Protein AF-0000000072192331 (afdb_homodimer)

Secondary structure (DSSP, 8-state):
------S-EEEEEHHHHHHHHHHH--GGGB--B-HHHHHTT-HHHHHHHHHHTT--EEEESSHHHHHHHHHTT--SEEEETT---SHHHHHHHHHHT---EE-SHHHHHHHHHH--TTS-EEEEEEB-SSS-SSSB-GGGHHHHHHHHHT-TTEEEEEEE---SSTT-GGGHHHHHHHHHHHHHHHHHHHHH-TT-EEE---HHHHHH-GGG-SS-B---GGGGT--TTTTSTTGGGGTTPPP-EEEEEEEEEEEEE-TT-EESGGG-EE-SSSEEEEEES--GGGT--GGGTTS-EEEETTEEEEEES---SS-EEEE-TTS---TTPEEEEEB----TT--PBPHHHHHHHTT--HHHHHHHHHHHS-EEEE-/------S-EEEEEHHHHHHHHHHH--GGGB--B-HHHHHTT-HHHHHHHHHHTT--EEEESSHHHHHHHHHTT--SEEEETT---SHHHHHHHHHTT---EE-SHHHHHHHHHH--TTS-EEEEEEB-SSS-SSSB-GGGHHHHHHHHHT-TTEEEEEEE---SSTT-GGGHHHHHHHHHHHHHHHHHHHHH-TT-EEE---HHHHHH-GGG-SS-B---GGGGT--TTTTSTTGGGGTTPPP-EEEEEEEEEEEEE-TT-EESGGG-EE-SSSEEEEEES--GGGT--GGGTTS-EEEETTEEEEEES---SS-EEEE-TTS---TTPEEEEEB----TT--PBPHHHHHHHHT--HHHHHHHHHHHS-EEEE-

Organism: NCBI:txid901

Radius of gyration: 27.4 Å; Cα contacts (8 Å, |Δi|>4): 1903; chains: 2; bounding box: 63×85×68 Å

Sequence (750 aa):
MSCTFTPSRCHIRLGALVRNFSRMGRPGSLMPVIKSDAYGHGMTEVAHALDAAGARHFAVGTVAEGACLRQDGLAQLILPLLGCLDDEDWQQASACGLTPLVTGFEALEKAAALGNPADPWGVAIKLDTGMSRLGFGAEDIPALLERLRACPGLKPILAVSHFPCADMPEKEDFTRRQLEKFTAMTDSLRAAYPELRRSLANSAGTMGWPGSRFELCRPGFSLYGGNPFRGTAWEGRGAGLEPVMEVSAPLLQVRHLKPGEGISYGQTFIAPREMRVAVVGAGYAVGYPRGASGRIHVLVNGRRAPQVGRICMGMFMVDVTGLPARAGDTAWLLGGPAAPGETPVGIDELAGACGGFAYELLCLLGQGSPRVYHKMSCTFTPSRCHIRLGALVRNFSRMGRPGSLMPVIKSDAYGHGMTEVAHALDAAGARHFAVGTVAEGACLRQDGLAQLILPLLGCLDDEDWQQASACGLTPLVTGFEALEKAAALGNPADPWGVAIKLDTGMSRLGFGAEDIPALLERLRACPGLKPILAVSHFPCADMPEKEDFTRRQLEKFTAMTDSLRAAYPELRRSLANSAGTMGWPGSRFELCRPGFSLYGGNPFRGTAWEGRGAGLEPVMEVSAPLLQVRHLKPGEGISYGQTFIAPREMRVAVVGAGYAVGYPRGASGRIHVLVNGRRAPQVGRICMGMFMVDVTGLPARAGDTAWLLGGPAAPGETPVGIDELAGACGGFAYELLCLLGQGSPRVYHK

InterPro domains:
  IPR000821 Alanine racemase [MF_01201] (7-374)
  IPR000821 Alanine racemase [PR00992] (27-43)
  IPR000821 Alanine racemase [PR00992] (63-81)
  IPR000821 Alanine racemase [PR00992] (124-136)
  IPR000821 Alanine racemase [PR00992] (158-169)
  IPR000821 Alanine racemase [PR00992] (201-228)
  IPR000821 Alanine racemase [PR00992] (260-275)
  IPR000821 Alanine racemase [PR00992] (277-292)
  IPR000821 Alanine racemase [PR00992] (298-315)
  IPR000821 Alanine racemase [PTHR30511] (9-374)
  IPR000821 Alanine racemase [TIGR00492] (11-373)
  IPR001608 Alanine racemase, N-terminal [PF01168] (13-228)
  IPR009006 Alanine racemase/group IV decarboxylase, C-terminal [G3DSA:2.40.37.10] (232-375)
  IPR009006 Alanine racemase/group IV decarboxylase, C-terminal [SSF50621] (239-374)
  IPR011079 Alanine racemase, C-terminal [PF00842] (244-373)
  IPR011079 Alanine racemase, C-terminal [SM01005] (244-374)
  IPR020622 Alanine racemase, pyridoxal-phosphate attachment site [PS00395] (33-42)
  IPR029066 PLP-binding barrel [G3DSA:3.20.20.10] (15-230)
  IPR029066 PLP-binding barrel [SSF51419] (12-245)

Foldseek 3Di:
DDDFPFQKAKEFELVLLLVLVVVLDDQQLEAEECELCLLLRGSQVNVVSSVVSPHQHYEYAALVSLLVNLVVVRDHAYEHPPFQDDLVSLVSCVVSLHAGEQFDDVSVVSNLVVFDLVAAREHEAEEELDPPPTGDYLVCLVVVLVVVVVRSRHAHAEYEYEDPDLLPPVCVVSVVSSLVRQVVSVVSVCVVVVNHWYEYAEQSCSQPPVSRSTRYYYYRQLSQQDQSNPPHPCSVSSPPRDHGIWMKWWFAFKDWDAAQDFDDPPSPDGHNHIFIKTKTFAFPQQLQDQLLAQPAWKAWPQATWTWHDTGDHGIGMTTQGPHDDGGGTMIIPAADHHDVPDGGDHLVSSQVSRVHDSSSSSSRNSVRHHYDYDD/DDDFPFQKAKEFELVLLLVLVVVLDDQQLEAEECELCLLLRGSQVNVVSSVVSPHQHYEYAALVSVLVNLVVVRDHAYEHPPFQDDLVSLVSCVVSLHAGEQFDDVSVVSNLVVFDLVAAREHEAEEELDPPPTGDYLVCLVVVLVVVVVRSRHAHAEYEYEDPDLLPPVCVVSVVSSLVRQVVSVVSVCVVVVNYWYEYAEQSCSQPPVSRSTRYYYYRQLSQQDQSNPPHPCSVSSPPRDHGIWMKWWFAFKDWDAAQDFDDPPSPDGHNHIFIKTKTFAFPQQLQDQLLAQPAWKDWPQATWTWHDTGDHGIGMTTQGPHDDGGGTMIIPAADHHDVPDGGHHLVSSQVSRVHDSSSSSSRNSVRHHYDYDD

pLDDT: mean 96.75, std 3.79, range [45.06, 98.88]

Solvent-accessible surface area (backbone atoms only — not comparable to full-atom values): 36473 Å² total; per-residue (Å²): 130,91,58,57,48,61,73,27,36,21,37,32,32,51,50,34,30,50,54,25,45,55,72,73,46,59,39,82,38,33,24,46,42,40,29,52,42,30,46,22,66,38,34,69,65,50,48,51,53,39,42,75,69,47,42,45,31,34,28,27,31,22,45,51,38,46,43,46,43,41,74,70,70,52,80,48,55,32,32,22,71,72,24,62,83,46,70,65,35,48,52,48,30,61,76,59,64,40,30,49,36,30,42,44,71,69,47,45,51,58,50,44,73,70,32,35,64,92,60,44,43,51,29,26,40,32,36,34,59,53,28,68,64,60,31,37,44,78,85,42,48,68,61,48,53,54,52,51,70,73,28,61,12,44,36,70,45,32,39,34,44,56,70,38,36,54,51,34,78,93,38,46,68,58,42,52,50,30,53,49,51,46,50,55,52,47,52,60,50,30,74,80,34,74,78,43,36,39,30,39,9,33,35,31,21,53,61,70,30,74,88,40,28,73,55,26,20,36,36,35,57,33,33,49,22,42,43,65,22,63,94,48,98,53,30,73,65,38,59,86,46,35,67,18,66,27,30,36,23,35,24,68,33,63,42,79,40,52,59,68,43,37,24,29,56,66,40,75,28,58,34,86,40,78,38,32,36,32,23,34,32,41,17,24,57,29,39,45,61,44,61,23,44,59,57,42,56,29,26,44,78,23,35,76,25,46,34,43,22,40,44,36,57,60,31,28,37,27,47,39,61,96,48,85,77,51,57,66,38,56,32,17,65,26,28,60,76,47,36,93,94,44,75,50,38,46,59,61,59,54,17,60,40,46,66,53,46,48,67,44,44,40,17,34,34,31,69,40,26,60,75,44,83,40,116,129,89,58,57,48,59,72,27,36,21,38,32,34,50,50,33,29,48,53,26,47,56,71,73,47,60,40,82,38,33,24,44,42,38,30,51,42,30,45,21,66,40,33,67,66,49,49,52,54,38,41,76,69,47,42,45,32,35,27,26,31,24,46,50,38,45,43,47,42,41,75,69,68,53,80,48,56,32,32,23,71,72,26,61,84,48,70,67,35,46,51,48,29,60,75,59,64,41,30,50,36,30,42,43,69,67,45,44,52,57,51,42,72,73,32,33,64,91,60,44,43,51,28,28,39,31,37,33,58,53,27,69,63,62,30,38,43,76,84,43,46,67,61,48,53,53,52,49,68,73,29,61,11,44,34,71,44,33,38,35,44,56,68,37,34,54,51,33,77,93,37,46,67,58,42,51,50,30,52,51,50,46,50,56,52,48,52,59,51,30,74,80,34,74,79,43,35,38,29,40,10,32,36,31,20,52,60,71,31,76,89,39,26,74,56,27,20,36,37,35,57,34,33,49,23,44,43,66,21,64,94,47,98,53,30,74,63,37,61,88,47,35,67,19,67,27,29,37,24,34,25,69,33,62,43,80,40,52,59,69,43,37,24,28,54,66,41,76,28,59,34,87,42,77,39,32,35,33,24,33,30,41,18,24,58,28,40,45,62,44,61,24,44,61,59,44,55,30,26,44,80,22,35,78,25,45,34,44,22,40,44,36,57,57,30,28,36,26,46,39,61,97,47,84,78,48,58,66,37,57,32,18,65,25,29,59,74,48,35,92,93,44,72,52,37,46,59,60,58,56,17,61,39,44,65,54,47,48,67,44,44,42,16,34,35,31,68,40,25,60,76,44,81,39,119

Structure (mmCIF, N/CA/C/O backbone):
data_AF-0000000072192331-model_v1
#
loop_
_entity.id
_entity.type
_entity.pdbx_description
1 polymer 'Alanine racemase'
#
loop_
_atom_site.group_PDB
_atom_site.id
_atom_site.type_symbol
_atom_site.label_atom_id
_atom_site.label_alt_id
_atom_site.label_comp_id
_atom_site.label_asym_id
_atom_site.label_entity_id
_atom_site.label_seq_id
_atom_site.pdbx_PDB_ins_code
_atom_site.Cartn_x
_atom_site.Cartn_y
_atom_site.Cartn_z
_atom_site.occupancy
_atom_site.B_iso_or_equiv
_atom_site.auth_seq_id
_atom_site.auth_comp_id
_atom_site.auth_asym_id
_atom_site.auth_atom_id
_atom_site.pdbx_PDB_model_num
ATOM 1 N N . MET A 1 1 ? 1.166 3.082 -19.766 1 45.59 1 MET A N 1
ATOM 2 C CA . MET A 1 1 ? -0.204 2.842 -19.328 1 45.59 1 MET A CA 1
ATOM 3 C C . MET A 1 1 ? -0.229 1.901 -18.125 1 45.59 1 MET A C 1
ATOM 5 O O . MET A 1 1 ? 0.534 0.935 -18.078 1 45.59 1 MET A O 1
ATOM 9 N N . SER A 1 2 ? -0.76 2.299 -17.047 1 62.84 2 SER A N 1
ATOM 10 C CA . SER A 1 2 ? -0.757 1.458 -15.852 1 62.84 2 SER A CA 1
ATOM 11 C C . SER A 1 2 ? -1.566 0.184 -16.078 1 62.84 2 SER A C 1
ATOM 13 O O . SER A 1 2 ? -2.682 0.234 -16.594 1 62.84 2 SER A O 1
ATOM 15 N N . CYS A 1 3 ? -0.969 -0.962 -16.062 1 84.44 3 CYS A N 1
ATOM 16 C CA . CYS A 1 3 ? -1.59 -2.273 -16.188 1 84.44 3 CYS A CA 1
ATOM 17 C C . CYS A 1 3 ? -2.293 -2.684 -14.906 1 84.44 3 CYS A C 1
ATOM 19 O O . CYS A 1 3 ? -1.732 -2.541 -13.82 1 84.44 3 CYS A O 1
ATOM 21 N N . THR A 1 4 ? -3.555 -3.016 -15.102 1 89.94 4 THR A N 1
ATOM 22 C CA . THR A 1 4 ? -4.273 -3.479 -13.914 1 89.94 4 THR A CA 1
ATOM 23 C C . THR A 1 4 ? -3.766 -4.848 -13.477 1 89.94 4 THR A C 1
ATOM 25 O O . THR A 1 4 ? -3.811 -5.809 -14.242 1 89.94 4 THR A O 1
ATOM 28 N N . PHE A 1 5 ? -3.322 -4.945 -12.297 1 94.88 5 PHE A N 1
ATOM 29 C CA . PHE A 1 5 ? -2.695 -6.184 -11.852 1 94.88 5 PHE A CA 1
ATOM 30 C C . PHE A 1 5 ? -3.582 -6.91 -10.844 1 94.88 5 PHE A C 1
ATOM 32 O O . PHE A 1 5 ? -3.137 -7.844 -10.172 1 94.88 5 PHE A O 1
ATOM 39 N N . THR A 1 6 ? -4.852 -6.5 -10.742 1 96.88 6 THR A N 1
ATOM 40 C CA . THR A 1 6 ? -5.777 -7.09 -9.781 1 96.88 6 THR A CA 1
ATOM 41 C C . THR A 1 6 ? -7.207 -7.047 -10.312 1 96.88 6 THR A C 1
ATOM 43 O O . THR A 1 6 ? -7.574 -6.133 -11.047 1 96.88 6 THR A O 1
ATOM 46 N N . PRO A 1 7 ? -7.953 -8.031 -9.953 1 97.12 7 PRO A N 1
ATOM 47 C CA . PRO A 1 7 ? -9.367 -7.953 -10.32 1 97.12 7 PRO A CA 1
ATOM 48 C C . PRO A 1 7 ? -10.211 -7.238 -9.266 1 97.12 7 PRO A C 1
ATOM 50 O O . PRO A 1 7 ? -11.406 -7.016 -9.477 1 97.12 7 PRO A O 1
ATOM 53 N N . SER A 1 8 ? -9.648 -6.848 -8.141 1 98 8 SER A N 1
ATOM 54 C CA . SER A 1 8 ? -10.383 -6.152 -7.094 1 98 8 SER A CA 1
ATOM 55 C C . SER A 1 8 ? -10.773 -4.742 -7.527 1 98 8 SER A C 1
ATOM 57 O O . SER A 1 8 ? -10.203 -4.203 -8.477 1 98 8 SER A O 1
ATOM 59 N N . ARG A 1 9 ? -11.773 -4.238 -6.867 1 98.12 9 ARG A N 1
ATOM 60 C CA . ARG A 1 9 ? -12.25 -2.883 -7.117 1 98.12 9 ARG A CA 1
ATOM 61 C C . ARG A 1 9 ? -12.445 -2.123 -5.809 1 98.12 9 ARG A C 1
ATOM 63 O O . ARG A 1 9 ? -12.898 -2.693 -4.812 1 98.12 9 ARG A O 1
ATOM 70 N N . CYS A 1 10 ? -12.102 -0.891 -5.895 1 98.25 10 CYS A N 1
ATOM 71 C CA . CYS A 1 10 ? -12.359 0.03 -4.793 1 98.25 10 CYS A CA 1
ATOM 72 C C . CYS A 1 10 ? -13.539 0.943 -5.109 1 98.25 10 CYS A C 1
ATOM 74 O O . CYS A 1 10 ? -13.484 1.727 -6.059 1 98.25 10 CYS A O 1
ATOM 76 N N . HIS A 1 11 ? -14.609 0.808 -4.316 1 98.75 11 HIS A N 1
ATOM 77 C CA . HIS A 1 11 ? -15.812 1.601 -4.523 1 98.75 11 HIS A CA 1
ATOM 78 C C . HIS A 1 11 ? -15.836 2.818 -3.607 1 98.75 11 HIS A C 1
ATOM 80 O O . HIS A 1 11 ? -15.789 2.68 -2.383 1 98.75 11 HIS A O 1
ATOM 86 N N . ILE A 1 12 ? -15.922 4 -4.234 1 98.81 12 ILE A N 1
ATOM 87 C CA . ILE A 1 12 ? -15.914 5.246 -3.475 1 98.81 12 ILE A CA 1
ATOM 88 C C . ILE A 1 12 ? -17.297 5.879 -3.502 1 98.81 12 ILE A C 1
ATOM 90 O O . ILE A 1 12 ? -17.828 6.207 -4.57 1 98.81 12 ILE A O 1
ATOM 94 N N . ARG A 1 13 ? -17.891 6.027 -2.318 1 98.69 13 ARG A N 1
ATOM 95 C CA . ARG A 1 13 ? -19.219 6.613 -2.16 1 98.69 13 ARG A CA 1
ATOM 96 C C . ARG A 1 13 ? -19.125 8.117 -1.906 1 98.69 13 ARG A C 1
ATOM 98 O O . ARG A 1 13 ? -19.141 8.555 -0.755 1 98.69 13 ARG A O 1
ATOM 105 N N . LEU A 1 14 ? -19.219 8.875 -2.945 1 98.81 14 LEU A N 1
ATOM 106 C CA . LEU A 1 14 ? -19.047 10.32 -2.848 1 98.81 14 LEU A CA 1
ATOM 107 C C . LEU A 1 14 ? -20.188 10.961 -2.064 1 98.81 14 LEU A C 1
ATOM 109 O O . LEU A 1 14 ? -20 11.961 -1.377 1 98.81 14 LEU A O 1
ATOM 113 N N . GLY A 1 15 ? -21.391 10.383 -2.164 1 98.69 15 GLY A N 1
ATOM 114 C CA . GLY A 1 15 ? -22.484 10.875 -1.359 1 98.69 15 GLY A CA 1
ATOM 115 C C . GLY A 1 15 ? -22.219 10.82 0.131 1 98.69 15 GLY A C 1
ATOM 116 O O . GLY A 1 15 ? -22.547 11.758 0.864 1 98.69 15 GLY A O 1
ATOM 117 N N . ALA A 1 16 ? -21.641 9.711 0.568 1 98.75 16 ALA A N 1
ATOM 118 C CA . ALA A 1 16 ? -21.266 9.57 1.974 1 98.75 16 ALA A CA 1
ATOM 119 C C . ALA A 1 16 ? -20.234 10.617 2.379 1 98.75 16 ALA A C 1
ATOM 121 O O . ALA A 1 16 ? -20.328 11.195 3.465 1 98.75 16 ALA A O 1
ATOM 122 N N . LEU A 1 17 ? -19.312 10.891 1.512 1 98.81 17 LEU A N 1
ATOM 123 C CA . LEU A 1 17 ? -18.297 11.914 1.748 1 98.81 17 LEU A CA 1
ATOM 124 C C . LEU A 1 17 ? -18.938 13.273 1.993 1 98.81 17 LEU A C 1
ATOM 126 O O . LEU A 1 17 ? -18.594 13.961 2.953 1 98.81 17 LEU A O 1
ATOM 130 N N . VAL A 1 18 ? -19.891 13.625 1.156 1 98.75 18 VAL A N 1
ATOM 131 C CA . VAL A 1 18 ? -20.547 14.93 1.228 1 98.75 18 VAL A CA 1
ATOM 132 C C . VAL A 1 18 ? -21.391 15.008 2.502 1 98.75 18 VAL A C 1
ATOM 134 O O . VAL A 1 18 ? -21.422 16.047 3.164 1 98.75 18 VAL A O 1
ATOM 137 N N . ARG A 1 19 ? -22.047 13.883 2.875 1 98.62 19 ARG A N 1
ATOM 138 C CA . ARG A 1 19 ? -22.828 13.875 4.105 1 98.62 19 ARG A CA 1
ATOM 139 C C . ARG A 1 19 ? -21.938 14 5.332 1 98.62 19 ARG A C 1
ATOM 141 O O . ARG A 1 19 ? -22.266 14.727 6.273 1 98.62 19 ARG A O 1
ATOM 148 N N . ASN A 1 20 ? -20.812 13.297 5.324 1 98.75 20 ASN A N 1
ATOM 149 C CA . ASN A 1 20 ? -19.844 13.469 6.406 1 98.75 20 ASN A CA 1
ATOM 150 C C . ASN A 1 20 ? -19.344 14.914 6.492 1 98.75 20 ASN A C 1
ATOM 152 O O . ASN A 1 20 ? -19.234 15.469 7.586 1 98.75 20 ASN A O 1
ATOM 156 N N . PHE A 1 21 ? -19.094 15.555 5.309 1 98.75 21 PHE A N 1
ATOM 157 C CA . PHE A 1 21 ? -18.641 16.938 5.215 1 98.75 21 PHE A CA 1
ATOM 158 C C . PHE A 1 21 ? -19.656 17.875 5.848 1 98.75 21 PHE A C 1
ATOM 160 O O . PHE A 1 21 ? -19.297 18.75 6.641 1 98.75 21 PHE A O 1
ATOM 167 N N . SER A 1 22 ? -20.828 17.625 5.594 1 98.25 22 SER A N 1
ATOM 168 C CA . SER A 1 22 ? -21.906 18.453 6.117 1 98.25 22 SER A CA 1
ATOM 169 C C . SER A 1 22 ? -22.016 18.328 7.633 1 98.25 22 SER A C 1
ATOM 171 O O . SER A 1 22 ? -22.359 19.281 8.32 1 98.25 22 SER A O 1
ATOM 173 N N . ARG A 1 23 ? -21.656 17.203 8.141 1 97.19 23 ARG A N 1
ATOM 174 C CA . ARG A 1 23 ? -21.75 16.938 9.578 1 97.19 23 ARG A CA 1
ATOM 175 C C . ARG A 1 23 ? -20.656 17.688 10.336 1 97.19 23 ARG A C 1
ATOM 177 O O . ARG A 1 23 ? -20.75 17.859 11.555 1 97.19 23 ARG A O 1
ATOM 184 N N . MET A 1 24 ? -19.594 18.109 9.648 1 97.38 24 MET A N 1
ATOM 185 C CA . MET A 1 24 ? -18.438 18.703 10.312 1 97.38 24 MET A CA 1
ATOM 186 C C . MET A 1 24 ? -18.656 20.188 10.57 1 97.38 24 MET A C 1
ATOM 188 O O . MET A 1 24 ? -17.938 20.797 11.367 1 97.38 24 MET A O 1
ATOM 192 N N . GLY A 1 25 ? -19.578 20.859 9.891 1 96.56 25 GLY A N 1
ATOM 193 C CA . GLY A 1 25 ? -19.859 22.266 10.062 1 96.56 25 GLY A CA 1
ATOM 194 C C . GLY A 1 25 ? -20.188 22.984 8.758 1 96.56 25 GLY A C 1
ATOM 195 O O . GLY A 1 25 ? -20.469 22.328 7.746 1 96.56 25 GLY A O 1
ATOM 196 N N . ARG A 1 26 ? -20.188 24.297 8.812 1 97.56 26 ARG A N 1
ATOM 197 C CA . ARG A 1 26 ? -20.422 25.094 7.613 1 97.56 26 ARG A CA 1
ATOM 198 C C . ARG A 1 26 ? -19.234 25.016 6.664 1 97.56 26 ARG A C 1
ATOM 200 O O . ARG A 1 26 ? -18.078 25.031 7.098 1 97.56 26 ARG A O 1
ATOM 207 N N . PRO A 1 27 ? -19.516 24.891 5.371 1 97.31 27 PRO A N 1
ATOM 208 C CA . PRO A 1 27 ? -18.438 24.703 4.391 1 97.31 27 PRO A CA 1
ATOM 209 C C . PRO A 1 27 ? -17.359 25.781 4.504 1 97.31 27 PRO A C 1
ATOM 211 O O . PRO A 1 27 ? -16.172 25.469 4.387 1 97.31 27 PRO A O 1
ATOM 214 N N . GLY A 1 28 ? -17.75 26.984 4.809 1 96.5 28 GLY A N 1
ATOM 215 C CA . GLY A 1 28 ? -16.797 28.078 4.867 1 96.5 28 GLY A CA 1
ATOM 216 C C . GLY A 1 28 ? -15.844 27.984 6.047 1 96.5 28 GLY A C 1
ATOM 217 O O . GLY A 1 28 ? -14.797 28.641 6.055 1 96.5 28 GLY A O 1
ATOM 218 N N . SER A 1 29 ? -16.172 27.172 7.031 1 98 29 SER A N 1
ATOM 219 C CA . SER A 1 29 ? -15.367 27.031 8.242 1 98 29 SER A CA 1
ATOM 220 C C . SER A 1 29 ? -14.562 25.734 8.219 1 98 29 SER A C 1
ATOM 222 O O . SER A 1 29 ? -14.023 25.328 9.25 1 98 29 SER A O 1
ATOM 224 N N . LEU A 1 30 ? -14.586 25.141 7.043 1 98.69 30 LEU A N 1
ATOM 225 C CA . LEU A 1 30 ? -13.898 23.859 6.922 1 98.69 30 LEU A CA 1
ATOM 226 C C . LEU A 1 30 ? -12.828 23.922 5.844 1 98.69 30 LEU A C 1
ATOM 228 O O . LEU A 1 30 ? -13 24.594 4.824 1 98.69 30 LEU A O 1
ATOM 232 N N . MET A 1 31 ? -11.742 23.297 6.121 1 98.88 31 MET A N 1
ATOM 233 C CA . MET A 1 31 ? -10.688 23 5.156 1 98.88 31 MET A CA 1
ATOM 234 C C . MET A 1 31 ? -10.453 21.5 5.062 1 98.88 31 MET A C 1
ATOM 236 O O . MET A 1 31 ? -9.555 20.969 5.715 1 98.88 31 MET A O 1
ATOM 240 N N . PRO A 1 32 ? -11.266 20.828 4.227 1 98.88 32 PRO A N 1
ATOM 241 C CA . PRO A 1 32 ? -11.117 19.391 4.102 1 98.88 32 PRO A CA 1
ATOM 242 C C . PRO A 1 32 ? -9.695 18.969 3.744 1 98.88 32 PRO A C 1
ATOM 244 O O . PRO A 1 32 ? -9.062 19.578 2.879 1 98.88 32 PRO A O 1
ATOM 247 N N . VAL A 1 33 ? -9.234 17.953 4.438 1 98.88 33 VAL A N 1
ATOM 248 C CA . VAL A 1 33 ? -7.926 17.391 4.129 1 98.88 33 VAL A CA 1
ATOM 249 C C . VAL A 1 33 ? -8.07 16.281 3.098 1 98.88 33 VAL A C 1
ATOM 251 O O . VAL A 1 33 ? -8.766 15.281 3.338 1 98.88 33 VAL A O 1
ATOM 254 N N . ILE A 1 34 ? -7.387 16.438 1.956 1 98.5 34 ILE A N 1
ATOM 255 C CA . ILE A 1 34 ? -7.496 15.469 0.869 1 98.5 34 ILE A CA 1
ATOM 256 C C . ILE A 1 34 ? -6.102 15.078 0.39 1 98.5 34 ILE A C 1
ATOM 258 O O . ILE A 1 34 ? -5.875 14.906 -0.81 1 98.5 34 ILE A O 1
ATOM 262 N N . LYS A 1 35 ? -5.148 14.992 1.332 1 97.81 35 LYS A N 1
ATOM 263 C CA . LYS A 1 35 ? -3.764 14.648 1.012 1 97.81 35 LYS A CA 1
ATOM 264 C C . LYS A 1 35 ? -3.619 13.156 0.709 1 97.81 35 LYS A C 1
ATOM 266 O O . LYS A 1 35 ? -4.527 12.375 0.991 1 97.81 35 LYS A O 1
ATOM 271 N N . SER A 1 36 ? -2.422 12.742 0.089 1 96.75 36 SER A N 1
ATOM 272 C CA . SER A 1 36 ? -2.115 11.359 -0.255 1 96.75 36 SER A CA 1
ATOM 273 C C . SER A 1 36 ? -3.201 10.758 -1.14 1 96.75 36 SER A C 1
ATOM 275 O O . SER A 1 36 ? -3.707 9.664 -0.856 1 96.75 36 SER A O 1
ATOM 277 N N . ASP A 1 37 ? -3.58 11.531 -2.158 1 96.31 37 ASP A N 1
ATOM 278 C CA . ASP A 1 37 ? -4.633 11.125 -3.082 1 96.31 37 ASP A CA 1
ATOM 279 C C . ASP A 1 37 ? -5.953 10.898 -2.346 1 96.31 37 ASP A C 1
ATOM 281 O O . ASP A 1 37 ? -6.617 9.883 -2.555 1 96.31 37 ASP A O 1
ATOM 285 N N . ALA A 1 38 ? -6.27 11.82 -1.428 1 97.56 38 ALA A N 1
ATOM 286 C CA . ALA A 1 38 ? -7.453 11.75 -0.577 1 97.56 38 ALA A CA 1
ATOM 287 C C . ALA A 1 38 ? -7.508 10.43 0.183 1 97.56 38 ALA A C 1
ATOM 289 O O . ALA A 1 38 ? -8.531 9.734 0.164 1 97.56 38 ALA A O 1
ATOM 290 N N . TYR A 1 39 ? -6.41 10.102 0.796 1 96.69 39 TYR A N 1
ATOM 291 C CA . TYR A 1 39 ? -6.281 8.891 1.603 1 96.69 39 TYR A CA 1
ATOM 292 C C . TYR A 1 39 ? -6.652 7.656 0.794 1 96.69 39 TYR A C 1
ATOM 294 O O . TYR A 1 39 ? -7.27 6.723 1.319 1 96.69 39 TYR A O 1
ATOM 302 N N . GLY A 1 40 ? -6.371 7.688 -0.482 1 96.31 40 GLY A N 1
ATOM 303 C CA . GLY A 1 40 ? -6.645 6.547 -1.341 1 96.31 40 GLY A CA 1
ATOM 304 C C . GLY A 1 40 ? -7.992 6.625 -2.029 1 96.31 40 GLY A C 1
ATOM 305 O O . GLY A 1 40 ? -8.328 5.77 -2.85 1 96.31 40 GLY A O 1
ATOM 306 N N . HIS A 1 41 ? -8.773 7.703 -1.827 1 98.25 41 HIS A N 1
ATOM 307 C CA . HIS A 1 41 ? -10.125 7.797 -2.355 1 98.25 41 HIS A CA 1
ATOM 308 C C . HIS A 1 41 ? -10.148 8.516 -3.701 1 98.25 41 HIS A C 1
ATOM 310 O O . HIS A 1 41 ? -11.195 8.625 -4.336 1 98.25 41 HIS A O 1
ATOM 316 N N . GLY A 1 42 ? -8.984 8.977 -4.195 1 97.25 42 GLY A N 1
ATOM 317 C CA . GLY A 1 42 ? -8.945 9.742 -5.434 1 97.25 42 GLY A CA 1
ATOM 318 C C . GLY A 1 42 ? -9.164 11.227 -5.227 1 97.25 42 GLY A C 1
ATOM 319 O O . GLY A 1 42 ? -10.312 11.68 -5.133 1 97.25 42 GLY A O 1
ATOM 320 N N . MET A 1 43 ? -8.109 11.977 -5.25 1 97.69 43 MET A N 1
ATOM 321 C CA . MET A 1 43 ? -8.117 13.383 -4.84 1 97.69 43 MET A CA 1
ATOM 322 C C . MET A 1 43 ? -8.984 14.211 -5.77 1 97.69 43 MET A C 1
ATOM 324 O O . MET A 1 43 ? -9.781 15.039 -5.312 1 97.69 43 MET A O 1
ATOM 328 N N . THR A 1 44 ? -8.891 13.977 -7.043 1 96.94 44 THR A N 1
ATOM 329 C CA . THR A 1 44 ? -9.594 14.797 -8.023 1 96.94 44 THR A CA 1
ATOM 330 C C . THR A 1 44 ? -11.109 14.672 -7.84 1 96.94 44 THR A C 1
ATOM 332 O O . THR A 1 44 ? -11.805 15.68 -7.691 1 96.94 44 THR A O 1
ATOM 335 N N . GLU A 1 45 ? -11.617 13.414 -7.812 1 97.94 45 GLU A N 1
ATOM 336 C CA . GLU A 1 45 ? -13.055 13.188 -7.672 1 97.94 45 GLU A CA 1
ATOM 337 C C . GLU A 1 45 ? -13.555 13.664 -6.312 1 97.94 45 GLU A C 1
ATOM 339 O O . GLU A 1 45 ? -14.641 14.25 -6.215 1 97.94 45 GLU A O 1
ATOM 344 N N . VAL A 1 46 ? -12.766 13.445 -5.312 1 98.5 46 VAL A N 1
ATOM 345 C CA . VAL A 1 46 ? -13.109 13.883 -3.963 1 98.5 46 VAL A CA 1
ATOM 346 C C . VAL A 1 46 ? -13.188 15.406 -3.912 1 98.5 46 VAL A C 1
ATOM 348 O O . VAL A 1 46 ? -14.148 15.969 -3.377 1 98.5 46 VAL A O 1
ATOM 351 N N . ALA A 1 47 ? -12.211 16.062 -4.488 1 98.56 47 ALA A N 1
ATOM 352 C CA . ALA A 1 47 ? -12.148 17.516 -4.484 1 98.56 47 ALA A CA 1
ATOM 353 C C . ALA A 1 47 ? -13.352 18.125 -5.199 1 98.56 47 ALA A C 1
ATOM 355 O O . ALA A 1 47 ? -13.961 19.078 -4.707 1 98.56 47 ALA A O 1
ATOM 356 N N . HIS A 1 48 ? -13.688 17.578 -6.281 1 98.62 48 HIS A N 1
ATOM 357 C CA . HIS A 1 48 ? -14.812 18.094 -7.043 1 98.62 48 HIS A CA 1
ATOM 358 C C . HIS A 1 48 ? -16.125 17.891 -6.289 1 98.62 48 HIS A C 1
ATOM 360 O O . HIS A 1 48 ? -17 18.766 -6.312 1 98.62 48 HIS A O 1
ATOM 366 N N . ALA A 1 49 ? -16.266 16.734 -5.68 1 98.75 49 ALA A N 1
ATOM 367 C CA . ALA A 1 49 ? -17.469 16.484 -4.891 1 98.75 49 ALA A CA 1
ATOM 368 C C . ALA A 1 49 ? -17.609 17.484 -3.752 1 98.75 49 ALA A C 1
ATOM 370 O O . ALA A 1 49 ? -18.688 18.016 -3.506 1 98.75 49 ALA A O 1
ATOM 371 N N . LEU A 1 50 ? -16.531 17.766 -3.115 1 98.81 50 LEU A N 1
ATOM 372 C CA . LEU A 1 50 ? -16.547 18.703 -1.99 1 98.81 50 LEU A CA 1
ATOM 373 C C . LEU A 1 50 ? -16.734 20.125 -2.475 1 98.81 50 LEU A C 1
ATOM 375 O O . LEU A 1 50 ? -17.391 20.938 -1.81 1 98.81 50 LEU A O 1
ATOM 379 N N . ASP A 1 51 ? -16.094 20.438 -3.574 1 98.75 51 ASP A N 1
ATOM 380 C CA . ASP A 1 51 ? -16.297 21.75 -4.184 1 98.75 51 ASP A CA 1
ATOM 381 C C . ASP A 1 51 ? -17.781 22 -4.465 1 98.75 51 ASP A C 1
ATOM 383 O O . ASP A 1 51 ? -18.312 23.047 -4.105 1 98.75 51 ASP A O 1
ATOM 387 N N . ALA A 1 52 ? -18.406 21.031 -5.059 1 98.44 52 ALA A N 1
ATOM 388 C CA . ALA A 1 52 ? -19.828 21.125 -5.367 1 98.44 52 ALA A CA 1
ATOM 389 C C . ALA A 1 52 ? -20.656 21.266 -4.098 1 98.44 52 ALA A C 1
ATOM 391 O O . ALA A 1 52 ? -21.719 21.891 -4.109 1 98.44 52 ALA A O 1
ATOM 392 N N . ALA A 1 53 ? -20.125 20.781 -3.023 1 98.56 53 ALA A N 1
ATOM 393 C CA . ALA A 1 53 ? -20.812 20.844 -1.743 1 98.56 53 ALA A CA 1
ATOM 394 C C . ALA A 1 53 ? -20.516 22.156 -1.016 1 98.56 53 ALA A C 1
ATOM 396 O O . ALA A 1 53 ? -21.031 22.406 0.07 1 98.56 53 ALA A O 1
ATOM 397 N N . GLY A 1 54 ? -19.594 22.969 -1.542 1 98.62 54 GLY A N 1
ATOM 398 C CA . GLY A 1 54 ? -19.406 24.312 -1.013 1 98.62 54 GLY A CA 1
ATOM 399 C C . GLY A 1 54 ? -18.047 24.516 -0.361 1 98.62 54 GLY A C 1
ATOM 400 O O . GLY A 1 54 ? -17.781 25.562 0.226 1 98.62 54 GLY A O 1
ATOM 401 N N . ALA A 1 55 ? -17.172 23.562 -0.468 1 98.69 55 ALA A N 1
ATOM 402 C CA . ALA A 1 55 ? -15.844 23.719 0.118 1 98.69 55 ALA A CA 1
ATOM 403 C C . ALA A 1 55 ? -15.086 24.859 -0.532 1 98.69 55 ALA A C 1
ATOM 405 O O . ALA A 1 55 ? -15.07 24.984 -1.759 1 98.69 55 ALA A O 1
ATOM 406 N N . ARG A 1 56 ? -14.445 25.609 0.317 1 98.56 56 ARG A N 1
ATOM 407 C CA . ARG A 1 56 ? -13.719 26.766 -0.194 1 98.56 56 ARG A CA 1
ATOM 408 C C . ARG A 1 56 ? -12.227 26.672 0.125 1 98.56 56 ARG A C 1
ATOM 410 O O . ARG A 1 56 ? -11.438 27.5 -0.32 1 98.56 56 ARG A O 1
ATOM 417 N N . HIS A 1 57 ? -11.859 25.719 0.817 1 98.81 57 HIS A N 1
ATOM 418 C CA . HIS A 1 57 ? -10.484 25.453 1.229 1 98.81 57 HIS A CA 1
ATOM 419 C C . HIS A 1 57 ? -10.148 23.969 1.073 1 98.81 57 HIS A C 1
ATOM 421 O O . HIS A 1 57 ? -11.023 23.109 1.205 1 98.81 57 HIS A O 1
ATOM 427 N N . PHE A 1 58 ? -8.93 23.672 0.724 1 98.88 58 PHE A N 1
ATOM 428 C CA . PHE A 1 58 ? -8.414 22.297 0.749 1 98.88 58 PHE A CA 1
ATOM 429 C C . PHE A 1 58 ? -7.035 22.25 1.401 1 98.88 58 PHE A C 1
ATOM 431 O O . PHE A 1 58 ? -6.219 23.156 1.208 1 98.88 58 PHE A O 1
ATOM 438 N N . ALA A 1 59 ? -6.82 21.297 2.191 1 98.88 59 ALA A N 1
ATOM 439 C CA . ALA A 1 59 ? -5.473 20.938 2.619 1 98.88 59 ALA A CA 1
ATOM 440 C C . ALA A 1 59 ? -4.98 19.688 1.895 1 98.88 59 ALA A C 1
ATOM 442 O O . ALA A 1 59 ? -5.652 18.656 1.902 1 98.88 59 ALA A O 1
ATOM 443 N N . VAL A 1 60 ? -3.828 19.781 1.255 1 98.5 60 VAL A N 1
ATOM 444 C CA . VAL A 1 60 ? -3.193 18.672 0.557 1 98.5 60 VAL A CA 1
ATOM 445 C C . VAL A 1 60 ? -1.847 18.359 1.203 1 98.5 60 VAL A C 1
ATOM 447 O O . VAL A 1 60 ? -1.502 18.922 2.242 1 98.5 60 VAL A O 1
ATOM 450 N N . GLY A 1 61 ? -1.233 17.344 0.695 1 97.75 61 GLY A N 1
ATOM 451 C CA . GLY A 1 61 ? 0.054 16.969 1.259 1 97.75 61 GLY A CA 1
ATOM 452 C C . GLY A 1 61 ? 1.218 17.719 0.631 1 97.75 61 GLY A C 1
ATOM 453 O O . GLY A 1 61 ? 1.969 18.406 1.326 1 97.75 61 GLY A O 1
ATOM 454 N N . THR A 1 62 ? 1.312 17.656 -0.68 1 97.56 62 THR A N 1
ATOM 455 C CA . THR A 1 62 ? 2.449 18.203 -1.407 1 97.56 62 THR A CA 1
ATOM 456 C C . THR A 1 62 ? 2.014 19.375 -2.285 1 97.56 62 THR A C 1
ATOM 458 O O . THR A 1 62 ? 0.826 19.531 -2.576 1 97.56 62 THR A O 1
ATOM 461 N N . VAL A 1 63 ? 3.02 20.156 -2.672 1 97.81 63 VAL A N 1
ATOM 462 C CA . VAL A 1 63 ? 2.787 21.219 -3.639 1 97.81 63 VAL A CA 1
ATOM 463 C C . VAL A 1 63 ? 2.293 20.625 -4.957 1 97.81 63 VAL A C 1
ATOM 465 O O . VAL A 1 63 ? 1.406 21.188 -5.602 1 97.81 63 VAL A O 1
ATOM 468 N N . ALA A 1 64 ? 2.801 19.469 -5.285 1 97.31 64 ALA A N 1
ATOM 469 C CA . ALA A 1 64 ? 2.391 18.781 -6.516 1 97.31 64 ALA A CA 1
ATOM 470 C C . ALA A 1 64 ? 0.902 18.453 -6.484 1 97.31 64 ALA A C 1
ATOM 472 O O . ALA A 1 64 ? 0.206 18.609 -7.492 1 97.31 64 ALA A O 1
ATOM 473 N N . GLU A 1 65 ? 0.407 17.984 -5.398 1 97.94 65 GLU A N 1
ATOM 474 C CA . GLU A 1 65 ? -1.022 17.719 -5.258 1 97.94 65 GLU A CA 1
ATOM 475 C C . GLU A 1 65 ? -1.838 19 -5.457 1 97.94 65 GLU A C 1
ATOM 477 O O . GLU A 1 65 ? -2.875 18.984 -6.121 1 97.94 65 GLU A O 1
ATOM 482 N N . GLY A 1 66 ? -1.362 20.078 -4.84 1 98.38 66 GLY A N 1
ATOM 483 C CA . GLY A 1 66 ? -2.041 21.359 -5.012 1 98.38 66 GLY A CA 1
ATOM 484 C C . GLY A 1 66 ? -2.061 21.828 -6.453 1 98.38 66 GLY A C 1
ATOM 485 O O . GLY A 1 66 ? -3.086 22.312 -6.941 1 98.38 66 GLY A O 1
ATOM 486 N N . ALA A 1 67 ? -0.925 21.688 -7.086 1 97.62 67 ALA A N 1
ATOM 487 C CA . ALA A 1 67 ? -0.811 22.094 -8.484 1 97.62 67 ALA A CA 1
ATOM 488 C C . ALA A 1 67 ? -1.766 21.281 -9.359 1 97.62 67 ALA A C 1
ATOM 490 O O . ALA A 1 67 ? -2.367 21.812 -10.297 1 97.62 67 ALA A O 1
ATOM 491 N N . CYS A 1 68 ? -1.899 20.062 -9.031 1 97.69 68 CYS A N 1
ATOM 492 C CA . CYS A 1 68 ? -2.814 19.203 -9.773 1 97.69 68 CYS A CA 1
ATOM 493 C C . CYS A 1 68 ? -4.25 19.703 -9.641 1 97.69 68 CYS A C 1
ATOM 495 O O . CYS A 1 68 ? -4.996 19.719 -10.625 1 97.69 68 CYS A O 1
ATOM 497 N N . LEU A 1 69 ? -4.645 20.047 -8.445 1 98.06 69 LEU A N 1
ATOM 498 C CA . LEU A 1 69 ? -5.988 20.578 -8.234 1 98.06 69 LEU A CA 1
ATOM 499 C C . LEU A 1 69 ? -6.199 21.859 -9.023 1 98.06 69 LEU A C 1
ATOM 501 O O . LEU A 1 69 ? -7.277 22.078 -9.586 1 98.06 69 LEU A O 1
ATOM 505 N N . ARG A 1 70 ? -5.16 22.734 -9.109 1 98 70 ARG A N 1
ATOM 506 C CA . ARG A 1 70 ? -5.242 23.953 -9.898 1 98 70 ARG A CA 1
ATOM 507 C C . ARG A 1 70 ? -5.438 23.625 -11.383 1 98 70 ARG A C 1
ATOM 509 O O . ARG A 1 70 ? -6.258 24.266 -12.055 1 98 70 ARG A O 1
ATOM 516 N N . GLN A 1 71 ? -4.691 22.688 -11.812 1 96.69 71 GLN A N 1
ATOM 517 C CA . GLN A 1 71 ? -4.809 22.25 -13.203 1 96.69 71 GLN A CA 1
ATOM 518 C C . GLN A 1 71 ? -6.207 21.719 -13.492 1 96.69 71 GLN A C 1
ATOM 520 O O . GLN A 1 71 ? -6.688 21.812 -14.625 1 96.69 71 GLN A O 1
ATOM 525 N N . ASP A 1 72 ? -6.82 21.25 -12.461 1 96.25 72 ASP A N 1
ATOM 526 C CA . ASP A 1 72 ? -8.156 20.703 -12.602 1 96.25 72 ASP A CA 1
ATOM 527 C C . ASP A 1 72 ? -9.227 21.781 -12.477 1 96.25 72 ASP A C 1
ATOM 529 O O . ASP A 1 72 ? -10.422 21.5 -12.469 1 96.25 72 ASP A O 1
ATOM 533 N N . GLY A 1 73 ? -8.867 23 -12.266 1 97.19 73 GLY A N 1
ATOM 534 C CA . GLY A 1 73 ? -9.781 24.141 -12.32 1 97.19 73 GLY A CA 1
ATOM 535 C C . GLY A 1 73 ? -10.312 24.531 -10.953 1 97.19 73 GLY A C 1
ATOM 536 O O . GLY A 1 73 ? -11.273 25.297 -1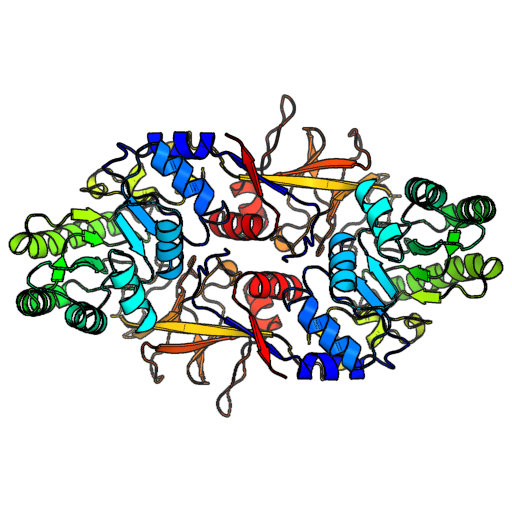0.859 1 97.19 73 GLY A O 1
ATOM 537 N N . LEU A 1 74 ? -9.758 24 -9.914 1 97.94 74 LEU A N 1
ATOM 538 C CA . LEU A 1 74 ? -10.234 24.312 -8.57 1 97.94 74 LEU A CA 1
ATOM 539 C C . LEU A 1 74 ? -9.602 25.594 -8.055 1 97.94 74 LEU A C 1
ATOM 541 O O . LEU A 1 74 ? -8.391 25.781 -8.18 1 97.94 74 LEU A O 1
ATOM 545 N N . ALA A 1 75 ? -10.383 26.438 -7.434 1 97.5 75 ALA A N 1
ATOM 546 C CA . ALA A 1 75 ? -9.938 27.781 -7.09 1 97.5 75 ALA A CA 1
ATOM 547 C C . ALA A 1 75 ? -9.852 27.969 -5.578 1 97.5 75 ALA A C 1
ATOM 549 O O . ALA A 1 75 ? -9.641 29.078 -5.09 1 97.5 75 ALA A O 1
ATOM 550 N N . GLN A 1 76 ? -10.055 26.938 -4.824 1 98.25 76 GLN A N 1
ATOM 551 C CA . GLN A 1 76 ? -10.039 26.984 -3.367 1 98.25 76 GLN A CA 1
ATOM 552 C C . GLN A 1 76 ? -8.711 27.531 -2.852 1 98.25 76 GLN A C 1
ATOM 554 O O . GLN A 1 76 ? -7.727 27.578 -3.59 1 98.25 76 GLN A O 1
ATOM 559 N N . LEU A 1 77 ? -8.734 28.141 -1.616 1 98.69 77 LEU A N 1
ATOM 560 C CA . LEU A 1 77 ? -7.477 28.234 -0.889 1 98.69 77 LEU A CA 1
ATOM 561 C C . LEU A 1 77 ? -6.887 26.844 -0.64 1 98.69 77 LEU A C 1
ATOM 563 O O . LEU A 1 77 ? -7.543 25.984 -0.061 1 98.69 77 LEU A O 1
ATOM 567 N N . ILE A 1 78 ? -5.699 26.562 -1.18 1 98.81 78 ILE A N 1
ATOM 568 C CA . ILE A 1 78 ? -5.098 25.234 -1.08 1 98.81 78 ILE A CA 1
ATOM 569 C C . ILE A 1 78 ? -3.816 25.312 -0.253 1 98.81 78 ILE A C 1
ATOM 571 O O . ILE A 1 78 ? -2.92 26.109 -0.557 1 98.81 78 ILE A O 1
ATOM 575 N N . LEU A 1 79 ? -3.742 24.5 0.768 1 98.81 79 LEU A N 1
ATOM 576 C CA . LEU A 1 79 ? -2.645 24.469 1.729 1 98.81 79 LEU A CA 1
ATOM 577 C C . LEU A 1 79 ? -1.881 23.156 1.657 1 98.81 79 LEU A C 1
ATOM 579 O O . LEU A 1 79 ? -2.371 22.125 2.119 1 98.81 79 LEU A O 1
ATOM 583 N N . PRO A 1 80 ? -0.671 23.141 1.081 1 98.31 80 PRO A N 1
ATOM 584 C CA . PRO A 1 80 ? 0.177 21.938 1.174 1 98.31 80 PRO A CA 1
ATOM 585 C C . PRO A 1 80 ? 0.796 21.766 2.559 1 98.31 80 PRO A C 1
ATOM 587 O O . PRO A 1 80 ? 1.687 22.531 2.941 1 98.31 80 PRO A O 1
ATOM 590 N N . LEU A 1 81 ? 0.45 20.703 3.172 1 98 81 LEU A N 1
ATOM 591 C CA . LEU A 1 81 ? 0.733 20.531 4.594 1 98 81 LEU A CA 1
ATOM 592 C C . LEU A 1 81 ? 2.182 20.094 4.809 1 98 81 LEU A C 1
ATOM 594 O O . LEU A 1 81 ? 2.707 20.219 5.918 1 98 81 LEU A O 1
ATOM 598 N N . LEU A 1 82 ? 2.852 19.578 3.842 1 96.44 82 LEU A N 1
ATOM 599 C CA . LEU A 1 82 ? 4.254 19.203 3.988 1 96.44 82 LEU A CA 1
ATOM 600 C C . LEU A 1 82 ? 5.164 20.422 3.836 1 96.44 82 LEU A C 1
ATOM 602 O O . LEU A 1 82 ? 6.355 20.344 4.152 1 96.44 82 LEU A O 1
ATOM 606 N N . GLY A 1 83 ? 4.617 21.547 3.35 1 96.38 83 GLY A N 1
ATOM 607 C CA . GLY A 1 83 ? 5.434 22.688 2.99 1 96.38 83 GLY A CA 1
ATOM 608 C C . GLY A 1 83 ? 6.137 22.531 1.655 1 96.38 83 GLY A C 1
ATOM 609 O O . GLY A 1 83 ? 5.887 21.562 0.93 1 96.38 83 GLY A O 1
ATOM 610 N N . CYS A 1 84 ? 6.883 23.578 1.311 1 96.75 84 CYS A N 1
ATOM 611 C CA . CYS A 1 84 ? 7.723 23.531 0.118 1 96.75 84 CYS A CA 1
ATOM 612 C C . CYS A 1 84 ? 9.07 22.891 0.429 1 96.75 84 CYS A C 1
ATOM 614 O O . CYS A 1 84 ? 9.766 23.328 1.356 1 96.75 84 CYS A O 1
ATOM 616 N N . LEU A 1 85 ? 9.43 21.922 -0.325 1 93.94 85 LEU A N 1
ATOM 617 C CA . LEU A 1 85 ? 10.57 21.094 0.029 1 93.94 85 LEU A CA 1
ATOM 618 C C . LEU A 1 85 ? 11.836 21.594 -0.656 1 93.94 85 LEU A C 1
ATOM 620 O O . LEU A 1 85 ? 12.953 21.328 -0.19 1 93.94 85 LEU A O 1
ATOM 624 N N . ASP A 1 86 ? 11.711 22.203 -1.809 1 94.19 86 ASP A N 1
ATOM 625 C CA . ASP A 1 86 ? 12.836 22.734 -2.57 1 94.19 86 ASP A CA 1
ATOM 626 C C . ASP A 1 86 ? 12.43 23.969 -3.377 1 94.19 86 ASP A C 1
ATOM 628 O O . ASP A 1 86 ? 11.305 24.453 -3.244 1 94.19 86 ASP A O 1
ATOM 632 N N . ASP A 1 87 ? 13.367 24.438 -4.133 1 96.12 87 ASP A N 1
ATOM 633 C CA . ASP A 1 87 ? 13.125 25.656 -4.891 1 96.12 87 ASP A CA 1
ATOM 634 C C . ASP A 1 87 ? 12.023 25.453 -5.93 1 96.12 87 ASP A C 1
ATOM 636 O O . ASP A 1 87 ? 11.234 26.359 -6.191 1 96.12 87 ASP A O 1
ATOM 640 N N . GLU A 1 88 ? 12.016 24.297 -6.449 1 95.94 88 GLU A N 1
ATOM 641 C CA . GLU A 1 88 ? 10.977 23.984 -7.426 1 95.94 88 GLU A CA 1
ATOM 642 C C . GLU A 1 88 ? 9.586 24.062 -6.793 1 95.94 88 GLU A C 1
ATOM 644 O O . GLU A 1 88 ? 8.641 24.562 -7.406 1 95.94 88 GLU A O 1
ATOM 649 N N . ASP A 1 89 ? 9.461 23.562 -5.66 1 97.06 89 ASP A N 1
ATOM 650 C CA . ASP A 1 89 ? 8.203 23.641 -4.93 1 97.06 89 ASP A CA 1
ATOM 651 C C . ASP A 1 89 ? 7.777 25.078 -4.707 1 97.06 89 ASP A C 1
ATOM 653 O O . ASP A 1 89 ? 6.613 25.438 -4.91 1 97.06 89 ASP A O 1
ATOM 657 N N . TRP A 1 90 ? 8.75 25.891 -4.25 1 98 90 TRP A N 1
ATOM 658 C CA . TRP A 1 90 ? 8.43 27.281 -3.98 1 98 90 TRP A CA 1
ATOM 659 C C . TRP A 1 90 ? 7.953 27.984 -5.25 1 98 90 TRP A C 1
ATOM 661 O O . TRP A 1 90 ? 6.945 28.703 -5.234 1 98 90 TRP A O 1
ATOM 671 N N . GLN A 1 91 ? 8.625 27.75 -6.312 1 98.12 91 GLN A N 1
ATOM 672 C CA . GLN A 1 91 ? 8.25 28.359 -7.586 1 98.12 91 GLN A CA 1
ATOM 673 C C . GLN A 1 91 ? 6.879 27.875 -8.039 1 98.12 91 GLN A C 1
ATOM 675 O O . GLN A 1 91 ? 6.051 28.656 -8.492 1 98.12 91 GLN A O 1
ATOM 680 N N . GLN A 1 92 ? 6.691 26.578 -7.867 1 97.81 92 GLN A N 1
ATOM 681 C CA . GLN A 1 92 ? 5.422 26 -8.289 1 97.81 92 GLN A CA 1
ATOM 682 C C . GLN A 1 92 ? 4.27 26.5 -7.426 1 97.81 92 GLN A C 1
ATOM 684 O O . GLN A 1 92 ? 3.182 26.781 -7.93 1 97.81 92 GLN A O 1
ATOM 689 N N . ALA A 1 93 ? 4.488 26.562 -6.148 1 98.38 93 ALA A N 1
ATOM 690 C CA . ALA A 1 93 ? 3.459 27.078 -5.25 1 98.38 93 ALA A CA 1
ATOM 691 C C . ALA A 1 93 ? 3.064 28.5 -5.629 1 98.38 93 ALA A C 1
ATOM 693 O O . ALA A 1 93 ? 1.88 28.844 -5.645 1 98.38 93 ALA A O 1
ATOM 694 N N . SER A 1 94 ? 4.039 29.312 -5.91 1 97.88 94 SER A N 1
ATOM 695 C CA . SER A 1 94 ? 3.793 30.703 -6.316 1 97.88 94 SER A CA 1
ATOM 696 C C . SER A 1 94 ? 3.051 30.75 -7.648 1 97.88 94 SER A C 1
ATOM 698 O O . SER A 1 94 ? 2.037 31.453 -7.77 1 97.88 94 SER A O 1
ATOM 700 N N . ALA A 1 95 ? 3.521 29.969 -8.578 1 97.38 95 ALA A N 1
ATOM 701 C CA . ALA A 1 95 ? 2.961 29.969 -9.93 1 97.38 95 ALA A CA 1
ATOM 702 C C . ALA A 1 95 ? 1.512 29.484 -9.922 1 97.38 95 ALA A C 1
ATOM 704 O O . ALA A 1 95 ? 0.689 29.969 -10.711 1 97.38 95 ALA A O 1
ATOM 705 N N . CYS A 1 96 ? 1.174 28.594 -9.031 1 97.62 96 CYS A N 1
ATOM 706 C CA . CYS A 1 96 ? -0.153 27.984 -9 1 97.62 96 CYS A CA 1
ATOM 707 C C . CYS A 1 96 ? -1.059 28.703 -8.008 1 97.62 96 CYS A C 1
ATOM 709 O O . CYS A 1 96 ? -2.227 28.344 -7.852 1 97.62 96 CYS A O 1
ATOM 711 N N . GLY A 1 97 ? -0.548 29.703 -7.316 1 97.75 97 GLY A N 1
ATOM 712 C CA . GLY A 1 97 ? -1.345 30.438 -6.355 1 97.75 97 GLY A CA 1
ATOM 713 C C . GLY A 1 97 ? -1.728 29.625 -5.137 1 97.75 97 GLY A C 1
ATOM 714 O O . GLY A 1 97 ? -2.861 29.703 -4.66 1 97.75 97 GLY A O 1
ATOM 715 N N . LEU A 1 98 ? -0.886 28.75 -4.723 1 98.62 98 LEU A N 1
ATOM 716 C CA . LEU A 1 98 ? -1.104 28 -3.488 1 98.62 98 LEU A CA 1
ATOM 717 C C . LEU A 1 98 ? -0.726 28.844 -2.273 1 98.62 98 LEU A C 1
ATOM 719 O O . LEU A 1 98 ? -0.13 29.906 -2.414 1 98.62 98 LEU A O 1
ATOM 723 N N . THR A 1 99 ? -1.195 28.484 -1.103 1 98.75 99 THR A N 1
ATOM 724 C CA . THR A 1 99 ? -0.793 29.078 0.165 1 98.75 99 THR A CA 1
ATOM 725 C C . THR A 1 99 ? 0.312 28.266 0.825 1 98.75 99 THR A C 1
ATOM 727 O O . THR A 1 99 ? 0.039 27.25 1.473 1 98.75 99 THR A O 1
ATOM 730 N N . PRO A 1 100 ? 1.543 28.688 0.642 1 98.44 100 PRO A N 1
ATOM 731 C CA . PRO A 1 100 ? 2.623 27.859 1.186 1 98.44 100 PRO A CA 1
ATOM 732 C C . PRO A 1 100 ? 2.641 27.844 2.713 1 98.44 100 PRO A C 1
ATOM 734 O O . PRO A 1 100 ? 2.299 28.828 3.35 1 98.44 100 PRO A O 1
ATOM 737 N N . LEU A 1 101 ? 2.99 26.734 3.244 1 98.44 101 LEU A N 1
ATOM 738 C CA . LEU A 1 101 ? 3.164 26.578 4.684 1 98.44 101 LEU A CA 1
ATOM 739 C C . LEU A 1 101 ? 4.586 26.938 5.102 1 98.44 101 LEU A C 1
ATOM 741 O O . LEU A 1 101 ? 5.543 26.266 4.707 1 98.44 101 LEU A O 1
ATOM 745 N N . VAL A 1 102 ? 4.723 27.953 5.855 1 98 102 VAL A N 1
ATOM 746 C CA . VAL A 1 102 ? 6.02 28.391 6.359 1 98 102 VAL A CA 1
ATOM 747 C C . VAL A 1 102 ? 6.309 27.703 7.695 1 98 102 VAL A C 1
ATOM 749 O O . VAL A 1 102 ? 5.656 28 8.703 1 98 102 VAL A O 1
ATOM 752 N N . THR A 1 103 ? 7.332 26.875 7.695 1 96.75 103 THR A N 1
ATOM 753 C CA . THR A 1 103 ? 7.551 25.984 8.836 1 96.75 103 THR A CA 1
ATOM 754 C C . THR A 1 103 ? 8.781 26.406 9.625 1 96.75 103 THR A C 1
ATOM 756 O O . THR A 1 103 ? 9.109 25.812 10.648 1 96.75 103 THR A O 1
ATOM 759 N N . GLY A 1 104 ? 9.508 27.406 9.164 1 95.75 104 GLY A N 1
ATOM 760 C CA . GLY A 1 104 ? 10.703 27.922 9.797 1 95.75 104 GLY A CA 1
ATOM 761 C C . GLY A 1 104 ? 11.266 29.156 9.102 1 95.75 104 GLY A C 1
ATOM 762 O O . GLY A 1 104 ? 10.719 29.609 8.102 1 95.75 104 GLY A O 1
ATOM 763 N N . PHE A 1 105 ? 12.359 29.656 9.664 1 95.88 105 PHE A N 1
ATOM 764 C CA . PHE A 1 105 ? 12.914 30.906 9.172 1 95.88 105 PHE A CA 1
ATOM 765 C C . PHE A 1 105 ? 13.492 30.734 7.773 1 95.88 105 PHE A C 1
ATOM 767 O O . PHE A 1 105 ? 13.414 31.641 6.945 1 95.88 105 PHE A O 1
ATOM 774 N N . GLU A 1 106 ? 14.07 29.578 7.5 1 94.25 106 GLU A N 1
ATOM 775 C CA . GLU A 1 106 ? 14.555 29.328 6.148 1 94.25 106 GLU A CA 1
ATOM 776 C C . GLU A 1 106 ? 13.422 29.359 5.133 1 94.25 106 GLU A C 1
ATOM 778 O O . GLU A 1 106 ? 13.547 29.953 4.062 1 94.25 106 GLU A O 1
ATOM 783 N N . ALA A 1 107 ? 12.367 28.734 5.461 1 95.88 107 ALA A N 1
ATOM 784 C CA . ALA A 1 107 ? 11.18 28.75 4.605 1 95.88 107 ALA A CA 1
ATOM 785 C C . ALA A 1 107 ? 10.656 30.172 4.422 1 95.88 107 ALA A C 1
ATOM 787 O O . ALA A 1 107 ? 10.242 30.547 3.326 1 95.88 107 ALA A O 1
ATOM 788 N N . LEU A 1 108 ? 10.672 30.922 5.5 1 97.38 108 LEU A N 1
ATOM 789 C CA . LEU A 1 108 ? 10.227 32.312 5.449 1 97.38 108 LEU A CA 1
ATOM 790 C C . LEU A 1 108 ? 11.055 33.094 4.441 1 97.38 108 LEU A C 1
ATOM 792 O O . LEU A 1 108 ? 10.508 33.875 3.66 1 97.38 108 LEU A O 1
ATOM 796 N N . GLU A 1 109 ? 12.328 32.875 4.492 1 96.5 109 GLU A N 1
ATOM 797 C CA . GLU A 1 109 ? 13.227 33.562 3.58 1 96.5 109 GLU A CA 1
ATOM 798 C C . GLU A 1 109 ? 12.953 33.188 2.131 1 96.5 109 GLU A C 1
ATOM 800 O O . GLU A 1 109 ? 12.961 34.031 1.239 1 96.5 109 GLU A O 1
ATOM 805 N N . LYS A 1 110 ? 12.734 31.938 1.897 1 96.88 110 LYS A N 1
ATOM 806 C CA . LYS A 1 110 ? 12.43 31.453 0.554 1 96.88 110 LYS A CA 1
ATOM 807 C C . LYS A 1 110 ? 11.125 32.062 0.04 1 96.88 110 LYS A C 1
ATOM 809 O O . LYS A 1 110 ? 11.039 32.438 -1.124 1 96.88 110 LYS A O 1
ATOM 814 N N . ALA A 1 111 ? 10.133 32.094 0.884 1 97.88 111 ALA A N 1
ATOM 815 C CA . ALA A 1 111 ? 8.867 32.719 0.521 1 97.88 111 ALA A CA 1
ATOM 816 C C . ALA A 1 111 ? 9.047 34.219 0.213 1 97.88 111 ALA A C 1
ATOM 818 O O . ALA A 1 111 ? 8.508 34.719 -0.776 1 97.88 111 ALA A O 1
ATOM 819 N N . ALA A 1 112 ? 9.789 34.875 1.058 1 97.38 112 ALA A N 1
ATOM 820 C CA . ALA A 1 112 ? 10.008 36.312 0.931 1 97.38 11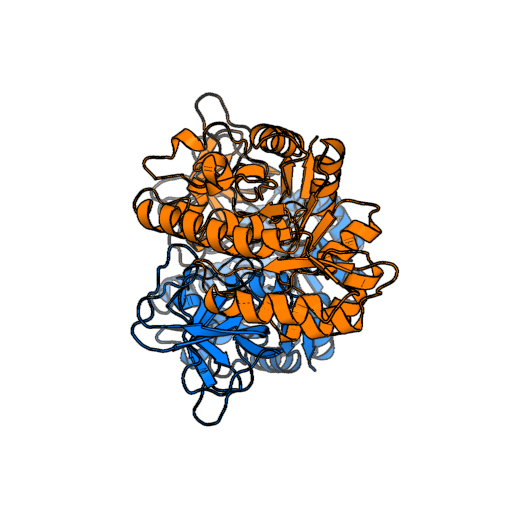2 ALA A CA 1
ATOM 821 C C . ALA A 1 112 ? 10.664 36.656 -0.402 1 97.38 112 ALA A C 1
ATOM 823 O O . ALA A 1 112 ? 10.375 37.688 -0.998 1 97.38 112 ALA A O 1
ATOM 824 N N . ALA A 1 113 ? 11.523 35.75 -0.812 1 96.88 113 ALA A N 1
ATOM 825 C CA . ALA A 1 113 ? 12.25 35.969 -2.061 1 96.88 113 ALA A CA 1
ATOM 826 C C . ALA A 1 113 ? 11.297 36 -3.254 1 96.88 113 ALA A C 1
ATOM 828 O O . ALA A 1 113 ? 11.602 36.594 -4.289 1 96.88 113 ALA A O 1
ATOM 829 N N . LEU A 1 114 ? 10.18 35.375 -3.125 1 97.19 114 LEU A N 1
ATOM 830 C CA . LEU A 1 114 ? 9.227 35.281 -4.223 1 97.19 114 LEU A CA 1
ATOM 831 C C . LEU A 1 114 ? 8.062 36.25 -4.023 1 97.19 114 LEU A C 1
ATOM 833 O O . LEU A 1 114 ? 7.215 36.406 -4.906 1 97.19 114 LEU A O 1
ATOM 837 N N . GLY A 1 115 ? 8.031 36.906 -2.877 1 95.81 115 GLY A N 1
ATOM 838 C CA . GLY A 1 115 ? 6.957 37.812 -2.539 1 95.81 115 GLY A CA 1
ATOM 839 C C . GLY A 1 115 ? 6.992 39.094 -3.34 1 95.81 115 GLY A C 1
ATOM 840 O O . GLY A 1 115 ? 8.047 39.5 -3.854 1 95.81 115 GLY A O 1
ATOM 841 N N . ASN A 1 116 ? 5.781 39.719 -3.453 1 96 116 ASN A N 1
ATOM 842 C CA . ASN A 1 116 ? 5.598 41 -4.117 1 96 116 ASN A CA 1
ATOM 843 C C . ASN A 1 116 ? 4.867 42 -3.221 1 96 116 ASN A C 1
ATOM 845 O O . ASN A 1 116 ? 3.678 41.812 -2.939 1 96 116 ASN A O 1
ATOM 849 N N . PRO A 1 117 ? 5.504 43.094 -2.91 1 95.38 117 PRO A N 1
ATOM 850 C CA . PRO A 1 117 ? 4.879 44.062 -2.008 1 95.38 117 PRO A CA 1
ATOM 851 C C . PRO A 1 117 ? 3.6 44.656 -2.58 1 95.38 117 PRO A C 1
ATOM 853 O O . PRO A 1 117 ? 2.705 45.062 -1.825 1 95.38 117 PRO A O 1
ATOM 856 N N . ALA A 1 118 ? 3.537 44.75 -3.854 1 96.81 118 ALA A N 1
ATOM 857 C CA . ALA A 1 118 ? 2.355 45.312 -4.484 1 96.81 118 ALA A CA 1
ATOM 858 C C . ALA A 1 118 ? 1.174 44.344 -4.434 1 96.81 118 ALA A C 1
ATOM 860 O O . ALA A 1 118 ? 0.017 44.781 -4.512 1 96.81 118 ALA A O 1
ATOM 861 N N . ASP A 1 119 ? 1.434 43.125 -4.312 1 96.44 119 ASP A N 1
ATOM 862 C CA . ASP A 1 119 ? 0.451 42.062 -4.18 1 96.44 119 ASP A CA 1
ATOM 863 C C . ASP A 1 119 ? 0.971 40.938 -3.275 1 96.44 119 ASP A C 1
ATOM 865 O O . ASP A 1 119 ? 1.386 39.875 -3.758 1 96.44 119 ASP A O 1
ATOM 869 N N . PRO A 1 120 ? 0.946 41.188 -2.07 1 97.56 120 PRO A N 1
ATOM 870 C CA . PRO A 1 120 ? 1.605 40.281 -1.122 1 97.56 120 PRO A CA 1
ATOM 871 C C . PRO A 1 120 ? 1.098 38.844 -1.223 1 97.56 120 PRO A C 1
ATOM 873 O O . PRO A 1 120 ? -0.105 38.625 -1.39 1 97.56 120 PRO A O 1
ATOM 876 N N . TRP A 1 121 ? 2.021 37.875 -1.184 1 98.12 121 TRP A N 1
ATOM 877 C CA . TRP A 1 121 ? 1.722 36.438 -1.22 1 98.12 121 TRP A CA 1
ATOM 878 C C . TRP A 1 121 ? 1.185 35.969 0.126 1 98.12 121 TRP A C 1
ATOM 880 O O . TRP A 1 121 ? 1.848 36.125 1.154 1 98.12 121 TRP A O 1
ATOM 890 N N . GLY A 1 122 ? -0.111 35.562 0.161 1 98.31 122 GLY A N 1
ATOM 891 C CA . GLY A 1 122 ? -0.662 34.969 1.371 1 98.31 122 GLY A CA 1
ATOM 892 C C . GLY A 1 122 ? 0.047 33.688 1.792 1 98.31 122 GLY A C 1
ATOM 893 O O . GLY A 1 122 ? 0.183 32.75 0.997 1 98.31 122 GLY A O 1
ATOM 894 N N . VAL A 1 123 ? 0.546 33.625 3.041 1 98.62 123 VAL A N 1
ATOM 895 C CA . VAL A 1 123 ? 1.269 32.469 3.525 1 98.62 123 VAL A CA 1
ATOM 896 C C . VAL A 1 123 ? 0.613 31.938 4.805 1 98.62 123 VAL A C 1
ATOM 898 O O . VAL A 1 123 ? -0.093 32.688 5.492 1 98.62 123 VAL A O 1
ATOM 901 N N . ALA A 1 124 ? 0.731 30.656 5.035 1 98.88 124 ALA A N 1
ATOM 902 C CA . ALA A 1 124 ? 0.323 30.047 6.297 1 98.88 124 ALA A CA 1
ATOM 903 C C . ALA A 1 124 ? 1.521 29.828 7.215 1 98.88 124 ALA A C 1
ATOM 905 O O . ALA A 1 124 ? 2.6 29.438 6.758 1 98.88 124 ALA A O 1
ATOM 906 N N . ILE A 1 125 ? 1.355 30.094 8.477 1 98.75 125 ILE A N 1
ATOM 907 C CA . ILE A 1 125 ? 2.41 29.922 9.477 1 98.75 125 ILE A CA 1
ATOM 908 C C . ILE A 1 125 ? 2.156 28.656 10.297 1 98.75 125 ILE A C 1
ATOM 910 O O . ILE A 1 125 ? 1.122 28.547 10.953 1 98.75 125 ILE A O 1
ATOM 914 N N . LYS A 1 126 ? 3.076 27.75 10.227 1 98.69 126 LYS A N 1
ATOM 915 C CA . LYS A 1 126 ? 2.961 26.531 11.023 1 98.69 126 LYS A CA 1
ATOM 916 C C . LYS A 1 126 ? 3.508 26.75 12.43 1 98.69 126 LYS A C 1
ATOM 918 O O . LYS A 1 126 ? 4.652 27.172 12.602 1 98.69 126 LYS A O 1
ATOM 923 N N . LEU A 1 127 ? 2.715 26.5 13.422 1 98.31 127 LEU A N 1
ATOM 924 C CA . LEU A 1 127 ? 3.1 26.625 14.828 1 98.31 127 LEU A CA 1
ATOM 925 C C . LEU A 1 127 ? 3.189 25.25 15.492 1 98.31 127 LEU A C 1
ATOM 927 O O . LEU A 1 127 ? 2.275 24.438 15.359 1 98.31 127 LEU A O 1
ATOM 931 N N . ASP A 1 128 ? 4.277 24.953 16.094 1 96.94 128 ASP A N 1
ATOM 932 C CA . ASP A 1 128 ? 4.406 23.719 16.844 1 96.94 128 ASP A CA 1
ATOM 933 C C . ASP A 1 128 ? 3.926 23.891 18.281 1 96.94 128 ASP A C 1
ATOM 935 O O . ASP A 1 128 ? 4.602 24.531 19.094 1 96.94 128 ASP A O 1
ATOM 939 N N . THR A 1 129 ? 2.871 23.203 18.547 1 96.81 129 THR A N 1
ATOM 940 C CA . THR A 1 129 ? 2.285 23.375 19.875 1 96.81 129 THR A CA 1
ATOM 941 C C . THR A 1 129 ? 2.236 22.031 20.609 1 96.81 129 THR A C 1
ATOM 943 O O . THR A 1 129 ? 1.692 21.938 21.703 1 96.81 129 THR A O 1
ATOM 946 N N . GLY A 1 130 ? 2.814 21 19.922 1 93.31 130 GLY A N 1
ATOM 947 C CA . GLY A 1 130 ? 2.762 19.75 20.656 1 93.31 130 GLY A CA 1
ATOM 948 C C . GLY A 1 130 ? 3.188 18.547 19.828 1 93.31 130 GLY A C 1
ATOM 949 O O . GLY A 1 130 ? 3.57 17.516 20.391 1 93.31 130 GLY A O 1
ATOM 950 N N . MET A 1 131 ? 3.152 18.594 18.5 1 93.06 131 MET A N 1
ATOM 951 C CA . MET A 1 131 ? 3.508 17.469 17.625 1 93.06 131 MET A CA 1
ATOM 952 C C . MET A 1 131 ? 5.016 17.266 17.594 1 93.06 131 MET A C 1
ATOM 954 O O . MET A 1 131 ? 5.484 16.141 17.344 1 93.06 131 MET A O 1
ATOM 958 N N . SER A 1 132 ? 5.777 18.328 17.781 1 92.19 132 SER A N 1
ATOM 959 C CA . SER A 1 132 ? 7.234 18.312 17.672 1 92.19 132 SER A CA 1
ATOM 960 C C . SER A 1 132 ? 7.684 17.797 16.312 1 92.19 132 SER A C 1
ATOM 962 O O . SER A 1 132 ? 8.555 16.922 16.234 1 92.19 132 SER A O 1
ATOM 964 N N . ARG A 1 133 ? 7.148 18.266 15.234 1 90.81 133 ARG A N 1
ATOM 965 C CA . ARG A 1 133 ? 7.477 17.812 13.883 1 90.81 133 ARG A CA 1
ATOM 966 C C . ARG A 1 133 ? 7.828 19 12.984 1 90.81 133 ARG A C 1
ATOM 968 O O . ARG A 1 133 ? 8.922 19.047 12.414 1 90.81 133 ARG A O 1
ATOM 975 N N . LEU A 1 134 ? 6.895 19.938 12.836 1 92.94 134 LEU A N 1
ATOM 976 C CA . LEU A 1 134 ? 7.133 21.109 12.016 1 92.94 134 LEU A CA 1
ATOM 977 C C . LEU A 1 134 ? 6.648 22.375 12.719 1 92.94 134 LEU A C 1
ATOM 979 O O . LEU A 1 134 ? 5.758 22.312 13.57 1 92.94 134 LEU A O 1
ATOM 983 N N . GLY A 1 135 ? 7.344 23.531 12.359 1 95.75 135 GLY A N 1
ATOM 984 C CA . GLY A 1 135 ? 6.734 24.797 12.711 1 95.75 135 GLY A CA 1
ATOM 985 C C . GLY A 1 135 ? 7.527 25.578 13.75 1 95.75 135 GLY A C 1
ATOM 986 O O . GLY A 1 135 ? 8.523 25.078 14.273 1 95.75 135 GLY A O 1
ATOM 987 N N . PHE A 1 136 ? 7.082 26.797 14.062 1 97 136 PHE A N 1
ATOM 988 C CA . PHE A 1 136 ? 7.676 27.703 15.031 1 97 136 PHE A CA 1
ATOM 989 C C . PHE A 1 136 ? 7.191 27.391 16.438 1 97 136 PHE A C 1
ATOM 991 O O . PHE A 1 136 ? 6.016 27.094 16.641 1 97 136 PHE A O 1
ATOM 998 N N . GLY A 1 137 ? 8.094 27.438 17.375 1 95.81 137 GLY A N 1
ATOM 999 C CA . GLY A 1 137 ? 7.711 27.391 18.781 1 95.81 137 GLY A CA 1
ATOM 1000 C C . GLY A 1 137 ? 7.324 28.75 19.344 1 95.81 137 GLY A C 1
ATOM 1001 O O . GLY A 1 137 ? 7.48 29.766 18.672 1 95.81 137 GLY A O 1
ATOM 1002 N N . ALA A 1 138 ? 6.805 28.688 20.578 1 95.94 138 ALA A N 1
ATOM 1003 C CA . ALA A 1 138 ? 6.398 29.938 21.234 1 95.94 138 ALA A CA 1
ATOM 1004 C C . ALA A 1 138 ? 7.566 30.906 21.344 1 95.94 138 ALA A C 1
ATOM 1006 O O . ALA A 1 138 ? 7.383 32.125 21.203 1 95.94 138 ALA A O 1
ATOM 1007 N N . GLU A 1 139 ? 8.727 30.375 21.516 1 95.38 139 GLU A N 1
ATOM 1008 C CA . GLU A 1 139 ? 9.922 31.188 21.719 1 95.38 139 GLU A CA 1
ATOM 1009 C C . GLU A 1 139 ? 10.344 31.875 20.422 1 95.38 139 GLU A C 1
ATOM 1011 O O . GLU A 1 139 ? 11.133 32.812 20.438 1 95.38 139 GLU A O 1
ATOM 1016 N N . ASP A 1 140 ? 9.852 31.406 19.297 1 96.69 140 ASP A N 1
ATOM 1017 C CA . ASP A 1 140 ? 10.242 31.922 18 1 96.69 140 ASP A CA 1
ATOM 1018 C C . ASP A 1 140 ? 9.383 33.125 17.609 1 96.69 140 ASP A C 1
ATOM 1020 O O . ASP A 1 140 ? 9.719 33.844 16.672 1 96.69 140 ASP A O 1
ATOM 1024 N N . ILE A 1 141 ? 8.258 33.406 18.297 1 97.81 141 ILE A N 1
ATOM 1025 C CA . ILE A 1 141 ? 7.203 34.312 17.844 1 97.81 141 ILE A CA 1
ATOM 1026 C C . ILE A 1 141 ? 7.746 35.75 17.719 1 97.81 141 ILE A C 1
ATOM 1028 O O . ILE A 1 141 ? 7.535 36.406 16.703 1 97.81 141 ILE A O 1
ATOM 1032 N N . PRO A 1 142 ? 8.531 36.25 18.703 1 97.69 142 PRO A N 1
ATOM 1033 C CA . PRO A 1 142 ? 9.039 37.625 18.547 1 97.69 142 PRO A CA 1
ATOM 1034 C C . PRO A 1 142 ? 9.93 37.781 17.312 1 97.69 142 PRO A C 1
ATOM 1036 O O . PRO A 1 142 ? 9.742 38.719 16.547 1 97.69 142 PRO A O 1
ATOM 1039 N N . ALA A 1 143 ? 10.82 36.844 17.141 1 98.06 143 ALA A N 1
ATOM 1040 C CA . ALA A 1 143 ? 11.703 36.906 15.969 1 98.06 143 ALA A CA 1
ATOM 1041 C C . ALA A 1 143 ? 10.906 36.75 14.68 1 98.06 143 ALA A C 1
ATOM 1043 O O . ALA A 1 143 ? 11.227 37.375 13.664 1 98.06 143 ALA A O 1
ATOM 1044 N N . LEU A 1 144 ? 9.922 35.906 14.695 1 98.12 144 LEU A N 1
ATOM 1045 C CA . LEU A 1 144 ? 9.062 35.688 13.539 1 98.12 144 LEU A CA 1
ATOM 1046 C C . LEU A 1 144 ? 8.352 36.969 13.148 1 98.12 144 LEU A C 1
ATOM 1048 O O . LEU A 1 144 ? 8.336 37.344 11.969 1 98.12 144 LEU A O 1
ATOM 1052 N N . LEU A 1 145 ? 7.809 37.656 14.109 1 97.94 145 LEU A N 1
ATOM 1053 C CA . LEU A 1 145 ? 7.098 38.906 13.867 1 97.94 145 LEU A CA 1
ATOM 1054 C C . LEU A 1 145 ? 8.031 39.969 13.281 1 97.94 145 LEU A C 1
ATOM 1056 O O . LEU A 1 145 ? 7.66 40.688 12.344 1 97.94 145 LEU A O 1
ATOM 1060 N N . GLU A 1 146 ? 9.219 40 13.828 1 97.81 146 GLU A N 1
ATOM 1061 C CA . GLU A 1 146 ? 10.211 40.938 13.32 1 97.81 146 GLU A CA 1
ATOM 1062 C C . GLU A 1 146 ? 10.539 40.656 11.859 1 97.81 146 GLU A C 1
ATOM 1064 O O . GLU A 1 146 ? 10.57 41.562 11.039 1 97.81 146 GLU A O 1
ATOM 1069 N N . ARG A 1 147 ? 10.75 39.406 11.562 1 97.38 147 ARG A N 1
ATOM 1070 C CA . ARG A 1 147 ? 11.102 39.031 10.195 1 97.38 147 ARG A CA 1
ATOM 1071 C C . ARG A 1 147 ? 9.945 39.25 9.242 1 97.38 147 ARG A C 1
ATOM 1073 O O . ARG A 1 147 ? 10.148 39.625 8.078 1 97.38 147 ARG A O 1
ATOM 1080 N N . LEU A 1 148 ? 8.766 38.969 9.641 1 97.06 148 LEU A N 1
ATOM 1081 C CA . LEU A 1 148 ? 7.586 39.156 8.812 1 97.06 148 LEU A CA 1
ATOM 1082 C C . LEU A 1 148 ? 7.406 40.625 8.477 1 97.06 148 LEU A C 1
ATOM 1084 O O . LEU A 1 148 ? 7.059 40.969 7.348 1 97.06 148 LEU A O 1
ATOM 1088 N N . ARG A 1 149 ? 7.637 41.5 9.438 1 95.06 149 ARG A N 1
ATOM 1089 C CA . ARG A 1 149 ? 7.516 42.938 9.227 1 95.06 149 ARG A CA 1
ATOM 1090 C C . ARG A 1 149 ? 8.516 43.406 8.18 1 95.06 149 ARG A C 1
ATOM 1092 O O . ARG A 1 149 ? 8.227 44.375 7.441 1 95.06 149 ARG A O 1
ATOM 1099 N N . ALA A 1 150 ? 9.578 42.719 8.133 1 95.56 150 ALA A N 1
ATOM 1100 C CA . ALA A 1 150 ? 10.641 43.094 7.195 1 95.56 150 ALA A CA 1
ATOM 1101 C C . ALA A 1 150 ? 10.375 42.5 5.812 1 95.56 150 ALA A C 1
ATOM 1103 O O . ALA A 1 150 ? 11.133 42.75 4.871 1 95.56 150 ALA A O 1
ATOM 1104 N N . CYS A 1 151 ? 9.336 41.75 5.594 1 95.81 151 CYS A N 1
ATOM 1105 C CA . CYS A 1 151 ? 8.992 41.125 4.328 1 95.81 151 CYS A CA 1
ATOM 1106 C C . CYS A 1 151 ? 7.609 41.562 3.859 1 95.81 151 CYS A C 1
ATOM 1108 O O . CYS A 1 151 ? 6.684 40.75 3.805 1 95.81 151 CYS A O 1
ATOM 1110 N N . PRO A 1 152 ? 7.496 42.75 3.328 1 94.69 152 PRO A N 1
ATOM 1111 C CA . PRO A 1 152 ? 6.18 43.281 2.959 1 94.69 152 PRO A CA 1
ATOM 1112 C C . PRO A 1 152 ? 5.551 42.531 1.79 1 94.69 152 PRO A C 1
ATOM 1114 O O . PRO A 1 152 ? 4.363 42.719 1.501 1 94.69 152 PRO A O 1
ATOM 1117 N N . GLY A 1 153 ? 6.328 41.719 1.13 1 97.38 153 GLY A N 1
ATOM 1118 C CA . GLY A 1 153 ? 5.805 40.906 0.034 1 97.38 153 GLY A CA 1
ATOM 1119 C C . GLY A 1 153 ? 5.012 39.688 0.501 1 97.38 153 GLY A C 1
ATOM 1120 O O . GLY A 1 153 ? 4.422 39 -0.313 1 97.38 153 GLY A O 1
ATOM 1121 N N . LEU A 1 154 ? 4.996 39.469 1.761 1 97.88 154 LEU A N 1
ATOM 1122 C CA . LEU A 1 154 ? 4.262 38.344 2.34 1 97.88 154 LEU A CA 1
ATOM 1123 C C . LEU A 1 154 ? 3.131 38.844 3.234 1 97.88 154 LEU A C 1
ATOM 1125 O O . LEU A 1 154 ? 3.236 39.906 3.844 1 97.88 154 LEU A O 1
ATOM 1129 N N . LYS A 1 155 ? 2.109 38.125 3.297 1 97.5 155 LYS A N 1
ATOM 1130 C CA . LYS A 1 155 ? 0.985 38.375 4.195 1 97.5 155 LYS A CA 1
ATOM 1131 C C . LYS A 1 155 ? 0.548 37.094 4.898 1 97.5 155 LYS A C 1
ATOM 1133 O O . LYS A 1 155 ? -0.044 36.219 4.277 1 97.5 155 LYS A O 1
ATOM 1138 N N . PRO A 1 156 ? 0.822 37.031 6.188 1 98.25 156 PRO A N 1
ATOM 1139 C CA . PRO A 1 156 ? 0.268 35.875 6.91 1 98.25 156 PRO A CA 1
ATOM 1140 C C . PRO A 1 156 ? -1.259 35.875 6.922 1 98.25 156 PRO A C 1
ATOM 1142 O O . PRO A 1 156 ? -1.882 36.844 7.34 1 98.25 156 PRO A O 1
ATOM 1145 N N . ILE A 1 157 ? -1.865 34.781 6.418 1 98.56 157 ILE A N 1
ATOM 1146 C CA . ILE A 1 157 ? -3.322 34.75 6.336 1 98.56 157 ILE A CA 1
ATOM 1147 C C . ILE A 1 157 ? -3.875 33.625 7.18 1 98.56 157 ILE A C 1
ATOM 1149 O O . ILE A 1 157 ? -5.074 33.562 7.457 1 98.56 157 ILE A O 1
ATOM 1153 N N . LEU A 1 158 ? -3.051 32.656 7.574 1 98.81 158 LEU A N 1
ATOM 1154 C CA . LEU A 1 158 ? -3.453 31.469 8.328 1 98.81 158 LEU A CA 1
ATOM 1155 C C . LEU A 1 158 ? -2.367 31.062 9.312 1 98.81 158 LEU A C 1
ATOM 1157 O O . LEU A 1 158 ? -1.179 31.094 8.984 1 98.81 158 LEU A O 1
ATOM 1161 N N . ALA A 1 159 ? -2.701 30.797 10.539 1 98.81 159 ALA A N 1
ATOM 1162 C CA . ALA A 1 159 ? -1.857 30.109 11.5 1 98.81 159 ALA A CA 1
ATOM 1163 C C . ALA A 1 159 ? -2.369 28.688 11.766 1 98.81 159 ALA A C 1
ATOM 1165 O O . ALA A 1 159 ? -3.555 28.5 12.039 1 98.81 159 ALA A O 1
ATOM 1166 N N . VAL A 1 160 ? -1.467 27.75 11.633 1 98.69 160 VAL A N 1
ATOM 1167 C CA . VAL A 1 160 ? -1.895 26.359 11.648 1 98.69 160 VAL A CA 1
ATOM 1168 C C . VAL A 1 160 ? -1.088 25.578 12.688 1 98.69 160 VAL A C 1
ATOM 1170 O O . VAL A 1 160 ? 0.116 25.812 12.836 1 98.69 160 VAL A O 1
ATOM 1173 N N . SER A 1 161 ? -1.723 24.781 13.422 1 98.5 161 SER A N 1
ATOM 1174 C CA . SER A 1 161 ? -1.115 23.75 14.266 1 98.5 161 SER A CA 1
ATOM 1175 C C . SER A 1 161 ? -1.882 22.438 14.172 1 98.5 161 SER A C 1
ATOM 1177 O O . SER A 1 161 ? -2.66 22.234 13.242 1 98.5 161 SER A O 1
ATOM 1179 N N . HIS A 1 162 ? -1.505 21.422 14.953 1 97.75 162 HIS A N 1
ATOM 1180 C CA . HIS A 1 162 ? -2.137 20.109 14.852 1 97.75 162 HIS A CA 1
ATOM 1181 C C . HIS A 1 162 ? -2.164 19.406 16.203 1 97.75 162 HIS A C 1
ATOM 1183 O O . HIS A 1 162 ? -1.182 19.438 16.938 1 97.75 162 HIS A O 1
ATOM 1189 N N . PHE A 1 163 ? -3.271 18.75 16.5 1 97.81 163 PHE A N 1
ATOM 1190 C CA . PHE A 1 163 ? -3.418 18.031 17.75 1 97.81 163 PHE A CA 1
ATOM 1191 C C . PHE A 1 163 ? -2.795 16.641 17.656 1 97.81 163 PHE A C 1
ATOM 1193 O O . PHE A 1 163 ? -3.166 15.852 16.781 1 97.81 163 PHE A O 1
ATOM 1200 N N . PRO A 1 164 ? -1.921 16.312 18.578 1 97.44 164 PRO A N 1
ATOM 1201 C CA . PRO A 1 164 ? -1.445 14.93 18.641 1 97.44 164 PRO A CA 1
ATOM 1202 C C . PRO A 1 164 ? -2.35 14.039 19.484 1 97.44 164 PRO A C 1
ATOM 1204 O O . PRO A 1 164 ? -2.291 12.812 19.375 1 97.44 164 PRO A O 1
ATOM 1207 N N . CYS A 1 165 ? -3.268 14.633 20.375 1 97.81 165 CYS A N 1
ATOM 1208 C CA . CYS A 1 165 ? -3.908 13.805 21.375 1 97.81 165 CYS A CA 1
ATOM 1209 C C . CYS A 1 165 ? -5.383 14.164 21.531 1 97.81 165 CYS A C 1
ATOM 1211 O O . CYS A 1 165 ? -6.016 13.797 22.516 1 97.81 165 CYS A O 1
ATOM 1213 N N . ALA A 1 166 ? -5.91 14.852 20.609 1 98.12 166 ALA A N 1
ATOM 1214 C CA . ALA A 1 166 ? -7.293 15.305 20.734 1 98.12 166 ALA A CA 1
ATOM 1215 C C . ALA A 1 166 ? -8.258 14.125 20.766 1 98.12 166 ALA A C 1
ATOM 1217 O O . ALA A 1 166 ? -9.406 14.258 21.188 1 98.12 166 ALA A O 1
ATOM 1218 N N . ASP A 1 167 ? -7.824 12.961 20.25 1 97.62 167 ASP A N 1
ATOM 1219 C CA . ASP A 1 167 ? -8.664 11.773 20.188 1 97.62 167 ASP A CA 1
ATOM 1220 C C . ASP A 1 167 ? -8.492 10.914 21.438 1 97.62 167 ASP A C 1
ATOM 1222 O O . ASP A 1 167 ? -9.031 9.805 21.516 1 97.62 167 ASP A O 1
ATOM 1226 N N . MET A 1 168 ? -7.719 11.406 22.375 1 97.81 168 MET A N 1
ATOM 1227 C CA . MET A 1 168 ? -7.387 10.633 23.562 1 97.81 168 MET A CA 1
ATOM 1228 C C . MET A 1 168 ? -7.988 11.273 24.812 1 97.81 168 MET A C 1
ATOM 1230 O O . MET A 1 168 ? -7.375 12.156 25.422 1 97.81 168 MET A O 1
ATOM 1234 N N . PRO A 1 169 ? -9.078 10.695 25.266 1 96.81 169 PRO A N 1
ATOM 1235 C CA . PRO A 1 169 ? -9.703 11.258 26.469 1 96.81 169 PRO A CA 1
ATOM 1236 C C . PRO A 1 169 ? -8.766 11.266 27.672 1 96.81 169 PRO A C 1
ATOM 1238 O O . PRO A 1 169 ? -8.859 12.156 28.516 1 96.81 169 PRO A O 1
ATOM 1241 N N . GLU A 1 170 ? -7.871 10.336 27.75 1 96.69 170 GLU A N 1
ATOM 1242 C CA . GLU A 1 170 ? -6.969 10.219 28.891 1 96.69 170 GLU A CA 1
ATOM 1243 C C . GLU A 1 170 ? -5.898 11.305 28.859 1 96.69 170 GLU A C 1
ATOM 1245 O O . GLU A 1 170 ? -5.203 11.523 29.859 1 96.69 170 GLU A O 1
ATOM 1250 N N . LYS A 1 171 ? -5.82 12.094 27.812 1 97.38 171 LYS A N 1
ATOM 1251 C CA . LYS A 1 171 ? -4.836 13.164 27.688 1 97.38 171 LYS A CA 1
ATOM 1252 C C . LYS A 1 171 ? -5.516 14.516 27.484 1 97.38 171 LYS A C 1
ATOM 1254 O O . LYS A 1 171 ? -4.996 15.375 26.766 1 97.38 171 LYS A O 1
ATOM 1259 N N . GLU A 1 172 ? -6.641 14.602 28.047 1 97.19 172 GLU A N 1
ATOM 1260 C CA . GLU A 1 172 ? -7.426 15.828 27.906 1 97.19 172 GLU A CA 1
ATOM 1261 C C . GLU A 1 172 ? -6.641 17.047 28.391 1 97.19 172 GLU A C 1
ATOM 1263 O O . GLU A 1 172 ? -6.727 18.125 27.797 1 97.19 172 GLU A O 1
ATOM 1268 N N . ASP A 1 173 ? -5.914 16.859 29.484 1 97.5 173 ASP A N 1
ATOM 1269 C CA . ASP A 1 173 ? -5.145 17.969 30.047 1 97.5 173 ASP A CA 1
ATOM 1270 C C . ASP A 1 173 ? -4.102 18.469 29.047 1 97.5 173 ASP A C 1
ATOM 1272 O O . ASP A 1 173 ? -3.9 19.672 28.906 1 97.5 173 ASP A O 1
ATOM 1276 N N . PHE A 1 174 ? -3.467 17.578 28.438 1 97.31 174 PHE A N 1
ATOM 1277 C CA . PHE A 1 174 ? -2.49 17.938 27.422 1 97.31 174 PHE A CA 1
ATOM 1278 C C . PHE A 1 174 ? -3.148 18.75 26.297 1 97.31 174 PHE A C 1
ATOM 1280 O O . PHE A 1 174 ? -2.627 19.781 25.891 1 97.31 174 PHE A O 1
ATOM 1287 N N . THR A 1 175 ? -4.25 18.312 25.812 1 98.12 175 THR A N 1
ATOM 1288 C CA . THR A 1 175 ? -4.965 18.953 24.719 1 98.12 175 THR A CA 1
ATOM 1289 C C . THR A 1 175 ? -5.406 20.359 25.125 1 98.12 175 THR A C 1
ATOM 1291 O O . THR A 1 175 ? -5.297 21.297 24.328 1 98.12 175 THR A O 1
ATOM 1294 N N . ARG A 1 176 ? -5.844 20.531 26.328 1 98.12 176 ARG A N 1
ATOM 1295 C CA . ARG A 1 176 ? -6.246 21.844 26.828 1 98.12 176 ARG A CA 1
ATOM 1296 C C . ARG A 1 176 ? -5.059 22.797 26.875 1 98.12 176 ARG A C 1
ATOM 1298 O O . ARG A 1 176 ? -5.176 23.953 26.469 1 98.12 176 ARG A O 1
ATOM 1305 N N . ARG A 1 177 ? -3.975 22.25 27.344 1 97.56 177 ARG A N 1
ATOM 1306 C CA . ARG A 1 177 ? -2.773 23.078 27.406 1 97.56 177 ARG A CA 1
ATOM 1307 C C . ARG A 1 177 ? -2.32 23.484 26 1 97.56 177 ARG A C 1
ATOM 1309 O O . ARG A 1 177 ? -1.863 24.609 25.797 1 97.56 177 ARG A O 1
ATOM 1316 N N . GLN A 1 178 ? -2.43 22.594 25.094 1 97.62 178 GLN A N 1
ATOM 1317 C CA . GLN A 1 178 ? -2.082 22.891 23.719 1 97.62 178 GLN A CA 1
ATOM 1318 C C . GLN A 1 178 ? -2.979 24 23.141 1 97.62 178 GLN A C 1
ATOM 1320 O O . GLN A 1 178 ? -2.502 24.891 22.453 1 97.62 178 GLN A O 1
ATOM 1325 N N . LEU A 1 179 ? -4.27 23.828 23.406 1 98.19 179 LEU A N 1
ATOM 1326 C CA . LEU A 1 179 ? -5.234 24.828 22.953 1 98.19 179 LEU A CA 1
ATOM 1327 C C . LEU A 1 179 ? -4.879 26.219 23.5 1 98.19 179 LEU A C 1
ATOM 1329 O O . LEU A 1 179 ? -4.906 27.203 22.75 1 98.19 179 LEU A O 1
ATOM 1333 N N . GLU A 1 180 ? -4.488 26.266 24.75 1 98.25 180 GLU A N 1
ATOM 1334 C CA . GLU A 1 180 ? -4.09 27.531 25.375 1 98.25 180 GLU A CA 1
ATOM 1335 C C . GLU A 1 180 ? -2.82 28.078 24.719 1 98.25 180 GLU A C 1
ATOM 1337 O O . GLU A 1 180 ? -2.732 29.281 24.453 1 98.25 180 GLU A O 1
ATOM 1342 N N . LYS A 1 181 ? -1.911 27.203 24.531 1 98.19 181 LYS A N 1
ATOM 1343 C CA . LYS A 1 181 ? -0.643 27.594 23.922 1 98.19 181 LYS A CA 1
ATOM 1344 C C . LYS A 1 181 ? -0.859 28.156 22.516 1 98.19 181 LYS A C 1
ATOM 1346 O O . LYS A 1 181 ? -0.322 29.203 22.172 1 98.19 181 LYS A O 1
ATOM 1351 N N . PHE A 1 182 ? -1.655 27.469 21.734 1 98.69 182 PHE A N 1
ATOM 1352 C CA . PHE A 1 182 ? -1.961 27.906 20.375 1 98.69 182 PHE A CA 1
ATOM 1353 C C . PHE A 1 182 ? -2.646 29.266 20.391 1 98.69 182 PHE A C 1
ATOM 1355 O O . PHE A 1 182 ? -2.311 30.141 19.594 1 98.69 182 PHE A O 1
ATOM 1362 N N . THR A 1 183 ? -3.594 29.391 21.266 1 98.62 183 THR A N 1
ATOM 1363 C CA . THR A 1 183 ? -4.336 30.641 21.391 1 98.62 183 THR A CA 1
ATOM 1364 C C . THR A 1 183 ? -3.4 31.797 21.734 1 98.62 183 THR A C 1
ATOM 1366 O O . THR A 1 183 ? -3.451 32.844 21.094 1 98.62 183 THR A O 1
ATOM 1369 N N . ALA A 1 184 ? -2.516 31.578 22.656 1 98.44 184 ALA A N 1
ATOM 1370 C CA . ALA A 1 184 ? -1.579 32.625 23.062 1 98.44 184 ALA A CA 1
ATOM 1371 C C . ALA A 1 184 ? -0.661 33 21.906 1 98.44 184 ALA A C 1
ATOM 1373 O O . ALA A 1 184 ? -0.439 34.188 21.656 1 98.44 184 ALA A O 1
ATOM 1374 N N . MET A 1 185 ? -0.124 32.031 21.203 1 98.56 185 MET A N 1
ATOM 1375 C CA . MET A 1 185 ? 0.763 32.281 20.062 1 98.56 185 MET A CA 1
ATOM 1376 C C . MET A 1 185 ? 0.042 33.031 18.969 1 98.56 185 MET A C 1
ATOM 1378 O O . MET A 1 185 ? 0.587 34 18.422 1 98.56 185 MET A O 1
ATOM 1382 N N . THR A 1 186 ? -1.193 32.625 18.688 1 98.62 186 THR A N 1
ATOM 1383 C CA . THR A 1 186 ? -1.921 33.25 17.594 1 98.62 186 THR A CA 1
ATOM 1384 C C . THR A 1 186 ? -2.408 34.656 17.984 1 98.62 186 THR A C 1
ATOM 1386 O O . THR A 1 186 ? -2.504 35.531 17.141 1 98.62 186 THR A O 1
ATOM 1389 N N . ASP A 1 187 ? -2.748 34.844 19.266 1 98.38 187 ASP A N 1
ATOM 1390 C CA . ASP A 1 187 ? -3.088 36.188 19.734 1 98.38 187 ASP A CA 1
ATOM 1391 C C . ASP A 1 187 ? -1.939 37.156 19.484 1 98.38 187 ASP A C 1
ATOM 1393 O O . ASP A 1 187 ? -2.164 38.312 19.047 1 98.38 187 ASP A O 1
ATOM 1397 N N . SER A 1 188 ? -0.754 36.719 19.734 1 98 188 SER A N 1
ATOM 1398 C CA . SER A 1 188 ? 0.422 37.531 19.484 1 98 188 SER A CA 1
ATOM 1399 C C . SER A 1 188 ? 0.551 37.875 18 1 98 188 SER A C 1
ATOM 1401 O O . SER A 1 188 ? 0.84 39 17.641 1 98 188 SER A O 1
ATOM 1403 N N . LEU A 1 189 ? 0.364 36.938 17.156 1 98.25 189 LEU A N 1
ATOM 1404 C CA . LEU A 1 189 ? 0.442 37.156 15.711 1 98.25 189 LEU A CA 1
ATOM 1405 C C . LEU A 1 189 ? -0.667 38.062 15.234 1 98.25 189 LEU A C 1
ATOM 1407 O O . LEU A 1 189 ? -0.436 38.938 14.391 1 98.25 189 LEU A O 1
ATOM 1411 N N . ARG A 1 190 ? -1.867 37.906 15.789 1 98.06 190 ARG A N 1
ATOM 1412 C CA . ARG A 1 190 ? -3.039 38.656 15.367 1 98.06 190 ARG A CA 1
ATOM 1413 C C . ARG A 1 190 ? -2.92 40.125 15.797 1 98.06 190 ARG A C 1
ATOM 1415 O O . ARG A 1 190 ? -3.586 41 15.234 1 98.06 190 ARG A O 1
ATOM 1422 N N . ALA A 1 191 ? -2.172 40.406 16.812 1 97.31 191 ALA A N 1
ATOM 1423 C CA . ALA A 1 191 ? -1.906 41.781 17.172 1 97.31 191 ALA A CA 1
ATOM 1424 C C . ALA A 1 191 ? -1.281 42.562 16 1 97.31 191 ALA A C 1
ATOM 1426 O O . ALA A 1 191 ? -1.554 43.75 15.812 1 97.31 191 ALA A O 1
ATOM 1427 N N . ALA A 1 192 ? -0.468 41.938 15.242 1 96.25 192 ALA A N 1
ATOM 1428 C CA . ALA A 1 192 ? 0.182 42.531 14.07 1 96.25 192 ALA A CA 1
ATOM 1429 C C . ALA A 1 192 ? -0.621 42.25 12.805 1 96.25 192 ALA A C 1
ATOM 1431 O O . ALA A 1 192 ? -0.618 43.062 11.875 1 96.25 192 ALA A O 1
ATOM 1432 N N . TYR A 1 193 ? -1.269 41.156 12.727 1 97.5 193 TYR A N 1
ATOM 1433 C CA . TYR A 1 193 ? -2.057 40.719 11.578 1 97.5 193 TYR A CA 1
ATOM 1434 C C . TYR A 1 193 ? -3.482 40.375 11.992 1 97.5 193 TYR A C 1
ATOM 1436 O O . TYR A 1 193 ? -3.836 39.219 12.094 1 97.5 193 TYR A O 1
ATOM 1444 N N . PRO A 1 194 ? -4.387 41.281 12.109 1 97.56 194 PRO A N 1
ATOM 1445 C CA . PRO A 1 194 ? -5.711 41.062 12.703 1 97.56 194 PRO A CA 1
ATOM 1446 C C . PRO A 1 194 ? -6.59 40.125 11.883 1 97.56 194 PRO A C 1
ATOM 1448 O O . PRO A 1 194 ? -7.523 39.531 12.414 1 97.56 194 PRO A O 1
ATOM 1451 N N . GLU A 1 195 ? -6.336 39.969 10.648 1 97.19 195 GLU A N 1
ATOM 1452 C CA . GLU A 1 195 ? -7.18 39.156 9.789 1 97.19 195 GLU A CA 1
ATOM 1453 C C . GLU A 1 195 ? -6.68 37.719 9.734 1 97.19 195 GLU A C 1
ATOM 1455 O O . GLU A 1 195 ? -7.25 36.875 9.023 1 97.19 195 GLU A O 1
ATOM 1460 N N . LEU A 1 196 ? -5.629 37.438 10.461 1 98.5 196 LEU A N 1
ATOM 1461 C CA . LEU A 1 196 ? -5.059 36.094 10.469 1 98.5 196 LEU A CA 1
ATOM 1462 C C . LEU A 1 196 ? -6.074 35.094 10.977 1 98.5 196 LEU A C 1
ATOM 1464 O O . LEU A 1 196 ? -6.625 35.25 12.07 1 98.5 196 LEU A O 1
ATOM 1468 N N . ARG A 1 197 ? -6.387 34.094 10.164 1 98.81 197 ARG A N 1
ATOM 1469 C CA . ARG A 1 197 ? -7.27 33 10.578 1 98.81 197 ARG A CA 1
ATOM 1470 C C . ARG A 1 197 ? -6.488 31.891 11.281 1 98.81 197 ARG A C 1
ATOM 1472 O O . ARG A 1 197 ? -5.27 31.781 11.109 1 98.81 197 ARG A O 1
ATOM 1479 N N . ARG A 1 198 ? -7.25 31.172 12.094 1 98.69 198 ARG A N 1
ATOM 1480 C CA . ARG A 1 198 ? -6.645 30.125 12.914 1 98.69 198 ARG A CA 1
ATOM 1481 C C . ARG A 1 198 ? -7.211 28.766 12.562 1 98.69 198 ARG A C 1
ATOM 1483 O O . ARG A 1 198 ? -8.414 28.625 12.32 1 98.69 198 ARG A O 1
ATOM 1490 N N . SER A 1 199 ? -6.305 27.781 12.445 1 98.81 199 SER A N 1
ATOM 1491 C CA . SER A 1 199 ? -6.699 26.406 12.195 1 98.81 199 SER A CA 1
ATOM 1492 C C . SER A 1 199 ? -5.93 25.438 13.086 1 98.81 199 SER A C 1
ATOM 1494 O O . SER A 1 199 ? -4.727 25.234 12.898 1 98.81 199 SER A O 1
ATOM 1496 N N . LEU A 1 200 ? -6.609 24.797 13.984 1 98.62 200 LEU A N 1
ATOM 1497 C CA . LEU A 1 200 ? -5.988 23.859 14.914 1 98.62 200 LEU A CA 1
ATOM 1498 C C . LEU A 1 200 ? -6.668 22.5 14.844 1 98.62 200 LEU A C 1
ATOM 1500 O O . LEU A 1 200 ? -5.996 21.469 14.828 1 98.62 200 LEU A O 1
ATOM 1504 N N . ALA A 1 201 ? -7.988 22.469 14.688 1 98.25 201 ALA A N 1
ATOM 1505 C CA . ALA A 1 201 ? -8.812 21.281 14.867 1 98.25 201 ALA A CA 1
ATOM 1506 C C . ALA A 1 201 ? -8.672 20.328 13.688 1 98.25 201 ALA A C 1
ATOM 1508 O O . ALA A 1 201 ? -8.953 20.703 12.547 1 98.25 201 ALA A O 1
ATOM 1509 N N . ASN A 1 202 ? -8.141 19.172 14 1 98.06 202 ASN A N 1
ATOM 1510 C CA . ASN A 1 202 ? -8.305 18.031 13.094 1 98.06 202 ASN A CA 1
ATOM 1511 C C . ASN A 1 202 ? -9.664 17.375 13.273 1 98.06 202 ASN A C 1
ATOM 1513 O O . ASN A 1 202 ? -10.578 17.953 13.859 1 98.06 202 ASN A O 1
ATOM 1517 N N . SER A 1 203 ? -9.844 16.156 12.766 1 98.19 203 SER A N 1
ATOM 1518 C CA . SER A 1 203 ? -11.141 15.5 12.906 1 98.19 203 SER A CA 1
ATOM 1519 C C . SER A 1 203 ? -11.547 15.398 14.375 1 98.19 203 SER A C 1
ATOM 1521 O O . SER A 1 203 ? -12.664 15.781 14.734 1 98.19 203 SER A O 1
ATOM 1523 N N . ALA A 1 204 ? -10.641 14.914 15.195 1 98.06 204 ALA A N 1
ATOM 1524 C CA . ALA A 1 204 ? -10.945 14.758 16.609 1 98.06 204 ALA A CA 1
ATOM 1525 C C . ALA A 1 204 ? -11.227 16.109 17.266 1 98.06 204 ALA A C 1
ATOM 1527 O O . ALA A 1 204 ? -12.156 16.234 18.062 1 98.06 204 ALA A O 1
ATOM 1528 N N . GLY A 1 205 ? -10.414 17.125 16.922 1 98.12 205 GLY A N 1
ATOM 1529 C CA . GLY A 1 205 ? -10.656 18.469 17.438 1 98.12 205 GLY A CA 1
ATOM 1530 C C . GLY A 1 205 ? -12 19.031 17.016 1 98.12 205 GLY A C 1
ATOM 1531 O O . GLY A 1 205 ? -12.727 19.594 17.844 1 98.12 205 GLY A O 1
ATOM 1532 N N . THR A 1 206 ? -12.344 18.812 15.789 1 97.88 206 THR A N 1
ATOM 1533 C CA . THR A 1 206 ? -13.594 19.328 15.234 1 97.88 206 THR A CA 1
ATOM 1534 C C . THR A 1 206 ? -14.797 18.703 15.945 1 97.88 206 THR A C 1
ATOM 1536 O O . THR A 1 206 ? -15.773 19.391 16.25 1 97.88 206 THR A O 1
ATOM 1539 N N . MET A 1 207 ? -14.656 17.469 16.312 1 97.19 207 MET A N 1
ATOM 1540 C CA . MET A 1 207 ? -15.805 16.719 16.828 1 97.19 207 MET A CA 1
ATOM 1541 C C . MET A 1 207 ? -15.828 16.734 18.344 1 97.19 207 MET A C 1
ATOM 1543 O O . MET A 1 207 ? -16.906 16.703 18.953 1 97.19 207 MET A O 1
ATOM 1547 N N . GLY A 1 208 ? -14.672 16.859 18.938 1 96.38 208 GLY A N 1
ATOM 1548 C CA . GLY A 1 208 ? -14.617 16.609 20.375 1 96.38 208 GLY A CA 1
ATOM 1549 C C . GLY A 1 208 ? -14.188 17.844 21.156 1 96.38 208 GLY A C 1
ATOM 1550 O O . GLY A 1 208 ? -14.266 17.844 22.391 1 96.38 208 GLY A O 1
ATOM 1551 N N . TRP A 1 209 ? -13.727 18.875 20.5 1 97.25 209 TRP A N 1
ATOM 1552 C CA . TRP A 1 209 ? -13.195 20.047 21.172 1 97.25 209 TRP A CA 1
ATOM 1553 C C . TRP A 1 209 ? -13.75 21.328 20.547 1 97.25 209 TRP A C 1
ATOM 1555 O O . TRP A 1 209 ? -13.039 22.031 19.828 1 97.25 209 TRP A O 1
ATOM 1565 N N . PRO A 1 210 ? -14.93 21.672 20.906 1 95.12 210 PRO A N 1
ATOM 1566 C CA . PRO A 1 210 ? -15.578 22.828 20.281 1 95.12 210 PRO A CA 1
ATOM 1567 C C . PRO A 1 210 ? -14.734 24.109 20.391 1 95.12 210 PRO A C 1
ATOM 1569 O O . PRO A 1 210 ? -14.75 24.938 19.469 1 95.12 210 PRO A O 1
ATOM 1572 N N . GLY A 1 211 ? -14.023 24.266 21.453 1 96 211 GLY A N 1
ATOM 1573 C CA . GLY A 1 211 ? -13.195 25.438 21.656 1 96 211 GLY A CA 1
ATOM 1574 C C . GLY A 1 211 ? -12.023 25.531 20.688 1 96 211 GLY A C 1
ATOM 1575 O O . GLY A 1 211 ? -11.391 26.578 20.562 1 96 211 GLY A O 1
ATOM 1576 N N . SER A 1 212 ? -11.758 24.438 19.938 1 97.62 212 SER A N 1
ATOM 1577 C CA . SER A 1 212 ? -10.594 24.391 19.062 1 97.62 212 SER A CA 1
ATOM 1578 C C . SER A 1 212 ? -10.977 24.688 17.609 1 97.62 212 SER A C 1
ATOM 1580 O O . SER A 1 212 ? -10.125 24.703 16.719 1 97.62 212 SER A O 1
ATOM 1582 N N . ARG A 1 213 ? -12.203 24.953 17.25 1 97.75 213 ARG A N 1
ATOM 1583 C CA . ARG A 1 213 ? -12.68 25.078 15.867 1 97.75 213 ARG A CA 1
ATOM 1584 C C . ARG A 1 213 ? -12.125 26.328 15.203 1 97.75 213 ARG A C 1
ATOM 1586 O O . ARG A 1 213 ? -11.867 26.344 14 1 97.75 213 ARG A O 1
ATOM 1593 N N . PHE A 1 214 ? -12.016 27.5 16.031 1 98.06 214 PHE A N 1
ATOM 1594 C CA . PHE A 1 214 ? -11.523 28.766 15.523 1 98.06 214 PHE A CA 1
ATOM 1595 C C . PHE A 1 214 ? -12.172 29.109 14.188 1 98.06 214 PHE A C 1
ATOM 1597 O O . PHE A 1 214 ? -13.398 29.031 14.047 1 98.06 214 PHE A O 1
ATOM 1604 N N . GLU A 1 215 ? -11.375 29.656 13.211 1 98.44 215 GLU A N 1
ATOM 1605 C CA . GLU A 1 215 ? -11.969 30.109 11.961 1 98.44 215 GLU A CA 1
ATOM 1606 C C . GLU A 1 215 ? -12.031 28.969 10.938 1 98.44 215 GLU A C 1
ATOM 1608 O O . GLU A 1 215 ? -12.938 28.922 10.102 1 98.44 215 GLU A O 1
ATOM 1613 N N . LEU A 1 216 ? -11.086 28.016 10.992 1 98.62 216 LEU A N 1
ATOM 1614 C CA . LEU A 1 216 ? -11.047 26.922 10.023 1 98.62 216 LEU A CA 1
ATOM 1615 C C . LEU A 1 216 ? -10.719 25.594 10.711 1 98.62 216 LEU A C 1
ATOM 1617 O O . LEU A 1 216 ? -9.719 25.484 11.422 1 98.62 216 LEU A O 1
ATOM 1621 N N . CYS A 1 217 ? -11.555 24.609 10.508 1 98.62 217 CYS A N 1
ATOM 1622 C CA . CYS A 1 217 ? -11.297 23.234 10.93 1 98.62 217 CYS A CA 1
ATOM 1623 C C . CYS A 1 217 ? -10.766 22.406 9.773 1 98.62 217 CYS A C 1
ATOM 1625 O O . CYS A 1 217 ? -11.117 22.641 8.617 1 98.62 217 CYS A O 1
ATOM 1627 N N . ARG A 1 218 ? -9.945 21.438 10.102 1 98.75 218 ARG A N 1
ATOM 1628 C CA . ARG A 1 218 ? -9.352 20.594 9.07 1 98.75 218 ARG A CA 1
ATOM 1629 C C . ARG A 1 218 ? -9.734 19.125 9.266 1 98.75 218 ARG A C 1
ATOM 1631 O O . ARG A 1 218 ? -8.883 18.281 9.562 1 98.75 218 ARG A O 1
ATOM 1638 N N . PRO A 1 219 ? -10.977 18.797 9.016 1 98.5 219 PRO A N 1
ATOM 1639 C CA . PRO A 1 219 ? -11.336 17.375 9.086 1 98.5 219 PRO A CA 1
ATOM 1640 C C . PRO A 1 219 ? -10.703 16.547 7.969 1 98.5 219 PRO A C 1
ATOM 1642 O O . PRO A 1 219 ? -10.68 16.984 6.812 1 98.5 219 PRO A O 1
ATOM 1645 N N . GLY A 1 220 ? -10.117 15.422 8.305 1 98.25 220 GLY A N 1
ATOM 1646 C CA . GLY A 1 220 ? -9.57 14.445 7.383 1 98.25 220 GLY A CA 1
ATOM 1647 C C . GLY A 1 220 ? -10.188 13.07 7.531 1 98.25 220 GLY A C 1
ATOM 1648 O O . GLY A 1 220 ? -11.117 12.719 6.793 1 98.25 220 GLY A O 1
ATOM 1649 N N . PHE A 1 221 ? -9.938 12.406 8.625 1 97 221 PHE A N 1
ATOM 1650 C CA . PHE A 1 221 ? -10.367 11.039 8.898 1 97 221 PHE A CA 1
ATOM 1651 C C . PHE A 1 221 ? -11.891 10.953 8.922 1 97 221 PHE A C 1
ATOM 1653 O O . PHE A 1 221 ? -12.469 10.031 8.336 1 97 221 PHE A O 1
ATOM 1660 N N . SER A 1 222 ? -12.531 11.891 9.539 1 98.12 222 SER A N 1
ATOM 1661 C CA . SER A 1 222 ? -13.984 11.898 9.711 1 98.12 222 SER A CA 1
ATOM 1662 C C . SER A 1 222 ? -14.695 12.062 8.375 1 98.12 222 SER A C 1
ATOM 1664 O O . SER A 1 222 ? -15.789 11.531 8.18 1 98.12 222 SER A O 1
ATOM 1666 N N . LEU A 1 223 ? -14.094 12.758 7.441 1 98.56 223 LEU A N 1
ATOM 1667 C CA . LEU A 1 223 ? -14.703 12.953 6.129 1 98.56 223 LEU A CA 1
ATOM 1668 C C . LEU A 1 223 ? -14.914 11.617 5.426 1 98.56 223 LEU A C 1
ATOM 1670 O O . LEU A 1 223 ? -15.844 11.469 4.625 1 98.56 223 LEU A O 1
ATOM 1674 N N . TYR A 1 224 ? -14.078 10.68 5.793 1 98.56 224 TYR A N 1
ATOM 1675 C CA . TYR A 1 224 ? -14.078 9.414 5.07 1 98.56 224 TYR A CA 1
ATOM 1676 C C . TYR A 1 224 ? -14.719 8.312 5.898 1 98.56 224 TYR A C 1
ATOM 1678 O O . TYR A 1 224 ? -14.555 7.125 5.602 1 98.56 224 TYR A O 1
ATOM 1686 N N . GLY A 1 225 ? -15.375 8.711 6.957 1 97.62 225 GLY A N 1
ATOM 1687 C CA . GLY A 1 225 ? -16.188 7.789 7.734 1 97.62 225 GLY A CA 1
ATOM 1688 C C . GLY A 1 225 ? -15.477 7.258 8.969 1 97.62 225 GLY A C 1
ATOM 1689 O O . GLY A 1 225 ? -16.031 6.441 9.703 1 97.62 225 GLY A O 1
ATOM 1690 N N . GLY A 1 226 ? -14.258 7.707 9.195 1 96.56 226 GLY A N 1
ATOM 1691 C CA . GLY A 1 226 ? -13.508 7.242 10.352 1 96.56 226 GLY A CA 1
ATOM 1692 C C . GLY A 1 226 ? -13.883 7.965 11.633 1 96.56 226 GLY A C 1
ATOM 1693 O O . GLY A 1 226 ? -13.961 9.195 11.656 1 96.56 226 GLY A O 1
ATOM 1694 N N . ASN A 1 227 ? -14.148 7.219 12.68 1 96.38 227 ASN A N 1
ATOM 1695 C CA . ASN A 1 227 ? -14.359 7.77 14.016 1 96.38 227 ASN A CA 1
ATOM 1696 C C . ASN A 1 227 ? -13.055 7.895 14.789 1 96.38 227 ASN A C 1
ATOM 1698 O O . ASN A 1 227 ? -12.477 6.887 15.211 1 96.38 227 ASN A O 1
ATOM 1702 N N . PRO A 1 228 ? -12.562 9.094 14.992 1 96.44 228 PRO A N 1
ATOM 1703 C CA . PRO A 1 228 ? -11.266 9.234 15.656 1 96.44 228 PRO A CA 1
ATOM 1704 C C . PRO A 1 228 ? -11.289 8.758 17.109 1 96.44 228 PRO A C 1
ATOM 1706 O O . PRO A 1 228 ? -10.234 8.547 17.703 1 96.44 228 PRO A O 1
ATOM 1709 N N . PHE A 1 229 ? -12.492 8.539 17.656 1 96.81 229 PHE A N 1
ATOM 1710 C CA . PHE A 1 229 ? -12.609 8.203 19.062 1 96.81 229 PHE A CA 1
ATOM 1711 C C . PHE A 1 229 ? -12.93 6.723 19.25 1 96.81 229 PHE A C 1
ATOM 1713 O O . PHE A 1 229 ? -13.266 6.277 20.344 1 96.81 229 PHE A O 1
ATOM 1720 N N . ARG A 1 230 ? -12.875 5.992 18.203 1 94.31 230 ARG A N 1
ATOM 1721 C CA . ARG A 1 230 ? -13.211 4.574 18.266 1 94.31 230 ARG A CA 1
ATOM 1722 C C . ARG A 1 230 ? -12.438 3.877 19.375 1 94.31 230 ARG A C 1
ATOM 1724 O O . ARG A 1 230 ? -11.227 4.051 19.5 1 94.31 230 ARG A O 1
ATOM 1731 N N . GLY A 1 231 ? -13.117 3.102 20.156 1 92.56 231 GLY A N 1
ATOM 1732 C CA . GLY A 1 231 ? -12.492 2.318 21.203 1 92.56 231 GLY A CA 1
ATOM 1733 C C . GLY A 1 231 ? -12.266 3.107 22.484 1 92.56 231 GLY A C 1
ATOM 1734 O O . GLY A 1 231 ? -11.727 2.58 23.453 1 92.56 231 GLY A O 1
ATOM 1735 N N . THR A 1 232 ? -12.633 4.379 22.516 1 95.94 232 THR A N 1
ATOM 1736 C CA . THR A 1 232 ? -12.461 5.203 23.703 1 95.94 232 THR A CA 1
ATOM 1737 C C . THR A 1 232 ? -13.805 5.512 24.359 1 95.94 232 THR A C 1
ATOM 1739 O O . THR A 1 232 ? -14.852 5.125 23.828 1 95.94 232 THR A O 1
ATOM 1742 N N . ALA A 1 233 ? -13.766 6.234 25.5 1 96.44 233 ALA A N 1
ATOM 1743 C CA . ALA A 1 233 ? -14.977 6.652 26.203 1 96.44 233 ALA A CA 1
ATOM 1744 C C . ALA A 1 233 ? -15.742 7.703 25.391 1 96.44 233 ALA A C 1
ATOM 1746 O O . ALA A 1 233 ? -16.922 7.969 25.672 1 96.44 233 ALA A O 1
ATOM 1747 N N . TRP A 1 234 ? -15.094 8.273 24.344 1 97.19 234 TRP A N 1
ATOM 1748 C CA . TRP A 1 234 ? -15.719 9.336 23.547 1 97.19 234 TRP A CA 1
ATOM 1749 C C . TRP A 1 234 ? -16.219 8.789 22.219 1 97.19 234 TRP A C 1
ATOM 1751 O O . TRP A 1 234 ? -16.516 9.562 21.297 1 97.19 234 TRP A O 1
ATOM 1761 N N . GLU A 1 235 ? -16.281 7.523 22.062 1 96.19 235 GLU A N 1
ATOM 1762 C CA . GLU A 1 235 ? -16.641 6.898 20.797 1 96.19 235 GLU A CA 1
ATOM 1763 C C . GLU A 1 235 ? -17.969 7.453 20.266 1 96.19 235 GLU A C 1
ATOM 1765 O O . GLU A 1 235 ? -18.125 7.621 19.062 1 96.19 235 GLU A O 1
ATOM 1770 N N . GLY A 1 236 ? -18.906 7.773 21.109 1 96.19 236 GLY A N 1
ATOM 1771 C CA . GLY A 1 236 ? -20.203 8.289 20.719 1 96.19 236 GLY A CA 1
ATOM 1772 C C . GLY A 1 236 ? -20.125 9.625 20 1 96.19 236 GLY A C 1
ATOM 1773 O O . GLY A 1 236 ? -21.016 9.961 19.219 1 96.19 236 GLY A O 1
ATOM 1774 N N . ARG A 1 237 ? -19.062 10.414 20.203 1 93.75 237 ARG A N 1
ATOM 1775 C CA . ARG A 1 237 ? -18.891 11.734 19.594 1 93.75 237 ARG A CA 1
ATOM 1776 C C . ARG A 1 237 ? -18.656 11.609 18.078 1 93.75 237 ARG A C 1
ATOM 1778 O O . ARG A 1 237 ? -18.844 12.578 17.344 1 93.75 237 ARG A O 1
ATOM 1785 N N . GLY A 1 238 ? -18.234 10.453 17.703 1 92.88 238 GLY A N 1
ATOM 1786 C CA . GLY A 1 238 ? -18 10.234 16.281 1 92.88 238 GLY A CA 1
ATOM 1787 C C . GLY A 1 238 ? -19.047 9.352 15.625 1 92.88 238 GLY A C 1
ATOM 1788 O O . GLY A 1 238 ? -18.828 8.812 14.539 1 92.88 238 GLY A O 1
ATOM 1789 N N . ALA A 1 239 ? -20.156 9.18 16.281 1 92 239 ALA A N 1
ATOM 1790 C CA . ALA A 1 239 ? -21.219 8.328 15.742 1 92 239 ALA A CA 1
ATOM 1791 C C . ALA A 1 239 ? -21.859 8.969 14.516 1 92 239 ALA A C 1
ATOM 1793 O O . ALA A 1 239 ? -21.891 10.188 14.375 1 92 239 ALA A O 1
ATOM 1794 N N . GLY A 1 240 ? -22.312 8.203 13.609 1 94.56 240 GLY A N 1
ATOM 1795 C CA . GLY A 1 240 ? -23.078 8.68 12.477 1 94.56 240 GLY A CA 1
ATOM 1796 C C . GLY A 1 240 ? -22.25 8.906 11.227 1 94.56 240 GLY A C 1
ATOM 1797 O O . GLY A 1 240 ? -22.781 9.188 10.156 1 94.56 240 GLY A O 1
ATOM 1798 N N . LEU A 1 241 ? -20.938 8.836 11.352 1 97.44 241 LEU A N 1
ATOM 1799 C CA . LEU A 1 241 ? -20.094 8.961 10.172 1 97.44 241 LEU A CA 1
ATOM 1800 C C . LEU A 1 241 ? -20.266 7.77 9.242 1 97.44 241 LEU A C 1
ATOM 1802 O O . LEU A 1 241 ? -20.391 6.629 9.695 1 97.44 241 LEU A O 1
ATOM 1806 N N . GLU A 1 242 ? -20.328 8.031 7.949 1 97.94 242 GLU A N 1
ATOM 1807 C CA . GLU A 1 242 ? -20.578 7 6.945 1 97.94 242 GLU A CA 1
ATOM 1808 C C . GLU A 1 242 ? -19.281 6.598 6.242 1 97.94 242 GLU A C 1
ATOM 1810 O O . GLU A 1 242 ? -18.531 7.453 5.777 1 97.94 242 GLU A O 1
ATOM 1815 N N . PRO A 1 243 ? -19.031 5.254 6.188 1 97.94 243 PRO A N 1
ATOM 1816 C CA . PRO A 1 243 ? -17.875 4.816 5.402 1 97.94 243 PRO A CA 1
ATOM 1817 C C . PRO A 1 243 ? -17.953 5.238 3.939 1 97.94 243 PRO A C 1
ATOM 1819 O O . PRO A 1 243 ? -19.031 5.152 3.328 1 97.94 243 PRO A O 1
ATOM 1822 N N . VAL A 1 244 ? -16.828 5.68 3.385 1 98.75 244 VAL A N 1
ATOM 1823 C CA . VAL A 1 244 ? -16.812 6.215 2.027 1 98.75 244 VAL A CA 1
ATOM 1824 C C . VAL A 1 244 ? -16.188 5.195 1.077 1 98.75 244 VAL A C 1
ATOM 1826 O O . VAL A 1 244 ? -16.406 5.254 -0.136 1 98.75 244 VAL A O 1
ATOM 1829 N N . MET A 1 245 ? -15.469 4.215 1.579 1 98.81 245 MET A N 1
ATOM 1830 C CA . MET A 1 245 ? -14.766 3.236 0.75 1 98.81 245 MET A CA 1
ATOM 1831 C C . MET A 1 245 ? -15.305 1.83 0.997 1 98.81 245 MET A C 1
ATOM 1833 O O . MET A 1 245 ? -15.516 1.436 2.145 1 98.81 245 MET A O 1
ATOM 1837 N N . GLU A 1 246 ? -15.547 1.134 -0 1 98.69 246 GLU A N 1
ATOM 1838 C CA . GLU A 1 246 ? -15.789 -0.306 -0.016 1 98.69 246 GLU A CA 1
ATOM 1839 C C . GLU A 1 246 ? -14.859 -1.011 -1 1 98.69 246 GLU A C 1
ATOM 1841 O O . GLU A 1 246 ? -14.391 -0.401 -1.962 1 98.69 246 GLU A O 1
ATOM 1846 N N . VAL A 1 247 ? -14.539 -2.254 -0.753 1 98.75 247 VAL A N 1
ATOM 1847 C CA . VAL A 1 247 ? -13.633 -2.986 -1.635 1 98.75 247 VAL A CA 1
ATOM 1848 C C . VAL A 1 247 ? -14.227 -4.359 -1.956 1 98.75 247 VAL A C 1
ATOM 1850 O O . VAL A 1 247 ? -14.664 -5.078 -1.056 1 98.75 247 VAL A O 1
ATOM 1853 N N . SER A 1 248 ? -14.266 -4.699 -3.219 1 98.75 248 SER A N 1
ATOM 1854 C CA . SER A 1 248 ? -14.789 -5.984 -3.666 1 98.75 248 SER A CA 1
ATOM 1855 C C . SER A 1 248 ? -13.781 -6.723 -4.539 1 98.75 248 SER A C 1
ATOM 1857 O O . SER A 1 248 ? -12.836 -6.117 -5.051 1 98.75 248 SER A O 1
ATOM 1859 N N . ALA A 1 249 ? -13.922 -7.988 -4.641 1 98.38 249 ALA A N 1
ATOM 1860 C CA . ALA A 1 249 ? -13.148 -8.867 -5.523 1 98.38 249 ALA A CA 1
ATOM 1861 C C . ALA A 1 249 ? -13.969 -10.078 -5.938 1 98.38 249 ALA A C 1
ATOM 1863 O O . ALA A 1 249 ? -14.914 -10.469 -5.25 1 98.38 249 ALA A O 1
ATOM 1864 N N . PRO A 1 250 ? -13.609 -10.711 -7.02 1 97.5 250 PRO A N 1
ATOM 1865 C CA . PRO A 1 250 ? -14.375 -11.883 -7.457 1 97.5 250 PRO A CA 1
ATOM 1866 C C . PRO A 1 250 ? -13.891 -13.172 -6.809 1 97.5 250 PRO A C 1
ATOM 1868 O O . PRO A 1 250 ? -12.719 -13.273 -6.426 1 97.5 250 PRO A O 1
ATOM 1871 N N . LEU A 1 251 ? -14.82 -14.109 -6.645 1 97 251 LEU A N 1
ATOM 1872 C CA . LEU A 1 251 ? -14.422 -15.492 -6.387 1 97 251 LEU A CA 1
ATOM 1873 C C . LEU A 1 251 ? -13.859 -16.141 -7.648 1 97 251 LEU A C 1
ATOM 1875 O O . LEU A 1 251 ? -14.508 -16.141 -8.695 1 97 251 LEU A O 1
ATOM 1879 N N . LEU A 1 252 ? -12.656 -16.641 -7.508 1 95.25 252 LEU A N 1
ATOM 1880 C CA . LEU A 1 252 ? -11.984 -17.234 -8.664 1 95.25 252 LEU A CA 1
ATOM 1881 C C . LEU A 1 252 ? -12.391 -18.688 -8.844 1 95.25 252 LEU A C 1
ATOM 1883 O O . LEU A 1 252 ? -12.547 -19.156 -9.977 1 95.25 252 LEU A O 1
ATOM 1887 N N . GLN A 1 253 ? -12.484 -19.391 -7.758 1 93.69 253 GLN A N 1
ATOM 1888 C CA . GLN A 1 253 ? -12.828 -20.812 -7.73 1 93.69 253 GLN A CA 1
ATOM 1889 C C . GLN A 1 253 ? -13.43 -21.203 -6.383 1 93.69 253 GLN A C 1
ATOM 1891 O O . GLN A 1 253 ? -13.188 -20.547 -5.375 1 93.69 253 GLN A O 1
ATOM 1896 N N . VAL A 1 254 ? -14.312 -22.156 -6.418 1 94.94 254 VAL A N 1
ATOM 1897 C CA . VAL A 1 254 ? -14.789 -22.812 -5.203 1 94.94 254 VAL A CA 1
ATOM 1898 C C . VAL A 1 254 ? -14.367 -24.281 -5.207 1 94.94 254 VAL A C 1
ATOM 1900 O O . VAL A 1 254 ? -14.562 -24.984 -6.199 1 94.94 254 VAL A O 1
ATOM 1903 N N . ARG A 1 255 ? -13.781 -24.672 -4.047 1 93.31 255 ARG A N 1
ATOM 1904 C CA . ARG A 1 255 ? -13.227 -26.016 -3.996 1 93.31 255 ARG A CA 1
ATOM 1905 C C . ARG A 1 255 ? -13.727 -26.766 -2.766 1 93.31 255 ARG A C 1
ATOM 1907 O O . ARG A 1 255 ? -14.109 -26.156 -1.769 1 93.31 255 ARG A O 1
ATOM 1914 N N . HIS A 1 256 ? -13.703 -28.094 -2.971 1 94.31 256 HIS A N 1
ATOM 1915 C CA . HIS A 1 256 ? -13.992 -28.969 -1.847 1 94.31 256 HIS A CA 1
ATOM 1916 C C . HIS A 1 256 ? -12.703 -29.469 -1.201 1 94.31 256 HIS A C 1
ATOM 1918 O O . HIS A 1 256 ? -11.75 -29.828 -1.899 1 94.31 256 HIS A O 1
ATOM 1924 N N . LEU A 1 257 ? -12.695 -29.422 0.092 1 95.56 257 LEU A N 1
ATOM 1925 C CA . LEU A 1 257 ? -11.547 -29.906 0.847 1 95.56 257 LEU A CA 1
ATOM 1926 C C . LEU A 1 257 ? -11.938 -31.078 1.731 1 95.56 257 LEU A C 1
ATOM 1928 O O . LEU A 1 257 ? -12.992 -31.062 2.365 1 95.56 257 LEU A O 1
ATOM 1932 N N . LYS A 1 258 ? -11.148 -32.094 1.68 1 95.31 258 LYS A N 1
ATOM 1933 C CA . LYS A 1 258 ? -11.305 -33.25 2.586 1 95.31 258 LYS A CA 1
ATOM 1934 C C . LYS A 1 258 ? -10.641 -32.969 3.934 1 95.31 258 LYS A C 1
ATOM 1936 O O . LYS A 1 258 ? -9.734 -32.125 4.027 1 95.31 258 LYS A O 1
ATOM 1941 N N . PRO A 1 259 ? -11.18 -33.656 4.934 1 96.81 259 PRO A N 1
ATOM 1942 C CA . PRO A 1 259 ? -10.492 -33.531 6.223 1 96.81 259 PRO A CA 1
ATOM 1943 C C . PRO A 1 259 ? -9.008 -33.844 6.137 1 96.81 259 PRO A C 1
ATOM 1945 O O . PRO A 1 259 ? -8.617 -34.812 5.461 1 96.81 259 PRO A O 1
ATOM 1948 N N . GLY A 1 260 ? -8.219 -32.906 6.738 1 96.38 260 GLY A N 1
ATOM 1949 C CA . GLY A 1 260 ? -6.785 -33.156 6.77 1 96.38 260 GLY A CA 1
ATOM 1950 C C . GLY A 1 260 ? -6.023 -32.406 5.695 1 96.38 260 GLY A C 1
ATOM 1951 O O . GLY A 1 260 ? -4.801 -32.281 5.77 1 96.38 260 GLY A O 1
ATOM 1952 N N . GLU A 1 261 ? -6.66 -31.875 4.715 1 95.44 261 GLU A N 1
ATOM 1953 C CA . GLU A 1 261 ? -5.996 -31.109 3.672 1 95.44 261 GLU A CA 1
ATOM 1954 C C . GLU A 1 261 ? -5.648 -29.703 4.164 1 95.44 261 GLU A C 1
ATOM 1956 O O . GLU A 1 261 ? -6.441 -29.062 4.859 1 95.44 261 GLU A O 1
ATOM 1961 N N . GLY A 1 262 ? -4.402 -29.266 3.828 1 96.5 262 GLY A N 1
ATOM 1962 C CA . GLY A 1 262 ? -3.955 -27.938 4.203 1 96.5 262 GLY A CA 1
ATOM 1963 C C . GLY A 1 262 ? -4.254 -26.875 3.148 1 96.5 262 GLY A C 1
ATOM 1964 O O . GLY A 1 262 ? -4.484 -27.219 1.984 1 96.5 262 GLY A O 1
ATOM 1965 N N . ILE A 1 263 ? -4.289 -25.641 3.631 1 96.31 263 ILE A N 1
ATOM 1966 C CA . ILE A 1 263 ? -4.637 -24.531 2.738 1 96.31 263 ILE A CA 1
ATOM 1967 C C . ILE A 1 263 ? -3.512 -23.5 2.727 1 96.31 263 ILE A C 1
ATOM 1969 O O . ILE A 1 263 ? -3.018 -23.109 3.785 1 96.31 263 ILE A O 1
ATOM 1973 N N . SER A 1 264 ? -3.072 -23.062 1.536 1 96.25 264 SER A N 1
ATOM 1974 C CA . SER A 1 264 ? -2.244 -21.875 1.323 1 96.25 264 SER A CA 1
ATOM 1975 C C . SER A 1 264 ? -0.838 -22.078 1.875 1 96.25 264 SER A C 1
ATOM 1977 O O . SER A 1 264 ? -0.439 -23.219 2.174 1 96.25 264 SER A O 1
ATOM 1979 N N . TYR A 1 265 ? -0.047 -21.06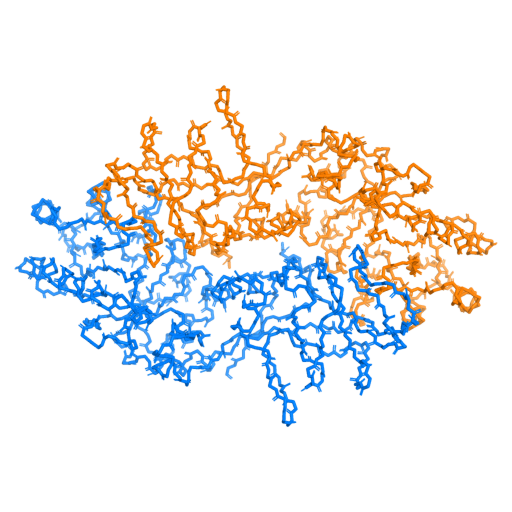2 1.882 1 96.62 265 TYR A N 1
ATOM 1980 C CA . TYR A 1 265 ? 1.355 -21.109 2.279 1 96.62 265 TYR A CA 1
ATOM 1981 C C . TYR A 1 265 ? 1.501 -21.594 3.719 1 96.62 265 TYR A C 1
ATOM 1983 O O . TYR A 1 265 ? 0.781 -21.125 4.609 1 96.62 265 TYR A O 1
ATOM 1991 N N . GLY A 1 266 ? 2.398 -22.531 3.885 1 96.06 266 GLY A N 1
ATOM 1992 C CA . GLY A 1 266 ? 2.721 -23.016 5.215 1 96.06 266 GLY A CA 1
ATOM 1993 C C . GLY A 1 266 ? 1.679 -23.969 5.77 1 96.06 266 GLY A C 1
ATOM 1994 O O . GLY A 1 266 ? 1.899 -24.609 6.801 1 96.06 266 GLY A O 1
ATOM 1995 N N . GLN A 1 267 ? 0.558 -24.078 5.062 1 96 267 GLN A N 1
ATOM 1996 C CA . GLN A 1 267 ? -0.538 -24.922 5.52 1 96 267 GLN A CA 1
ATOM 1997 C C . GLN A 1 267 ? -0.93 -24.594 6.953 1 96 267 GLN A C 1
ATOM 1999 O O . GLN A 1 267 ? -1.04 -25.484 7.797 1 96 267 GLN A O 1
ATOM 2004 N N . THR A 1 268 ? -1.112 -23.281 7.191 1 95.75 268 THR A N 1
ATOM 2005 C CA . THR A 1 268 ? -1.383 -22.828 8.547 1 95.75 268 THR A CA 1
ATOM 2006 C C . THR A 1 268 ? -2.805 -23.188 8.969 1 95.75 268 THR A C 1
ATOM 2008 O O . THR A 1 268 ? -3.166 -23.047 10.141 1 95.75 268 THR A O 1
ATOM 2011 N N . PHE A 1 269 ? -3.611 -23.641 8.008 1 97.75 269 PHE A N 1
ATOM 2012 C CA . PHE A 1 269 ? -4.965 -24.125 8.258 1 97.75 269 PHE A CA 1
ATOM 2013 C C . PHE A 1 269 ? -5.148 -25.516 7.68 1 97.75 269 PHE A C 1
ATOM 2015 O O . PHE A 1 269 ? -4.855 -25.75 6.508 1 97.75 269 PHE A O 1
ATOM 2022 N N . ILE A 1 270 ? -5.586 -26.406 8.484 1 97.75 270 ILE A N 1
ATOM 2023 C CA . ILE A 1 270 ? -5.91 -27.766 8.094 1 97.75 270 ILE A CA 1
ATOM 2024 C C . ILE A 1 270 ? -7.414 -28 8.227 1 97.75 270 ILE A C 1
ATOM 2026 O O . ILE A 1 270 ? -8 -27.75 9.281 1 97.75 270 ILE A O 1
ATOM 2030 N N . ALA A 1 271 ? -8.008 -28.484 7.168 1 97.75 271 ALA A N 1
ATOM 2031 C CA . ALA A 1 271 ? -9.453 -28.688 7.191 1 97.75 271 ALA A CA 1
ATOM 2032 C C . ALA A 1 271 ? -9.844 -29.719 8.25 1 97.75 271 ALA A C 1
ATOM 2034 O O . ALA A 1 271 ? -9.438 -30.875 8.18 1 97.75 271 ALA A O 1
ATOM 2035 N N . PRO A 1 272 ? -10.625 -29.281 9.188 1 97.5 272 PRO A N 1
ATOM 2036 C CA . PRO A 1 272 ? -11.016 -30.219 10.242 1 97.5 272 PRO A CA 1
ATOM 2037 C C . PRO A 1 272 ? -12.156 -31.141 9.812 1 97.5 272 PRO A C 1
ATOM 2039 O O . PRO A 1 272 ? -12.43 -32.156 10.484 1 97.5 272 PRO A O 1
ATOM 2042 N N . ARG A 1 273 ? -12.82 -30.859 8.836 1 97.44 273 ARG A N 1
ATOM 2043 C CA . ARG A 1 273 ? -13.953 -31.547 8.242 1 97.44 273 ARG A CA 1
ATOM 2044 C C . ARG A 1 273 ? -14.031 -31.281 6.742 1 97.44 273 ARG A C 1
ATOM 2046 O O . ARG A 1 273 ? -13.195 -30.562 6.188 1 97.44 273 ARG A O 1
ATOM 2053 N N . GLU A 1 274 ? -15.023 -31.969 6.227 1 97.31 274 GLU A N 1
ATOM 2054 C CA . GLU A 1 274 ? -15.297 -31.609 4.84 1 97.31 274 GLU A CA 1
ATOM 2055 C C . GLU A 1 274 ? -15.711 -30.141 4.715 1 97.31 274 GLU A C 1
ATOM 2057 O O . GLU A 1 274 ? -16.594 -29.688 5.434 1 97.31 274 GLU A O 1
ATOM 2062 N N . MET A 1 275 ? -14.984 -29.406 3.803 1 97.56 275 MET A N 1
ATOM 2063 C CA . MET A 1 275 ? -15.227 -27.984 3.676 1 97.56 275 MET A CA 1
ATOM 2064 C C . MET A 1 275 ? -15.375 -27.578 2.213 1 97.56 275 MET A C 1
ATOM 2066 O O . MET A 1 275 ? -14.914 -28.297 1.319 1 97.56 275 MET A O 1
ATOM 2070 N N . ARG A 1 276 ? -16.125 -26.516 2.043 1 97.56 276 ARG A N 1
ATOM 2071 C CA . ARG A 1 276 ? -16.078 -25.766 0.795 1 97.56 276 ARG A CA 1
ATOM 2072 C C . ARG A 1 276 ? -15.336 -24.438 0.974 1 97.56 276 ARG A C 1
ATOM 2074 O O . ARG A 1 276 ? -15.625 -23.672 1.896 1 97.56 276 ARG A O 1
ATOM 2081 N N . VAL A 1 277 ? -14.391 -24.219 0.093 1 97.62 277 VAL A N 1
ATOM 2082 C CA . VAL A 1 277 ? -13.555 -23.031 0.219 1 97.62 277 VAL A CA 1
ATOM 2083 C C . VAL A 1 277 ? -13.562 -22.25 -1.095 1 97.62 277 VAL A C 1
ATOM 2085 O O . VAL A 1 277 ? -13.492 -22.844 -2.176 1 97.62 277 VAL A O 1
ATOM 2088 N N . ALA A 1 278 ? -13.734 -20.953 -0.969 1 97.94 278 ALA A N 1
ATOM 2089 C CA . ALA A 1 278 ? -13.664 -20.078 -2.131 1 97.94 278 ALA A CA 1
ATOM 2090 C C . ALA A 1 278 ? -12.32 -19.344 -2.188 1 97.94 278 ALA A C 1
ATOM 2092 O O . ALA A 1 278 ? -11.797 -18.922 -1.155 1 97.94 278 ALA A O 1
ATOM 2093 N N . VAL A 1 279 ? -11.797 -19.234 -3.387 1 97.69 279 VAL A N 1
ATOM 2094 C CA . VAL A 1 279 ? -10.594 -18.438 -3.635 1 97.69 279 VAL A CA 1
ATOM 2095 C C . VAL A 1 279 ? -10.984 -17.031 -4.086 1 97.69 279 VAL A C 1
ATOM 2097 O O . VAL A 1 279 ? -11.68 -16.875 -5.094 1 97.69 279 VAL A O 1
ATOM 2100 N N . VAL A 1 280 ? -10.547 -16.047 -3.35 1 98.44 280 VAL A N 1
ATOM 2101 C CA . VAL A 1 280 ? -10.875 -14.656 -3.625 1 98.44 280 VAL A CA 1
ATOM 2102 C C . VAL A 1 280 ? -9.719 -13.992 -4.371 1 98.44 280 VAL A C 1
ATOM 2104 O O . VAL A 1 280 ? -8.555 -14.18 -4.012 1 98.44 280 VAL A O 1
ATOM 2107 N N . GLY A 1 281 ? -10.07 -13.195 -5.395 1 97.62 281 GLY A N 1
ATOM 2108 C CA . GLY A 1 281 ? -9.07 -12.586 -6.258 1 97.62 281 GLY A CA 1
ATOM 2109 C C . GLY A 1 281 ? -8.539 -11.266 -5.723 1 97.62 281 GLY A C 1
ATOM 2110 O O . GLY A 1 281 ? -8.617 -10.242 -6.398 1 97.62 281 GLY A O 1
ATOM 2111 N N . ALA A 1 282 ? -7.941 -11.289 -4.582 1 97.94 282 ALA A N 1
ATOM 2112 C CA . ALA A 1 282 ? -7.258 -10.164 -3.953 1 97.94 282 ALA A CA 1
ATOM 2113 C C . ALA A 1 282 ? -6.23 -10.648 -2.932 1 97.94 282 ALA A C 1
ATOM 2115 O O . ALA A 1 282 ? -6.285 -11.797 -2.482 1 97.94 282 ALA A O 1
ATOM 2116 N N . GLY A 1 283 ? -5.324 -9.797 -2.549 1 97.69 283 GLY A N 1
ATOM 2117 C CA . GLY A 1 283 ? -4.336 -10.133 -1.535 1 97.69 283 GLY A CA 1
ATOM 2118 C C . GLY A 1 283 ? -3.506 -8.945 -1.097 1 97.69 283 GLY A C 1
ATOM 2119 O O . GLY A 1 283 ? -3.943 -7.797 -1.216 1 97.69 283 GLY A O 1
ATOM 2120 N N . TYR A 1 284 ? -2.318 -9.273 -0.573 1 97.06 284 TYR A N 1
ATOM 2121 C CA . TYR A 1 284 ? -1.57 -8.203 0.083 1 97.06 284 TYR A CA 1
ATOM 2122 C C . TYR A 1 284 ? -0.972 -7.25 -0.941 1 97.06 284 TYR A C 1
ATOM 2124 O O . TYR A 1 284 ? -0.531 -6.152 -0.592 1 97.06 284 TYR A O 1
ATOM 2132 N N . ALA A 1 285 ? -0.966 -7.586 -2.234 1 96.81 285 ALA A N 1
ATOM 2133 C CA . ALA A 1 285 ? -0.444 -6.684 -3.26 1 96.81 285 ALA A CA 1
ATOM 2134 C C . ALA A 1 285 ? -1.316 -5.441 -3.393 1 96.81 285 ALA A C 1
ATOM 2136 O O . ALA A 1 285 ? -0.858 -4.402 -3.873 1 96.81 285 ALA A O 1
ATOM 2137 N N . VAL A 1 286 ? -2.564 -5.57 -2.963 1 96.19 286 VAL A N 1
ATOM 2138 C CA . VAL A 1 286 ? -3.453 -4.422 -3.109 1 96.19 286 VAL A CA 1
ATOM 2139 C C . VAL A 1 286 ? -3.748 -3.818 -1.738 1 96.19 286 VAL A C 1
ATOM 2141 O O . VAL A 1 286 ? -4.727 -3.088 -1.572 1 96.19 286 VAL A O 1
ATOM 2144 N N . GLY A 1 287 ? -2.951 -4.195 -0.807 1 95.94 287 GLY A N 1
ATOM 2145 C CA . GLY A 1 287 ? -3.062 -3.553 0.493 1 95.94 287 GLY A CA 1
ATOM 2146 C C . GLY A 1 287 ? -3.898 -4.344 1.48 1 95.94 287 GLY A C 1
ATOM 2147 O O . GLY A 1 287 ? -4.102 -3.91 2.615 1 95.94 287 GLY A O 1
ATOM 2148 N N . TYR A 1 288 ? -4.473 -5.527 1.061 1 97.25 288 TYR A N 1
ATOM 2149 C CA . TYR A 1 288 ? -5.172 -6.391 2.006 1 97.25 288 TYR A CA 1
ATOM 2150 C C . TYR A 1 288 ? -4.188 -7.141 2.895 1 97.25 288 TYR A C 1
ATOM 2152 O O . TYR A 1 288 ? -3.436 -7.992 2.416 1 97.25 288 TYR A O 1
ATOM 2160 N N . PRO A 1 289 ? -4.199 -6.855 4.188 1 95.44 289 PRO A N 1
ATOM 2161 C CA . PRO A 1 289 ? -3.045 -7.156 5.035 1 95.44 289 PRO A CA 1
ATOM 2162 C C . PRO A 1 289 ? -2.867 -8.648 5.289 1 95.44 289 PRO A C 1
ATOM 2164 O O . PRO A 1 289 ? -3.736 -9.281 5.895 1 95.44 289 PRO A O 1
ATOM 2167 N N . ARG A 1 290 ? -1.715 -9.164 4.945 1 96.44 290 ARG A N 1
ATOM 2168 C CA . ARG A 1 290 ? -1.385 -10.562 5.211 1 96.44 290 ARG A CA 1
ATOM 2169 C C . ARG A 1 290 ? -1.457 -10.867 6.703 1 96.44 290 ARG A C 1
ATOM 2171 O O . ARG A 1 290 ? -1.826 -11.969 7.098 1 96.44 290 ARG A O 1
ATOM 2178 N N . GLY A 1 291 ? -1.158 -9.82 7.52 1 94.5 291 GLY A N 1
ATOM 2179 C CA . GLY A 1 291 ? -1.152 -9.977 8.969 1 94.5 291 GLY A CA 1
ATOM 2180 C C . GLY A 1 291 ? -2.521 -10.297 9.539 1 94.5 291 GLY A C 1
ATOM 2181 O O . GLY A 1 291 ? -2.639 -10.711 10.695 1 94.5 291 GLY A O 1
ATOM 2182 N N . ALA A 1 292 ? -3.564 -10.195 8.766 1 95.31 292 ALA A N 1
ATOM 2183 C CA . ALA A 1 292 ? -4.926 -10.461 9.219 1 95.31 292 ALA A CA 1
ATOM 2184 C C . ALA A 1 292 ? -5.324 -11.906 8.945 1 95.31 292 ALA A C 1
ATOM 2186 O O . ALA A 1 292 ? -6.449 -12.312 9.242 1 95.31 292 ALA A O 1
ATOM 2187 N N . SER A 1 293 ? -4.418 -12.719 8.453 1 97.25 293 SER A N 1
ATOM 2188 C CA . SER A 1 293 ? -4.703 -14.094 8.078 1 97.25 293 SER A CA 1
ATOM 2189 C C . SER A 1 293 ? -5.332 -14.867 9.234 1 97.25 293 SER A C 1
ATOM 2191 O O . SER A 1 293 ? -4.824 -14.828 10.359 1 97.25 293 SER A O 1
ATOM 2193 N N . GLY A 1 294 ? -6.398 -15.492 8.953 1 97.19 294 GLY A N 1
ATOM 2194 C CA . GLY A 1 294 ? -7.07 -16.359 9.914 1 97.19 294 GLY A CA 1
ATOM 2195 C C . GLY A 1 294 ? -7.879 -15.578 10.938 1 97.19 294 GLY A C 1
ATOM 2196 O O . GLY A 1 294 ? -8.406 -16.156 11.883 1 97.19 294 GLY A O 1
ATOM 2197 N N . ARG A 1 295 ? -8.047 -14.195 10.781 1 96.69 295 ARG A N 1
ATOM 2198 C CA . ARG A 1 295 ? -8.648 -13.383 11.828 1 96.69 295 ARG A CA 1
ATOM 2199 C C . ARG A 1 295 ? -9.742 -12.484 11.266 1 96.69 295 ARG A C 1
ATOM 2201 O O . ARG A 1 295 ? -10.258 -11.609 11.961 1 96.69 295 ARG A O 1
ATOM 2208 N N . ILE A 1 296 ? -10.062 -12.727 10.016 1 96.81 296 ILE A N 1
ATOM 2209 C CA . ILE A 1 296 ? -11 -11.789 9.406 1 96.81 296 ILE A CA 1
ATOM 2210 C C . ILE A 1 296 ? -12.094 -12.555 8.672 1 96.81 296 ILE A C 1
ATOM 2212 O O . ILE A 1 296 ? -11.992 -13.766 8.484 1 96.81 296 ILE A O 1
ATOM 2216 N N . HIS A 1 297 ? -13.133 -11.773 8.359 1 97.88 297 HIS A N 1
ATOM 2217 C CA . HIS A 1 297 ? -14.242 -12.234 7.523 1 97.88 297 HIS A CA 1
ATOM 2218 C C . HIS A 1 297 ? -14.367 -11.391 6.266 1 97.88 297 HIS A C 1
ATOM 2220 O O . HIS A 1 297 ? -13.812 -10.297 6.188 1 97.88 297 HIS A O 1
ATOM 2226 N N . VAL A 1 298 ? -15.008 -11.922 5.305 1 98.38 298 VAL A N 1
ATOM 2227 C CA . VAL A 1 298 ? -15.508 -11.164 4.164 1 98.38 298 VAL A CA 1
ATOM 2228 C C . VAL A 1 298 ? -17 -11.445 3.961 1 98.38 298 VAL A C 1
ATOM 2230 O O . VAL A 1 298 ? -17.547 -12.359 4.578 1 98.38 298 VAL A O 1
ATOM 2233 N N . LEU A 1 299 ? -17.609 -10.625 3.164 1 98.25 299 LEU A N 1
ATOM 2234 C CA . LEU A 1 299 ? -19 -10.906 2.811 1 98.25 299 LEU A CA 1
ATOM 2235 C C . LEU A 1 299 ? -19.094 -11.602 1.459 1 98.25 299 LEU A C 1
ATOM 2237 O O . LEU A 1 299 ? -18.609 -11.086 0.451 1 98.25 299 LEU A O 1
ATOM 2241 N N . VAL A 1 300 ? -19.625 -12.781 1.471 1 98.19 300 VAL A N 1
ATOM 2242 C CA . VAL A 1 300 ? -19.906 -13.5 0.232 1 98.19 300 VAL A CA 1
ATOM 2243 C C . VAL A 1 300 ? -21.422 -13.641 0.064 1 98.19 300 VAL A C 1
ATOM 2245 O O . VAL A 1 300 ? -22.094 -14.281 0.881 1 98.19 300 VAL A O 1
ATOM 2248 N N . ASN A 1 301 ? -21.922 -12.969 -0.983 1 95.94 301 ASN A N 1
ATOM 2249 C CA . ASN A 1 301 ? -23.359 -12.945 -1.219 1 95.94 301 ASN A CA 1
ATOM 2250 C C . ASN A 1 301 ? -24.125 -12.5 0.023 1 95.94 301 ASN A C 1
ATOM 2252 O O . ASN A 1 301 ? -25.094 -13.141 0.423 1 95.94 301 ASN A O 1
ATOM 2256 N N . GLY A 1 302 ? -23.625 -11.539 0.616 1 96.81 302 GLY A N 1
ATOM 2257 C CA . GLY A 1 302 ? -24.266 -10.859 1.722 1 96.81 302 GLY A CA 1
ATOM 2258 C C . GLY A 1 302 ? -24.031 -11.523 3.062 1 96.81 302 GLY A C 1
ATOM 2259 O O . GLY A 1 302 ? -24.469 -11.023 4.102 1 96.81 302 GLY A O 1
ATOM 2260 N N . ARG A 1 303 ? -23.312 -12.625 3.094 1 97.31 303 ARG A N 1
ATOM 2261 C CA . ARG A 1 303 ? -23.094 -13.375 4.324 1 97.31 303 ARG A CA 1
ATOM 2262 C C . ARG A 1 303 ? -21.609 -13.383 4.695 1 97.31 303 ARG A C 1
ATOM 2264 O O . ARG A 1 303 ? -20.75 -13.492 3.824 1 97.31 303 ARG A O 1
ATOM 2271 N N . ARG A 1 304 ? -21.359 -13.305 5.984 1 97.62 304 ARG A N 1
ATOM 2272 C CA . ARG A 1 304 ? -19.969 -13.289 6.457 1 97.62 304 ARG A CA 1
ATOM 2273 C C . ARG A 1 304 ? -19.344 -14.672 6.336 1 97.62 304 ARG A C 1
ATOM 2275 O O . ARG A 1 304 ? -19.953 -15.68 6.695 1 97.62 304 ARG A O 1
ATOM 2282 N N . ALA A 1 305 ? -18.25 -14.766 5.773 1 98.44 305 ALA A N 1
ATOM 2283 C CA . ALA A 1 305 ? -17.438 -15.977 5.609 1 98.44 305 ALA A CA 1
ATOM 2284 C C . ALA A 1 305 ? -16.031 -15.781 6.172 1 98.44 305 ALA A C 1
ATOM 2286 O O . ALA A 1 305 ? -15.359 -14.805 5.836 1 98.44 305 ALA A O 1
ATOM 2287 N N . PRO A 1 306 ? -15.547 -16.656 7.055 1 98.38 306 PRO A N 1
ATOM 2288 C CA . PRO A 1 306 ? -14.219 -16.484 7.652 1 98.38 306 PRO A CA 1
ATOM 2289 C C . PRO A 1 306 ? -13.086 -16.781 6.668 1 98.38 306 PRO A C 1
ATOM 2291 O O . PRO A 1 306 ? -13.18 -17.703 5.863 1 98.38 306 PRO A O 1
ATOM 2294 N N . GLN A 1 307 ? -12.109 -15.93 6.699 1 98.5 307 GLN A N 1
ATOM 2295 C CA . GLN A 1 307 ? -10.883 -16.172 5.949 1 98.5 307 GLN A CA 1
ATOM 2296 C C . GLN A 1 307 ? -10.086 -17.328 6.555 1 98.5 307 GLN A C 1
ATOM 2298 O O . GLN A 1 307 ? -9.953 -17.422 7.777 1 98.5 307 GLN A O 1
ATOM 2303 N N . VAL A 1 308 ? -9.562 -18.281 5.711 1 98.31 308 VAL A N 1
ATOM 2304 C CA . VAL A 1 308 ? -8.797 -19.438 6.191 1 98.31 308 VAL A CA 1
ATOM 2305 C C . VAL A 1 308 ? -7.457 -19.5 5.453 1 98.31 308 VAL A C 1
ATOM 2307 O O . VAL A 1 308 ? -7.383 -19.188 4.262 1 98.31 308 VAL A O 1
ATOM 2310 N N . GLY A 1 309 ? -6.387 -20.016 6.191 1 97.69 309 GLY A N 1
ATOM 2311 C CA . GLY A 1 309 ? -5.051 -20 5.617 1 97.69 309 GLY A CA 1
ATOM 2312 C C . GLY A 1 309 ? -4.438 -18.625 5.555 1 97.69 309 GLY A C 1
ATOM 2313 O O . GLY A 1 309 ? -4.938 -17.688 6.184 1 97.69 309 GLY A O 1
ATOM 2314 N N . ARG A 1 310 ? -3.393 -18.516 4.801 1 97.38 310 ARG A N 1
ATOM 2315 C CA . ARG A 1 310 ? -2.672 -17.25 4.691 1 97.38 310 ARG A CA 1
ATOM 2316 C C . ARG A 1 310 ? -3.195 -16.422 3.523 1 97.38 310 ARG A C 1
ATOM 2318 O O . ARG A 1 310 ? -3.496 -16.969 2.457 1 97.38 310 ARG A O 1
ATOM 2325 N N . ILE A 1 311 ? -3.311 -15.156 3.783 1 97.44 311 ILE A N 1
ATOM 2326 C CA . ILE A 1 311 ? -3.523 -14.219 2.686 1 97.44 311 ILE A CA 1
ATOM 2327 C C . ILE A 1 311 ? -2.273 -14.156 1.811 1 97.44 311 ILE A C 1
ATOM 2329 O O . ILE A 1 311 ? -1.178 -13.875 2.301 1 97.44 311 ILE A O 1
ATOM 2333 N N . CYS A 1 312 ? -2.434 -14.43 0.533 1 97.38 312 CYS A N 1
ATOM 2334 C CA . CYS A 1 312 ? -1.334 -14.438 -0.426 1 97.38 312 CYS A CA 1
ATOM 2335 C C . CYS A 1 312 ? -1.231 -13.094 -1.145 1 97.38 312 CYS A C 1
ATOM 2337 O O . CYS A 1 312 ? -1.8 -12.102 -0.694 1 97.38 312 CYS A O 1
ATOM 2339 N N . MET A 1 313 ? -0.46 -13.031 -2.234 1 97 313 MET A N 1
ATOM 2340 C CA . MET A 1 313 ? -0.194 -11.781 -2.938 1 97 313 MET A CA 1
ATOM 2341 C C . MET A 1 313 ? -1.428 -11.312 -3.703 1 97 313 MET A C 1
ATOM 2343 O O . MET A 1 313 ? -1.792 -10.141 -3.645 1 97 313 MET A O 1
ATOM 2347 N N . GLY A 1 314 ? -2.035 -12.312 -4.379 1 97 314 GLY A N 1
ATOM 2348 C CA . GLY A 1 314 ? -3.146 -11.93 -5.238 1 97 314 GLY A CA 1
ATOM 2349 C C . GLY A 1 314 ? -4.395 -12.758 -5 1 97 314 GLY A C 1
ATOM 2350 O O . GLY A 1 314 ? -5.367 -12.656 -5.754 1 97 314 GLY A O 1
ATOM 2351 N N . MET A 1 315 ? -4.328 -13.594 -3.967 1 97.25 315 MET A N 1
ATOM 2352 C CA . MET A 1 315 ? -5.445 -14.484 -3.648 1 97.25 315 MET A CA 1
ATOM 2353 C C . MET A 1 315 ? -5.5 -14.773 -2.152 1 97.25 315 MET A C 1
ATOM 2355 O O . MET A 1 315 ? -4.492 -14.648 -1.454 1 97.25 315 MET A O 1
ATOM 2359 N N . PHE A 1 316 ? -6.664 -15.086 -1.75 1 97.94 316 PHE A N 1
ATOM 2360 C CA . PHE A 1 316 ? -6.816 -15.695 -0.434 1 97.94 316 PHE A CA 1
ATOM 2361 C C . PHE A 1 316 ? -8.062 -16.578 -0.387 1 97.94 316 PHE A C 1
ATOM 2363 O O . PHE A 1 316 ? -8.852 -16.594 -1.329 1 97.94 316 PHE A O 1
ATOM 2370 N N . MET A 1 317 ? -8.211 -17.359 0.642 1 98.38 317 MET A N 1
ATOM 2371 C CA . MET A 1 317 ? -9.281 -18.344 0.711 1 98.38 317 MET A CA 1
ATOM 2372 C C . MET A 1 317 ? -10.258 -18.016 1.836 1 98.38 317 MET A C 1
ATOM 2374 O O . MET A 1 317 ? -9.859 -17.484 2.873 1 98.38 317 MET A O 1
ATOM 2378 N N . VAL A 1 318 ? -11.492 -18.359 1.642 1 98.62 318 VAL A N 1
ATOM 2379 C CA . VAL A 1 318 ? -12.531 -18.172 2.65 1 98.62 318 VAL A CA 1
ATOM 2380 C C . VAL A 1 318 ? -13.391 -19.422 2.752 1 98.62 318 VAL A C 1
ATOM 2382 O O . VAL A 1 318 ? -13.648 -20.094 1.746 1 98.62 318 VAL A O 1
ATOM 2385 N N . ASP A 1 319 ? -13.797 -19.75 3.969 1 98.62 319 ASP A N 1
ATOM 2386 C CA . ASP A 1 319 ? -14.703 -20.859 4.215 1 98.62 319 ASP A CA 1
ATOM 2387 C C . ASP A 1 319 ? -16.141 -20.5 3.807 1 98.62 319 ASP A C 1
ATOM 2389 O O . ASP A 1 319 ? -16.766 -19.656 4.445 1 98.62 319 ASP A O 1
ATOM 2393 N N . VAL A 1 320 ? -16.625 -21.156 2.828 1 98.44 320 VAL A N 1
ATOM 2394 C CA . VAL A 1 320 ? -17.984 -20.875 2.371 1 98.44 320 VAL A CA 1
ATOM 2395 C C . VAL A 1 320 ? -18.859 -22.109 2.586 1 98.44 320 VAL A C 1
ATOM 2397 O O . VAL A 1 320 ? -19.859 -22.297 1.876 1 98.44 320 VAL A O 1
ATOM 2400 N N . THR A 1 321 ? -18.438 -23 3.443 1 98.19 321 THR A N 1
ATOM 2401 C CA . THR A 1 321 ? -19.25 -24.156 3.771 1 98.19 321 THR A CA 1
ATOM 2402 C C . THR A 1 321 ? -20.656 -23.75 4.172 1 98.19 321 THR A C 1
ATOM 2404 O O . THR A 1 321 ? -20.844 -22.891 5.039 1 98.19 321 THR A O 1
ATOM 2407 N N . GLY A 1 322 ? -21.656 -24.328 3.521 1 95.88 322 GLY A N 1
ATOM 2408 C CA . GLY A 1 322 ? -23.047 -24.062 3.846 1 95.88 322 GLY A CA 1
ATOM 2409 C C . GLY A 1 322 ? -23.578 -22.781 3.215 1 95.88 322 GLY A C 1
ATOM 2410 O O . GLY A 1 322 ? -24.734 -22.422 3.391 1 95.88 322 GLY A O 1
ATOM 2411 N N . LEU A 1 323 ? -22.75 -22.047 2.502 1 95.94 323 LEU A N 1
ATOM 2412 C CA . LEU A 1 323 ? -23.156 -20.812 1.835 1 95.94 323 LEU A CA 1
ATOM 2413 C C . LEU A 1 323 ? -23.219 -21.016 0.325 1 95.94 323 LEU A C 1
ATOM 2415 O O . LEU A 1 323 ? -22.438 -21.781 -0.245 1 95.94 323 LEU A O 1
ATOM 2419 N N . PRO A 1 324 ? -24.219 -20.359 -0.214 1 94.06 324 PRO A N 1
ATOM 2420 C CA . PRO A 1 324 ? -24.188 -20.344 -1.679 1 94.06 324 PRO A CA 1
ATOM 2421 C C . PRO A 1 324 ? -23.031 -19.531 -2.238 1 94.06 324 PRO A C 1
ATOM 2423 O O . PRO A 1 324 ? -22.875 -18.344 -1.908 1 94.06 324 PRO A O 1
ATOM 2426 N N . ALA A 1 325 ? -22.141 -20.125 -2.973 1 96.75 325 ALA A N 1
ATOM 2427 C CA . ALA A 1 325 ? -20.984 -19.453 -3.566 1 96.75 325 ALA A CA 1
ATOM 2428 C C . ALA A 1 325 ? -20.531 -20.188 -4.832 1 96.75 325 ALA A C 1
ATOM 2430 O O . ALA A 1 325 ? -20.484 -21.406 -4.867 1 96.75 325 ALA A O 1
ATOM 2431 N N . ARG A 1 326 ? -20.297 -19.453 -5.848 1 94.38 326 ARG A N 1
ATOM 2432 C CA . ARG A 1 326 ? -19.734 -19.984 -7.09 1 94.38 326 ARG A CA 1
ATOM 2433 C C . ARG A 1 326 ? -18.719 -19.031 -7.688 1 94.38 326 ARG A C 1
ATOM 2435 O O . ARG A 1 326 ? -18.688 -17.844 -7.34 1 94.38 326 ARG A O 1
ATOM 2442 N N . ALA A 1 327 ? -17.875 -19.562 -8.547 1 93.25 327 ALA A N 1
ATOM 2443 C CA . ALA A 1 327 ? -16.938 -18.719 -9.273 1 93.25 327 ALA A CA 1
ATOM 2444 C C . ALA A 1 327 ? -17.656 -17.547 -9.961 1 93.25 327 ALA A C 1
ATOM 2446 O O . ALA A 1 327 ? -18.734 -17.734 -10.523 1 93.25 327 ALA A O 1
ATOM 2447 N N . GLY A 1 328 ? -17.078 -16.391 -9.828 1 93.69 328 GLY A N 1
ATOM 2448 C CA . GLY A 1 328 ? -17.688 -15.227 -10.445 1 93.69 328 GLY A CA 1
ATOM 2449 C C . GLY A 1 328 ? -18.484 -14.383 -9.469 1 93.69 328 GLY A C 1
ATOM 2450 O O . GLY A 1 328 ? -18.734 -13.203 -9.711 1 93.69 328 GLY A O 1
ATOM 2451 N N . ASP A 1 329 ? -18.906 -15.008 -8.359 1 97.12 329 ASP A N 1
ATOM 2452 C CA . ASP A 1 329 ? -19.578 -14.227 -7.332 1 97.12 329 ASP A CA 1
ATOM 2453 C C . ASP A 1 329 ? -18.656 -13.156 -6.754 1 97.12 329 ASP A C 1
ATOM 2455 O O . ASP A 1 329 ? -17.438 -13.195 -6.977 1 97.12 329 ASP A O 1
ATOM 2459 N N . THR A 1 330 ? -19.266 -12.195 -6.078 1 97.62 330 THR A N 1
ATOM 2460 C CA . THR A 1 330 ? -18.5 -11.086 -5.508 1 97.62 330 THR A CA 1
ATOM 2461 C C . THR A 1 330 ? -18.297 -11.281 -4.008 1 97.62 330 THR A C 1
ATOM 2463 O O . THR A 1 330 ? -19.25 -11.609 -3.287 1 97.62 330 THR A O 1
ATOM 2466 N N . ALA A 1 331 ? -17.125 -11.195 -3.619 1 98.44 331 ALA A N 1
ATOM 2467 C CA . ALA A 1 331 ? -16.781 -11.062 -2.203 1 98.44 331 ALA A CA 1
ATOM 2468 C C . ALA A 1 331 ? -16.484 -9.609 -1.84 1 98.44 331 ALA A C 1
ATOM 2470 O O . ALA A 1 331 ? -15.797 -8.914 -2.576 1 98.44 331 ALA A O 1
ATOM 2471 N N . TRP A 1 332 ? -17.031 -9.148 -0.741 1 98.81 332 TRP A N 1
ATOM 2472 C CA . TRP A 1 332 ? -16.734 -7.812 -0.24 1 98.81 332 TRP A CA 1
ATOM 2473 C C . TRP A 1 332 ? -15.734 -7.875 0.908 1 98.81 332 TRP A C 1
ATOM 2475 O O . TRP A 1 332 ? -16.031 -8.414 1.976 1 98.81 332 TRP A O 1
ATOM 2485 N N . LEU A 1 333 ? -14.57 -7.332 0.624 1 98.62 333 LEU A N 1
ATOM 2486 C CA . LEU A 1 333 ? -13.445 -7.336 1.552 1 98.62 333 LEU A CA 1
ATOM 2487 C C . LEU A 1 333 ? -13.609 -6.254 2.611 1 98.62 333 LEU A C 1
ATOM 2489 O O . LEU A 1 333 ? -13.078 -6.375 3.719 1 98.62 333 LEU A O 1
ATOM 2493 N N . LEU A 1 334 ? -14.195 -5.211 2.213 1 98.5 334 LEU A N 1
ATOM 2494 C CA . LEU A 1 334 ? -14.555 -4.059 3.033 1 98.5 334 LEU A CA 1
ATOM 2495 C C . LEU A 1 334 ? -15.93 -3.523 2.645 1 98.5 334 LEU A C 1
ATOM 2497 O O . LEU A 1 334 ? -16.203 -3.291 1.464 1 98.5 334 LEU A O 1
ATOM 2501 N N . GLY A 1 335 ? -16.766 -3.346 3.666 1 98.12 335 GLY A N 1
ATOM 2502 C CA . GLY A 1 335 ? -18.109 -2.854 3.395 1 98.12 335 GLY A CA 1
ATOM 2503 C C . GLY A 1 335 ? -18.938 -3.822 2.584 1 98.12 335 GLY A C 1
ATOM 2504 O O . GLY A 1 335 ? -18.922 -5.031 2.834 1 98.12 335 GLY A O 1
ATOM 2505 N N . GLY A 1 336 ? -19.797 -3.266 1.667 1 97 336 GLY A N 1
ATOM 2506 C CA . GLY A 1 336 ? -20.641 -4.043 0.773 1 97 336 GLY A CA 1
ATOM 2507 C C . GLY A 1 336 ? -22.031 -4.316 1.34 1 97 336 GLY A C 1
ATOM 2508 O O . GLY A 1 336 ? -22.281 -4.062 2.52 1 97 336 GLY A O 1
ATOM 2509 N N . PRO A 1 337 ? -22.906 -4.777 0.482 1 96.88 337 PRO A N 1
ATOM 2510 C CA . PRO A 1 337 ? -24.266 -5.105 0.917 1 96.88 337 PRO A CA 1
ATOM 2511 C C . PRO A 1 337 ? -24.312 -6.355 1.795 1 96.88 337 PRO A C 1
ATOM 2513 O O . PRO A 1 337 ? -23.766 -7.395 1.429 1 96.88 337 PRO A O 1
ATOM 2516 N N . ALA A 1 338 ? -25 -6.199 2.898 1 97.25 338 ALA A N 1
ATOM 2517 C CA . ALA A 1 338 ? -25.141 -7.309 3.836 1 97.25 338 ALA A CA 1
ATOM 2518 C C . ALA A 1 338 ? -26.578 -7.836 3.846 1 97.25 338 ALA A C 1
ATOM 2520 O O . ALA A 1 338 ? -27.531 -7.059 3.766 1 97.25 338 ALA A O 1
ATOM 2521 N N . ALA A 1 339 ? -26.688 -9.148 3.91 1 96.12 339 ALA A N 1
ATOM 2522 C CA . ALA A 1 339 ? -28 -9.742 4.105 1 96.12 339 ALA A CA 1
ATOM 2523 C C . ALA A 1 339 ? -28.578 -9.367 5.465 1 96.12 339 ALA A C 1
ATOM 2525 O O . ALA A 1 339 ? -27.859 -8.938 6.363 1 96.12 339 ALA A O 1
ATOM 2526 N N . PRO A 1 340 ? -29.953 -9.539 5.582 1 95.69 340 PRO A N 1
ATOM 2527 C CA . PRO A 1 340 ? -30.547 -9.25 6.891 1 95.69 340 PRO A CA 1
ATOM 2528 C C . PRO A 1 340 ? -29.875 -10.031 8.023 1 95.69 340 PRO A C 1
ATOM 2530 O O . PRO A 1 340 ? -29.656 -11.242 7.898 1 95.69 340 PRO A O 1
ATOM 2533 N N . GLY A 1 341 ? -29.547 -9.32 9 1 94.88 341 GLY A N 1
ATOM 2534 C CA . GLY A 1 341 ? -28.922 -9.953 10.156 1 94.88 341 GLY A CA 1
ATOM 2535 C C . GLY A 1 341 ? -27.406 -10 10.07 1 94.88 341 GLY A C 1
ATOM 2536 O O . GLY A 1 341 ? -26.734 -10.336 11.047 1 94.88 341 GLY A O 1
ATOM 2537 N N . GLU A 1 342 ? -26.859 -9.68 8.891 1 95.81 342 GLU A N 1
ATOM 2538 C CA . GLU A 1 342 ? -25.406 -9.633 8.688 1 95.81 342 GLU A CA 1
ATOM 2539 C C . GLU A 1 342 ? -24.891 -8.203 8.773 1 95.81 342 GLU A C 1
ATOM 2541 O O . GLU A 1 342 ? -25.656 -7.246 8.633 1 95.81 342 GLU A O 1
ATOM 2546 N N . THR A 1 343 ? -23.625 -8.062 9.117 1 95.62 343 THR A N 1
ATOM 2547 C CA . THR A 1 343 ? -22.984 -6.758 9.156 1 95.62 343 THR A CA 1
ATOM 2548 C C . THR A 1 343 ? -21.797 -6.715 8.203 1 95.62 343 THR A C 1
ATOM 2550 O O . THR A 1 343 ? -21.016 -7.668 8.125 1 95.62 343 THR A O 1
ATOM 2553 N N . PRO A 1 344 ? -21.688 -5.625 7.496 1 97 344 PRO A N 1
ATOM 2554 C CA . PRO A 1 344 ? -20.5 -5.488 6.641 1 97 344 PRO A CA 1
ATOM 2555 C C . PRO A 1 344 ? -19.203 -5.445 7.438 1 97 344 PRO A C 1
ATOM 2557 O O . PRO A 1 344 ? -19.203 -5.141 8.633 1 97 344 PRO A O 1
ATOM 2560 N N . VAL A 1 345 ? -18.156 -5.801 6.711 1 96.5 345 VAL A N 1
ATOM 2561 C CA . VAL A 1 345 ? -16.828 -5.699 7.32 1 96.5 345 VAL A CA 1
ATOM 2562 C C . VAL A 1 345 ? -16.422 -4.234 7.402 1 96.5 345 VAL A C 1
ATOM 2564 O O . VAL A 1 345 ? -16.375 -3.531 6.391 1 96.5 345 VAL A O 1
ATOM 2567 N N . GLY A 1 346 ? -16.109 -3.754 8.586 1 96.25 346 GLY A N 1
ATOM 2568 C CA . GLY A 1 346 ? -15.68 -2.375 8.766 1 96.25 346 GLY A CA 1
ATOM 2569 C C . GLY A 1 346 ? -14.172 -2.205 8.742 1 96.25 346 GLY A C 1
ATOM 2570 O O . GLY A 1 346 ? -13.43 -3.16 8.977 1 96.25 346 GLY A O 1
ATOM 2571 N N . ILE A 1 347 ? -13.781 -0.994 8.5 1 96.62 347 ILE A N 1
ATOM 2572 C CA . ILE A 1 347 ? -12.352 -0.707 8.414 1 96.62 347 ILE A CA 1
ATOM 2573 C C . ILE A 1 347 ? -11.695 -0.922 9.773 1 96.62 347 ILE A C 1
ATOM 2575 O O . ILE A 1 347 ? -10.547 -1.361 9.859 1 96.62 347 ILE A O 1
ATOM 2579 N N . ASP A 1 348 ? -12.398 -0.624 10.82 1 94.94 348 ASP A N 1
ATOM 2580 C CA . ASP A 1 348 ? -11.859 -0.805 12.172 1 94.94 348 ASP A CA 1
ATOM 2581 C C . ASP A 1 348 ? -11.695 -2.287 12.5 1 94.94 348 ASP A C 1
ATOM 2583 O O . ASP A 1 348 ? -10.742 -2.674 13.18 1 94.94 348 ASP A O 1
ATOM 2587 N N . GLU A 1 349 ? -12.641 -3.039 12.055 1 94.62 349 GLU A N 1
ATOM 2588 C CA . GLU A 1 349 ? -12.531 -4.488 12.219 1 94.62 349 GLU A CA 1
ATOM 2589 C C . GLU A 1 349 ? -11.297 -5.031 11.508 1 94.62 349 GLU A C 1
ATOM 2591 O O . GLU A 1 349 ? -10.523 -5.793 12.086 1 94.62 349 GLU A O 1
ATOM 2596 N N . LEU A 1 350 ? -11.102 -4.621 10.312 1 96 350 LEU A N 1
ATOM 2597 C CA . LEU A 1 350 ? -9.961 -5.059 9.523 1 96 350 LEU A CA 1
ATOM 2598 C C . LEU A 1 350 ? -8.648 -4.582 10.148 1 96 350 LEU A C 1
ATOM 2600 O O . LEU A 1 350 ? -7.707 -5.363 10.289 1 96 350 LEU A O 1
ATOM 2604 N N . ALA A 1 351 ? -8.617 -3.336 10.516 1 94.69 351 ALA A N 1
ATOM 2605 C CA . ALA A 1 351 ? -7.418 -2.771 11.133 1 94.69 351 ALA A CA 1
ATOM 2606 C C . ALA A 1 351 ? -7.082 -3.49 12.438 1 94.69 351 ALA A C 1
ATOM 2608 O O . ALA A 1 351 ? -5.922 -3.82 12.695 1 94.69 351 ALA A O 1
ATOM 2609 N N . GLY A 1 352 ? -8.086 -3.754 13.242 1 92.81 352 GLY A N 1
ATOM 2610 C CA . GLY A 1 352 ? -7.895 -4.449 14.5 1 92.81 352 GLY A CA 1
ATOM 2611 C C . GLY A 1 352 ? -7.352 -5.855 14.328 1 92.81 352 GLY A C 1
ATOM 2612 O O . GLY A 1 352 ? -6.531 -6.309 15.125 1 92.81 352 GLY A O 1
ATOM 2613 N N . ALA A 1 353 ? -7.668 -6.484 13.25 1 92.31 353 ALA A N 1
ATOM 2614 C CA . ALA A 1 353 ? -7.285 -7.871 13 1 92.31 353 ALA A CA 1
ATOM 2615 C C . ALA A 1 353 ? -5.797 -7.977 12.664 1 92.31 353 ALA A C 1
ATOM 2617 O O . ALA A 1 353 ? -5.195 -9.039 12.82 1 92.31 353 ALA A O 1
ATOM 2618 N N . CYS A 1 354 ? -5.211 -6.887 12.234 1 88.56 354 CYS A N 1
ATOM 2619 C CA . CYS A 1 354 ? -3.809 -6.949 11.844 1 88.56 354 CYS A CA 1
ATOM 2620 C C . CYS A 1 354 ? -2.963 -6.02 12.703 1 88.56 354 CYS A C 1
ATOM 2622 O O . CYS A 1 354 ? -1.783 -5.805 12.422 1 88.56 354 CYS A O 1
ATOM 2624 N N . GLY A 1 355 ? -3.605 -5.449 13.758 1 83.31 355 GLY A N 1
ATOM 2625 C CA . GLY A 1 355 ? -2.854 -4.496 14.562 1 83.31 355 GLY A CA 1
ATOM 2626 C C . GLY A 1 355 ? -2.496 -3.23 13.805 1 83.31 355 GLY A C 1
ATOM 2627 O O . GLY A 1 355 ? -1.459 -2.617 14.07 1 83.31 355 GLY A O 1
ATOM 2628 N N . GLY A 1 356 ? -3.334 -2.977 12.938 1 84.62 356 GLY A N 1
ATOM 2629 C CA . GLY A 1 356 ? -3.064 -1.838 12.07 1 84.62 356 GLY A CA 1
ATOM 2630 C C . GLY A 1 356 ? -3.865 -0.604 12.445 1 84.62 356 GLY A C 1
ATOM 2631 O O . GLY A 1 356 ? -4.289 -0.456 13.594 1 84.62 356 GLY A O 1
ATOM 2632 N N . PHE A 1 357 ? -3.848 0.302 11.469 1 89.31 357 PHE A N 1
ATOM 2633 C CA . PHE A 1 357 ? -4.473 1.613 11.586 1 89.31 357 PHE A CA 1
ATOM 2634 C C . PHE A 1 357 ? -5.387 1.885 10.398 1 89.31 357 PHE A C 1
ATOM 2636 O O . PHE A 1 357 ? -4.996 1.678 9.25 1 89.31 357 PHE A O 1
ATOM 2643 N N . ALA A 1 358 ? -6.641 2.262 10.727 1 93.38 358 ALA A N 1
ATOM 2644 C CA . ALA A 1 358 ? -7.684 2.402 9.711 1 93.38 358 ALA A CA 1
ATOM 2645 C C . ALA A 1 358 ? -7.219 3.307 8.57 1 93.38 358 ALA A C 1
ATOM 2647 O O . ALA A 1 358 ? -7.371 2.965 7.398 1 93.38 358 ALA A O 1
ATOM 2648 N N . TYR A 1 359 ? -6.547 4.395 8.867 1 92.56 359 TYR A N 1
ATOM 2649 C CA . TYR A 1 359 ? -6.086 5.336 7.852 1 92.56 359 TYR A CA 1
ATOM 2650 C C . TYR A 1 359 ? -5.055 4.688 6.934 1 92.56 359 TYR A C 1
ATOM 2652 O O . TYR A 1 359 ? -5.047 4.934 5.723 1 92.56 359 TYR A O 1
ATOM 2660 N N . GLU A 1 360 ? -4.234 3.973 7.57 1 95.25 360 GLU A N 1
ATOM 2661 C CA . GLU A 1 360 ? -3.199 3.283 6.805 1 95.25 360 GLU A CA 1
ATOM 2662 C C . GLU A 1 360 ? -3.809 2.324 5.789 1 95.25 360 GLU A C 1
ATOM 2664 O O . GLU A 1 360 ? -3.453 2.354 4.605 1 95.25 360 GLU A O 1
ATOM 2669 N N . LEU A 1 361 ? -4.801 1.559 6.238 1 96.69 361 LEU A N 1
ATOM 2670 C CA . LEU A 1 361 ? -5.418 0.561 5.371 1 96.69 361 LEU A CA 1
ATOM 2671 C C . LEU A 1 361 ? -6.223 1.229 4.258 1 96.69 361 LEU A C 1
ATOM 2673 O O . LEU A 1 361 ? -6.23 0.751 3.123 1 96.69 361 LEU A O 1
ATOM 2677 N N . LEU A 1 362 ? -6.879 2.354 4.566 1 97.56 362 LEU A N 1
ATOM 2678 C CA . LEU A 1 362 ? -7.633 3.064 3.539 1 97.56 362 LEU A CA 1
ATOM 2679 C C . LEU A 1 362 ? -6.711 3.555 2.43 1 97.56 362 LEU A C 1
ATOM 2681 O O . LEU A 1 362 ? -7.016 3.389 1.246 1 97.56 362 LEU A O 1
ATOM 2685 N N . CYS A 1 363 ? -5.574 4.117 2.846 1 97 363 CYS A N 1
ATOM 2686 C CA . CYS A 1 363 ? -4.602 4.582 1.861 1 97 363 CYS A CA 1
ATOM 2687 C C . CYS A 1 363 ? -4.145 3.443 0.961 1 97 363 CYS A C 1
ATOM 2689 O O . CYS A 1 363 ? -4.168 3.566 -0.265 1 97 363 CYS A O 1
ATOM 2691 N N . LEU A 1 364 ? -3.844 2.332 1.561 1 96.81 364 LEU A N 1
ATOM 2692 C CA . LEU A 1 364 ? -3.223 1.229 0.835 1 96.81 364 LEU A CA 1
ATOM 2693 C C . LEU A 1 364 ? -4.242 0.515 -0.044 1 96.81 364 LEU A C 1
ATOM 2695 O O . LEU A 1 364 ? -3.951 0.182 -1.195 1 96.81 364 LEU A O 1
ATOM 2699 N N . LEU A 1 365 ? -5.461 0.311 0.473 1 97.44 365 LEU A N 1
ATOM 2700 C CA . LEU A 1 365 ? -6.516 -0.322 -0.308 1 97.44 365 LEU A CA 1
ATOM 2701 C C . LEU A 1 365 ? -6.91 0.548 -1.497 1 97.44 365 LEU A C 1
ATOM 2703 O O . LEU A 1 365 ? -7.094 0.044 -2.607 1 97.44 365 LEU A O 1
ATOM 2707 N N . GLY A 1 366 ? -6.961 1.801 -1.291 1 96.62 366 GLY A N 1
ATOM 2708 C CA . GLY A 1 366 ? -7.355 2.729 -2.34 1 96.62 366 GLY A CA 1
ATOM 2709 C C . GLY A 1 366 ? -6.328 2.844 -3.451 1 96.62 366 GLY A C 1
ATOM 2710 O O . GLY A 1 366 ? -6.684 3.082 -4.609 1 96.62 366 GLY A O 1
ATOM 2711 N N . GLN A 1 367 ? -5.105 2.684 -3.088 1 93.44 367 GLN A N 1
ATOM 2712 C CA . GLN A 1 367 ? -4.023 2.771 -4.062 1 93.44 367 GLN A CA 1
ATOM 2713 C C . GLN A 1 367 ? -3.852 1.453 -4.812 1 93.44 367 GLN A C 1
ATOM 2715 O O . GLN A 1 367 ? -3.328 1.433 -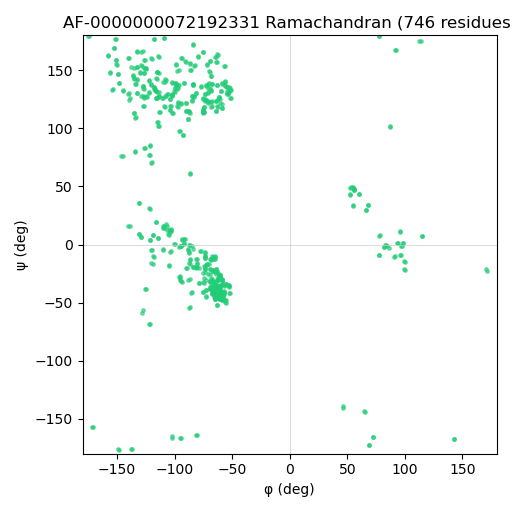5.93 1 93.44 367 GLN A O 1
ATOM 2720 N N . GLY A 1 368 ? -4.363 0.407 -4.234 1 94.5 368 GLY A N 1
ATOM 2721 C CA . GLY A 1 368 ? -4.043 -0.922 -4.73 1 94.5 368 GLY A CA 1
ATOM 2722 C C . GLY A 1 368 ? -5.012 -1.415 -5.785 1 94.5 368 GLY A C 1
ATOM 2723 O O . GLY A 1 368 ? -4.703 -2.344 -6.535 1 94.5 368 GLY A O 1
ATOM 2724 N N . SER A 1 369 ? -6.215 -0.842 -5.855 1 95.88 369 SER A N 1
ATOM 2725 C CA . SER A 1 369 ? -7.254 -1.326 -6.758 1 95.88 369 SER A CA 1
ATOM 2726 C C . SER A 1 369 ? -7.848 -0.188 -7.586 1 95.88 369 SER A C 1
ATOM 2728 O O . SER A 1 369 ? -7.895 0.956 -7.129 1 95.88 369 SER A O 1
ATOM 2730 N N . PRO A 1 370 ? -8.258 -0.505 -8.812 1 96.56 370 PRO A N 1
ATOM 2731 C CA . PRO A 1 370 ? -8.992 0.513 -9.57 1 96.56 370 PRO A CA 1
ATOM 2732 C C . PRO A 1 370 ? -10.227 1.022 -8.836 1 96.56 370 PRO A C 1
ATOM 2734 O O . PRO A 1 370 ? -10.93 0.242 -8.188 1 96.56 370 PRO A O 1
ATOM 2737 N N . ARG A 1 371 ? -10.461 2.32 -8.93 1 97.56 371 ARG A N 1
ATOM 2738 C CA . ARG A 1 371 ? -11.562 2.951 -8.203 1 97.56 371 ARG A CA 1
ATOM 2739 C C . ARG A 1 371 ? -12.797 3.094 -9.086 1 97.56 371 ARG A C 1
ATOM 2741 O O . ARG A 1 371 ? -12.68 3.385 -10.273 1 97.56 371 ARG A O 1
ATOM 2748 N N . VAL A 1 372 ? -13.898 2.814 -8.555 1 98.12 372 VAL A N 1
ATOM 2749 C CA . VAL A 1 372 ? -15.211 3.094 -9.133 1 98.12 372 VAL A CA 1
ATOM 2750 C C . VAL A 1 372 ? -15.961 4.086 -8.25 1 98.12 372 VAL A C 1
ATOM 2752 O O . VAL A 1 372 ? -16.125 3.855 -7.047 1 98.12 372 VAL A O 1
ATOM 2755 N N . TYR A 1 373 ? -16.453 5.199 -8.797 1 98.56 373 TYR A N 1
ATOM 2756 C CA . TYR A 1 373 ? -17.109 6.254 -8.016 1 98.56 373 TYR A CA 1
ATOM 2757 C C . TYR A 1 373 ? -18.625 6.148 -8.102 1 98.56 373 TYR A C 1
ATOM 2759 O O . TYR A 1 373 ? -19.172 5.906 -9.18 1 98.56 373 TYR A O 1
ATOM 2767 N N . HIS A 1 374 ? -19.172 6.215 -6.969 1 97.06 374 HIS A N 1
ATOM 2768 C CA . HIS A 1 374 ? -20.625 6.207 -6.867 1 97.06 374 HIS A CA 1
ATOM 2769 C C . HIS A 1 374 ? -21.156 7.516 -6.289 1 97.06 374 HIS A C 1
ATOM 2771 O O . HIS A 1 374 ? -20.672 7.973 -5.246 1 97.06 374 HIS A O 1
ATOM 2777 N N . LYS A 1 375 ? -22.219 8.156 -6.934 1 92 375 LYS A N 1
ATOM 2778 C CA . LYS A 1 375 ? -22.75 9.445 -6.508 1 92 375 LYS A CA 1
ATOM 2779 C C . LYS A 1 375 ? -23.875 9.258 -5.492 1 92 375 LYS A C 1
ATOM 2781 O O . LYS A 1 375 ? -24.625 8.289 -5.559 1 92 375 LYS A O 1
ATOM 2786 N N . MET B 1 1 ? -3.518 12.844 -14.984 1 45.06 1 MET B N 1
ATOM 2787 C CA . MET B 1 1 ? -2.098 12.766 -14.664 1 45.06 1 MET B CA 1
ATOM 2788 C C . MET B 1 1 ? -1.894 12.406 -13.195 1 45.06 1 MET B C 1
ATOM 2790 O O . MET B 1 1 ? -2.627 12.891 -12.328 1 45.06 1 MET B O 1
ATOM 2794 N N . SER B 1 2 ? -1.233 11.367 -12.898 1 62.41 2 SER B N 1
ATOM 2795 C CA . SER B 1 2 ? -1.056 10.945 -11.516 1 62.41 2 SER B CA 1
ATOM 2796 C C . SER B 1 2 ? -0.246 11.977 -10.727 1 62.41 2 SER B C 1
ATOM 2798 O O . SER B 1 2 ? 0.782 12.461 -11.203 1 62.41 2 SER B O 1
ATOM 2800 N N . CYS B 1 3 ? -0.797 12.617 -9.766 1 83.5 3 CYS B N 1
ATOM 2801 C CA . CYS B 1 3 ? -0.168 13.594 -8.883 1 83.5 3 CYS B CA 1
ATOM 2802 C C . CYS B 1 3 ? 0.731 12.906 -7.859 1 83.5 3 CYS B C 1
ATOM 2804 O O . CYS B 1 3 ? 0.334 11.922 -7.242 1 83.5 3 CYS B O 1
ATOM 2806 N N . THR B 1 4 ? 1.97 13.375 -7.883 1 89.12 4 THR B N 1
ATOM 2807 C CA . THR B 1 4 ? 2.873 12.812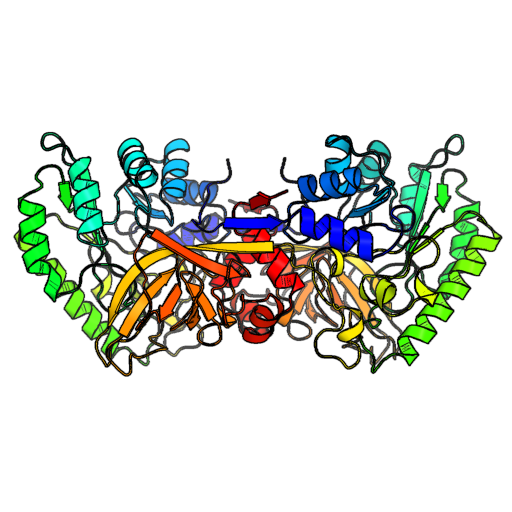 -6.883 1 89.12 4 THR B CA 1
ATOM 2808 C C . THR B 1 4 ? 2.502 13.305 -5.484 1 89.12 4 THR B C 1
ATOM 2810 O O . THR B 1 4 ? 2.5 14.508 -5.227 1 89.12 4 THR B O 1
ATOM 2813 N N . PHE B 1 5 ? 2.23 12.43 -4.629 1 94.5 5 PHE B N 1
ATOM 2814 C CA . PHE B 1 5 ? 1.735 12.828 -3.318 1 94.5 5 PHE B CA 1
ATOM 2815 C C . PHE B 1 5 ? 2.781 12.562 -2.24 1 94.5 5 PHE B C 1
ATOM 2817 O O . PHE B 1 5 ? 2.473 12.594 -1.048 1 94.5 5 PHE B O 1
ATOM 2824 N N . THR B 1 6 ? 4.035 12.312 -2.652 1 96.75 6 THR B N 1
ATOM 2825 C CA . THR B 1 6 ? 5.109 12 -1.715 1 96.75 6 THR B CA 1
ATOM 2826 C C . THR B 1 6 ? 6.453 12.484 -2.258 1 96.75 6 THR B C 1
ATOM 2828 O O . THR B 1 6 ? 6.668 12.5 -3.473 1 96.75 6 THR B O 1
ATOM 2831 N N . PRO B 1 7 ? 7.297 12.883 -1.375 1 97.06 7 PRO B N 1
ATOM 2832 C CA . PRO B 1 7 ? 8.648 13.203 -1.844 1 97.06 7 PRO B CA 1
ATOM 2833 C C . PRO B 1 7 ? 9.578 11.992 -1.846 1 97.06 7 PRO B C 1
ATOM 2835 O O . PRO B 1 7 ? 10.719 12.086 -2.303 1 97.06 7 PRO B O 1
ATOM 2838 N N . SER B 1 8 ? 9.156 10.844 -1.364 1 97.94 8 SER B N 1
ATOM 2839 C CA . SER B 1 8 ? 9.977 9.641 -1.34 1 97.94 8 SER B CA 1
ATOM 2840 C C . SER B 1 8 ? 10.211 9.102 -2.746 1 97.94 8 SER B C 1
ATOM 2842 O O . SER B 1 8 ? 9.484 9.453 -3.68 1 97.94 8 SER B O 1
ATOM 2844 N N . ARG B 1 9 ? 11.266 8.344 -2.855 1 98.12 9 ARG B N 1
ATOM 2845 C CA . ARG B 1 9 ? 11.617 7.699 -4.117 1 98.12 9 ARG B CA 1
ATOM 2846 C C . ARG B 1 9 ? 11.945 6.223 -3.908 1 98.12 9 ARG B C 1
ATOM 2848 O O . ARG B 1 9 ? 12.562 5.855 -2.908 1 98.12 9 ARG B O 1
ATOM 2855 N N . CYS B 1 10 ? 11.508 5.48 -4.855 1 98.25 10 CYS B N 1
ATOM 2856 C CA . CYS B 1 10 ? 11.852 4.066 -4.906 1 98.25 10 CYS B CA 1
ATOM 2857 C C . CYS B 1 10 ? 12.914 3.801 -5.965 1 98.25 10 CYS B C 1
ATOM 2859 O O . CYS B 1 10 ? 12.68 4.02 -7.156 1 98.25 10 CYS B O 1
ATOM 2861 N N . HIS B 1 11 ? 14.102 3.357 -5.508 1 98.81 11 HIS B N 1
ATOM 2862 C CA . HIS B 1 11 ? 15.211 3.092 -6.414 1 98.81 11 HIS B CA 1
ATOM 2863 C C . HIS B 1 11 ? 15.281 1.612 -6.777 1 98.81 11 HIS B C 1
ATOM 2865 O O . HIS B 1 11 ? 15.406 0.758 -5.895 1 98.81 11 HIS B O 1
ATOM 2871 N N . ILE B 1 12 ? 15.211 1.344 -8.094 1 98.88 12 ILE B N 1
ATOM 2872 C CA . ILE B 1 12 ? 15.219 -0.035 -8.57 1 98.88 12 ILE B CA 1
ATOM 2873 C C . ILE B 1 12 ? 16.547 -0.33 -9.258 1 98.88 12 ILE B C 1
ATOM 2875 O O . ILE B 1 12 ? 16.891 0.317 -10.25 1 98.88 12 ILE B O 1
ATOM 2879 N N . ARG B 1 13 ? 17.281 -1.3 -8.719 1 98.69 13 ARG B N 1
ATOM 2880 C CA . ARG B 1 13 ? 18.578 -1.712 -9.25 1 98.69 13 ARG B CA 1
ATOM 2881 C C . ARG B 1 13 ? 18.422 -2.871 -10.227 1 98.69 13 ARG B C 1
ATOM 2883 O O . ARG B 1 13 ? 18.562 -4.035 -9.852 1 98.69 13 ARG B O 1
ATOM 2890 N N . LEU B 1 14 ? 18.328 -2.545 -11.484 1 98.81 14 LEU B N 1
ATOM 2891 C CA . LEU B 1 14 ? 18.062 -3.557 -12.5 1 98.81 14 LEU B CA 1
ATOM 2892 C C . LEU B 1 14 ? 19.266 -4.488 -12.664 1 98.81 14 LEU B C 1
ATOM 2894 O O . LEU B 1 14 ? 19.109 -5.668 -12.977 1 98.81 14 LEU B O 1
ATOM 2898 N N . GLY B 1 15 ? 20.469 -3.967 -12.445 1 98.69 15 GLY B N 1
ATOM 2899 C CA . GLY B 1 15 ? 21.641 -4.828 -12.469 1 98.69 15 GLY B CA 1
ATOM 2900 C C . GLY B 1 15 ? 21.578 -5.957 -11.461 1 98.69 15 GLY B C 1
ATOM 2901 O O . GLY B 1 15 ? 21.938 -7.094 -11.766 1 98.69 15 GLY B O 1
ATOM 2902 N N . ALA B 1 16 ? 21.141 -5.621 -10.25 1 98.81 16 ALA B N 1
ATOM 2903 C CA . ALA B 1 16 ? 20.984 -6.633 -9.211 1 98.81 16 ALA B CA 1
ATOM 2904 C C . ALA B 1 16 ? 19.953 -7.68 -9.617 1 98.81 16 ALA B C 1
ATOM 2906 O O . ALA B 1 16 ? 20.156 -8.875 -9.398 1 98.81 16 ALA B O 1
ATOM 2907 N N . LEU B 1 17 ? 18.891 -7.242 -10.242 1 98.88 17 LEU B N 1
ATOM 2908 C CA . LEU B 1 17 ? 17.859 -8.141 -10.742 1 98.88 17 LEU B CA 1
ATOM 2909 C C . LEU B 1 17 ? 18.453 -9.156 -11.719 1 98.88 17 LEU B C 1
ATOM 2911 O O . LEU B 1 17 ? 18.203 -10.359 -11.602 1 98.88 17 LEU B O 1
ATOM 2915 N N . VAL B 1 18 ? 19.25 -8.68 -12.641 1 98.75 18 VAL B N 1
ATOM 2916 C CA . VAL B 1 18 ? 19.828 -9.516 -13.688 1 98.75 18 VAL B CA 1
ATOM 2917 C C . VAL B 1 18 ? 20.828 -10.492 -13.062 1 98.75 18 VAL B C 1
ATOM 2919 O O . VAL B 1 18 ? 20.891 -11.664 -13.453 1 98.75 18 VAL B O 1
ATOM 2922 N N . ARG B 1 19 ? 21.609 -10.016 -12.062 1 98.62 19 ARG B N 1
ATOM 2923 C CA . ARG B 1 19 ? 22.547 -10.898 -11.383 1 98.62 19 ARG B CA 1
ATOM 2924 C C . ARG B 1 19 ? 21.828 -11.977 -10.594 1 98.62 19 ARG B C 1
ATOM 2926 O O . ARG B 1 19 ? 22.234 -13.141 -10.609 1 98.62 19 ARG B O 1
ATOM 2933 N N . ASN B 1 20 ? 20.75 -11.602 -9.906 1 98.75 20 ASN B N 1
ATOM 2934 C CA . ASN B 1 20 ? 19.938 -12.609 -9.234 1 98.75 20 ASN B CA 1
ATOM 2935 C C . ASN B 1 20 ? 19.375 -13.625 -10.211 1 98.75 20 ASN B C 1
ATOM 2937 O O . ASN B 1 20 ? 19.375 -14.828 -9.938 1 98.75 20 ASN B O 1
ATOM 2941 N N . PHE B 1 21 ? 18.906 -13.141 -11.414 1 98.75 21 PHE B N 1
ATOM 2942 C CA . PHE B 1 21 ? 18.359 -13.977 -12.469 1 98.75 21 PHE B CA 1
ATOM 2943 C C . PHE B 1 21 ? 19.391 -15 -12.938 1 98.75 21 PHE B C 1
ATOM 2945 O O . PHE B 1 21 ? 19.094 -16.188 -13.055 1 98.75 21 PHE B O 1
ATOM 2952 N N . SER B 1 22 ? 20.531 -14.555 -13.055 1 98.19 22 SER B N 1
ATOM 2953 C CA . SER B 1 22 ? 21.609 -15.422 -13.523 1 98.19 22 SER B CA 1
ATOM 2954 C C . SER B 1 22 ? 21.938 -16.5 -12.484 1 98.19 22 SER B C 1
ATOM 2956 O O . SER B 1 22 ? 22.328 -17.609 -12.844 1 98.19 22 SER B O 1
ATOM 2958 N N . ARG B 1 23 ? 21.719 -16.188 -11.25 1 97.19 23 ARG B N 1
ATOM 2959 C CA . ARG B 1 23 ? 22.031 -17.125 -10.164 1 97.19 23 ARG B CA 1
ATOM 2960 C C . ARG B 1 23 ? 21.016 -18.25 -10.109 1 97.19 23 ARG B C 1
ATOM 2962 O O . ARG B 1 23 ? 21.25 -19.281 -9.484 1 97.19 23 ARG B O 1
ATOM 2969 N N . MET B 1 24 ? 19.844 -18.062 -10.727 1 97.38 24 MET B N 1
ATOM 2970 C CA . MET B 1 24 ? 18.75 -19.031 -10.602 1 97.38 24 MET B CA 1
ATOM 2971 C C . MET B 1 24 ? 18.906 -20.172 -11.609 1 97.38 24 MET B C 1
ATOM 2973 O O . MET B 1 24 ? 18.281 -21.219 -11.477 1 97.38 24 MET B O 1
ATOM 2977 N N . GLY B 1 25 ? 19.688 -20.016 -12.672 1 96.5 25 GLY B N 1
ATOM 2978 C CA . GLY B 1 25 ? 19.891 -21.031 -13.688 1 96.5 25 GLY B CA 1
ATOM 2979 C C . GLY B 1 25 ? 20 -20.469 -15.086 1 96.5 25 GLY B C 1
ATOM 2980 O O . GLY B 1 25 ? 20.188 -19.266 -15.266 1 96.5 25 GLY B O 1
ATOM 2981 N N . ARG B 1 26 ? 19.922 -21.344 -16.078 1 97.56 26 ARG B N 1
ATOM 2982 C CA . ARG B 1 26 ? 19.922 -20.922 -17.469 1 97.56 26 ARG B CA 1
ATOM 2983 C C . ARG B 1 26 ? 18.625 -20.219 -17.828 1 97.56 26 ARG B C 1
ATOM 2985 O O . ARG B 1 26 ? 17.547 -20.625 -17.422 1 97.56 26 ARG B O 1
ATOM 2992 N N . PRO B 1 27 ? 18.734 -19.141 -18.594 1 97.31 27 PRO B N 1
ATOM 2993 C CA . PRO B 1 27 ? 17.562 -18.344 -18.922 1 97.31 27 PRO B CA 1
ATOM 2994 C C . PRO B 1 27 ? 16.422 -19.188 -19.516 1 97.31 27 PRO B C 1
ATOM 2996 O O . PRO B 1 27 ? 15.258 -18.969 -19.188 1 97.31 27 PRO B O 1
ATOM 2999 N N . GLY B 1 28 ? 16.766 -20.156 -20.281 1 96.5 28 GLY B N 1
ATOM 3000 C CA . GLY B 1 28 ? 15.766 -20.953 -20.969 1 96.5 28 GLY B CA 1
ATOM 3001 C C . GLY B 1 28 ? 15 -21.859 -20.016 1 96.5 28 GLY B C 1
ATOM 3002 O O . GLY B 1 28 ? 13.922 -22.359 -20.375 1 96.5 28 GLY B O 1
ATOM 3003 N N . SER B 1 29 ? 15.523 -22.078 -18.828 1 97.94 29 SER B N 1
ATOM 3004 C CA . SER B 1 29 ? 14.898 -22.969 -17.859 1 97.94 29 SER B CA 1
ATOM 3005 C C . SER B 1 29 ? 14.188 -22.172 -16.766 1 97.94 29 SER B C 1
ATOM 3007 O O . SER B 1 29 ? 13.812 -22.734 -15.734 1 97.94 29 SER B O 1
ATOM 3009 N N . LEU B 1 30 ? 14.086 -20.891 -17.062 1 98.69 30 LEU B N 1
ATOM 3010 C CA . LEU B 1 30 ? 13.469 -20.031 -16.062 1 98.69 30 LEU B CA 1
ATOM 3011 C C . LEU B 1 30 ? 12.258 -19.312 -16.625 1 98.69 30 LEU B C 1
ATOM 3013 O O . LEU B 1 30 ? 12.25 -18.938 -17.812 1 98.69 30 LEU B O 1
ATOM 3017 N N . MET B 1 31 ? 11.258 -19.188 -15.828 1 98.88 31 MET B N 1
ATOM 3018 C CA . MET B 1 31 ? 10.109 -18.328 -16.062 1 98.88 31 MET B CA 1
ATOM 3019 C C . MET B 1 31 ? 9.953 -17.312 -14.93 1 98.88 31 MET B C 1
ATOM 3021 O O . MET B 1 31 ? 9.195 -17.531 -13.984 1 98.88 31 MET B O 1
ATOM 3025 N N . PRO B 1 32 ? 10.68 -16.188 -15.062 1 98.88 32 PRO B N 1
ATOM 3026 C CA . PRO B 1 32 ? 10.609 -15.172 -14.008 1 98.88 32 PRO B CA 1
ATOM 3027 C C . PRO B 1 32 ? 9.172 -14.734 -13.719 1 98.88 32 PRO B C 1
ATOM 3029 O O . PRO B 1 32 ? 8.391 -14.508 -14.648 1 98.88 32 PRO B O 1
ATOM 3032 N N . VAL B 1 33 ? 8.883 -14.648 -12.445 1 98.88 33 VAL B N 1
ATOM 3033 C CA . VAL B 1 33 ? 7.582 -14.133 -12.023 1 98.88 33 VAL B CA 1
ATOM 3034 C C . VAL B 1 33 ? 7.656 -12.625 -11.836 1 98.88 33 VAL B C 1
ATOM 3036 O O . VAL B 1 33 ? 8.438 -12.133 -11.008 1 98.88 33 VAL B O 1
ATOM 3039 N N . ILE B 1 34 ? 6.816 -11.898 -12.578 1 98.56 34 ILE B N 1
ATOM 3040 C CA . ILE B 1 34 ? 6.84 -10.445 -12.531 1 98.56 34 ILE B CA 1
ATOM 3041 C C . ILE B 1 34 ? 5.422 -9.914 -12.336 1 98.56 34 ILE B C 1
ATOM 3043 O O . ILE B 1 34 ? 5.047 -8.891 -12.922 1 98.56 34 ILE B O 1
ATOM 3047 N N . LYS B 1 35 ? 4.609 -10.648 -11.547 1 97.81 35 LYS B N 1
ATOM 3048 C CA . LYS B 1 35 ? 3.225 -10.266 -11.297 1 97.81 35 LYS B CA 1
ATOM 3049 C C . LYS B 1 35 ? 3.143 -9.094 -10.32 1 97.81 35 LYS B C 1
ATOM 3051 O O . LYS B 1 35 ? 4.133 -8.75 -9.672 1 97.81 35 LYS B O 1
ATOM 3056 N N . SER B 1 36 ? 1.904 -8.43 -10.227 1 96.88 36 SER B N 1
ATOM 3057 C CA . SER B 1 36 ? 1.649 -7.301 -9.336 1 96.88 36 SER B CA 1
ATOM 3058 C C . SER B 1 36 ? 2.641 -6.164 -9.586 1 96.88 36 SER B C 1
ATOM 3060 O O . SER B 1 36 ? 3.254 -5.656 -8.641 1 96.88 36 SER B O 1
ATOM 3062 N N . 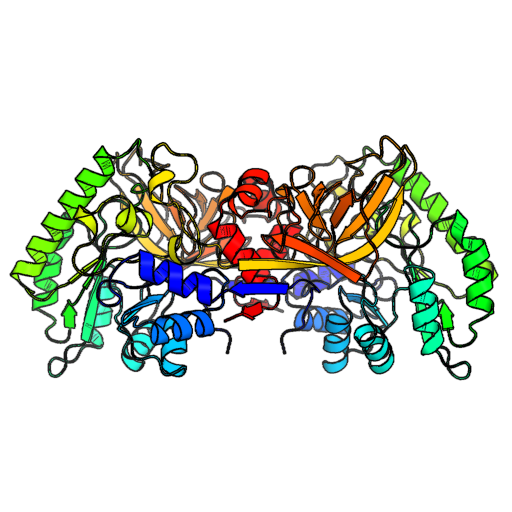ASP B 1 37 ? 2.811 -5.863 -10.867 1 96.38 37 ASP B N 1
ATOM 3063 C CA . ASP B 1 37 ? 3.75 -4.824 -11.281 1 96.38 37 ASP B CA 1
ATOM 3064 C C . ASP B 1 37 ? 5.168 -5.16 -10.828 1 96.38 37 ASP B C 1
ATOM 3066 O O . ASP B 1 37 ? 5.867 -4.305 -10.281 1 96.38 37 ASP B O 1
ATOM 3070 N N . ALA B 1 38 ? 5.555 -6.426 -10.992 1 97.62 38 ALA B N 1
ATOM 3071 C CA . ALA B 1 38 ? 6.848 -6.961 -10.57 1 97.62 38 ALA B CA 1
ATOM 3072 C C . ALA B 1 38 ? 7.09 -6.695 -9.086 1 97.62 38 ALA B C 1
ATOM 3074 O O . ALA B 1 38 ? 8.141 -6.172 -8.711 1 97.62 38 ALA B O 1
ATOM 3075 N N . TYR B 1 39 ? 6.102 -7.023 -8.305 1 96.75 39 TYR B N 1
ATOM 3076 C CA . TYR B 1 39 ? 6.164 -6.875 -6.855 1 96.75 39 TYR B CA 1
ATOM 3077 C C . TYR B 1 39 ? 6.508 -5.441 -6.469 1 96.75 39 TYR B C 1
ATOM 3079 O O . TYR B 1 39 ? 7.25 -5.215 -5.512 1 96.75 39 TYR B O 1
ATOM 3087 N N . GLY B 1 40 ? 6.047 -4.512 -7.25 1 96.44 40 GLY B N 1
ATOM 3088 C CA . GLY B 1 40 ? 6.273 -3.105 -6.949 1 96.44 40 GLY B CA 1
ATOM 3089 C C . GLY B 1 40 ? 7.508 -2.541 -7.633 1 96.44 40 GLY B C 1
ATOM 3090 O O . GLY B 1 40 ? 7.781 -1.343 -7.535 1 96.44 40 GLY B O 1
ATOM 3091 N N . HIS B 1 41 ? 8.234 -3.338 -8.445 1 98.25 41 HIS B N 1
ATOM 3092 C CA . HIS B 1 41 ? 9.5 -2.904 -9.031 1 98.25 41 HIS B CA 1
ATOM 3093 C C . HIS B 1 41 ? 9.289 -2.33 -10.43 1 98.25 41 HIS B C 1
ATOM 3095 O O . HIS B 1 41 ? 10.234 -1.844 -11.055 1 98.25 41 HIS B O 1
ATOM 3101 N N . GLY B 1 42 ? 8.047 -2.322 -10.938 1 97.31 42 GLY B N 1
ATOM 3102 C CA . GLY B 1 42 ? 7.781 -1.862 -12.289 1 97.31 42 GLY B CA 1
ATOM 3103 C C . GLY B 1 42 ? 7.938 -2.955 -13.328 1 97.31 42 GLY B C 1
ATOM 3104 O O . GLY B 1 42 ? 9.047 -3.242 -13.773 1 97.31 42 GLY B O 1
ATOM 3105 N N . MET B 1 43 ? 6.824 -3.479 -13.766 1 97.69 43 MET B N 1
ATOM 3106 C CA . MET B 1 43 ? 6.801 -4.688 -14.586 1 97.69 43 MET B CA 1
ATOM 3107 C C . MET B 1 43 ? 7.48 -4.445 -15.93 1 97.69 43 MET B C 1
ATOM 3109 O O . MET B 1 43 ? 8.273 -5.273 -16.391 1 97.69 43 MET B O 1
ATOM 3113 N N . THR B 1 44 ? 7.227 -3.326 -16.531 1 97 44 THR B N 1
ATOM 3114 C CA . THR B 1 44 ? 7.738 -3.051 -17.875 1 97 44 THR B CA 1
ATOM 3115 C C . THR B 1 44 ? 9.266 -3.016 -17.875 1 97 44 THR B C 1
ATOM 3117 O O . THR B 1 44 ? 9.906 -3.73 -18.641 1 97 44 THR B O 1
ATOM 3120 N N . GLU B 1 45 ? 9.859 -2.205 -16.953 1 98 45 GLU B N 1
ATOM 3121 C CA . GLU B 1 45 ? 11.312 -2.074 -16.891 1 98 45 GLU B CA 1
ATOM 3122 C C . GLU B 1 45 ? 11.969 -3.391 -16.469 1 98 45 GLU B C 1
ATOM 3124 O O . GLU B 1 45 ? 13.008 -3.768 -17.016 1 98 45 GLU B O 1
ATOM 3129 N N . VAL B 1 46 ? 11.328 -4.066 -15.57 1 98.5 46 VAL B N 1
ATOM 3130 C CA . VAL B 1 46 ? 11.828 -5.355 -15.102 1 98.5 46 VAL B CA 1
ATOM 3131 C C . VAL B 1 46 ? 11.812 -6.359 -16.25 1 98.5 46 VAL B C 1
ATOM 3133 O O . VAL B 1 46 ? 12.797 -7.07 -16.484 1 98.5 46 VAL B O 1
ATOM 3136 N N . ALA B 1 47 ? 10.719 -6.398 -16.984 1 98.56 47 ALA B N 1
ATOM 3137 C CA . ALA B 1 47 ? 10.562 -7.34 -18.094 1 98.56 47 ALA B CA 1
ATOM 3138 C C . ALA B 1 47 ? 11.617 -7.094 -19.172 1 98.56 47 ALA B C 1
ATOM 3140 O O . ALA B 1 47 ? 12.227 -8.039 -19.672 1 98.56 47 ALA B O 1
ATOM 3141 N N . HIS B 1 48 ? 11.828 -5.895 -19.484 1 98.62 48 HIS B N 1
ATOM 3142 C CA . HIS B 1 48 ? 12.812 -5.57 -20.516 1 98.62 48 HIS B CA 1
ATOM 3143 C C . HIS B 1 48 ? 14.219 -5.934 -20.062 1 98.62 48 HIS B C 1
ATOM 3145 O O . HIS B 1 48 ? 15.031 -6.414 -20.859 1 98.62 48 HIS B O 1
ATOM 3151 N N . ALA B 1 49 ? 14.523 -5.66 -18.812 1 98.75 49 ALA B N 1
ATOM 3152 C CA . ALA B 1 49 ? 15.836 -6.023 -18.297 1 98.75 49 ALA B CA 1
ATOM 3153 C C . ALA B 1 49 ? 16.062 -7.531 -18.359 1 98.75 49 ALA B C 1
ATOM 3155 O O . ALA B 1 49 ? 17.141 -7.988 -18.766 1 98.75 49 ALA B O 1
ATOM 3156 N N . LEU B 1 50 ? 15.07 -8.266 -18.031 1 98.81 50 LEU B N 1
ATOM 3157 C CA . LEU B 1 50 ? 15.18 -9.719 -18.047 1 98.81 50 LEU B CA 1
ATOM 3158 C C . LEU B 1 50 ? 15.203 -10.25 -19.469 1 98.81 50 LEU B C 1
ATOM 3160 O O . LEU B 1 50 ? 15.891 -11.234 -19.766 1 98.81 50 LEU B O 1
ATOM 3164 N N . ASP B 1 51 ? 14.398 -9.641 -20.312 1 98.75 51 ASP B N 1
ATOM 3165 C CA . ASP B 1 51 ? 14.438 -10 -21.719 1 98.75 51 ASP B CA 1
ATOM 3166 C C . ASP B 1 51 ? 15.844 -9.844 -22.297 1 98.75 51 ASP B C 1
ATOM 3168 O O . ASP B 1 51 ? 16.359 -10.758 -22.938 1 98.75 51 ASP B O 1
ATOM 3172 N N . ALA B 1 52 ? 16.438 -8.734 -22.016 1 98.44 52 ALA B N 1
ATOM 3173 C CA . ALA B 1 52 ? 17.797 -8.461 -22.469 1 98.44 52 ALA B CA 1
ATOM 3174 C C . ALA B 1 52 ? 18.781 -9.484 -21.906 1 98.44 52 ALA B C 1
ATOM 3176 O O . ALA B 1 52 ? 19.797 -9.797 -22.531 1 98.44 52 ALA B O 1
ATOM 3177 N N . ALA B 1 53 ? 18.438 -10.023 -20.781 1 98.56 53 ALA B N 1
ATOM 3178 C CA . ALA B 1 53 ? 19.297 -11 -20.125 1 98.56 53 ALA B CA 1
ATOM 3179 C C . ALA B 1 53 ? 19.016 -12.414 -20.625 1 98.56 53 ALA B C 1
ATOM 3181 O O . ALA B 1 53 ? 19.672 -13.375 -20.203 1 98.56 53 ALA B O 1
ATOM 3182 N N . GLY B 1 54 ? 17.984 -12.594 -21.453 1 98.56 54 GLY B N 1
ATOM 3183 C CA . GLY B 1 54 ? 17.781 -13.867 -22.125 1 98.56 54 GLY B CA 1
ATOM 3184 C C . GLY B 1 54 ? 16.516 -14.578 -21.688 1 98.56 54 GLY B C 1
ATOM 3185 O O . GLY B 1 54 ? 16.266 -15.719 -22.094 1 98.56 54 GLY B O 1
ATOM 3186 N N . ALA B 1 55 ? 15.703 -13.953 -20.906 1 98.69 55 ALA B N 1
ATOM 3187 C CA . ALA B 1 55 ? 14.461 -14.586 -20.469 1 98.69 55 ALA B CA 1
ATOM 3188 C C . ALA B 1 55 ? 13.547 -14.867 -21.656 1 98.69 55 ALA B C 1
ATOM 3190 O O . ALA B 1 55 ? 13.352 -14.008 -22.516 1 98.69 55 ALA B O 1
ATOM 3191 N N . ARG B 1 56 ? 12.977 -16.031 -21.609 1 98.56 56 ARG B N 1
ATOM 3192 C CA . ARG B 1 56 ? 12.117 -16.422 -22.719 1 98.56 56 ARG B CA 1
ATOM 3193 C C . ARG B 1 56 ? 10.695 -16.703 -22.234 1 98.56 56 ARG B C 1
ATOM 3195 O O . ARG B 1 56 ? 9.797 -16.938 -23.047 1 98.56 56 ARG B O 1
ATOM 3202 N N . HIS B 1 57 ? 10.492 -16.656 -21.031 1 98.81 57 HIS B N 1
ATOM 3203 C CA . HIS B 1 57 ? 9.211 -16.891 -20.375 1 98.81 57 HIS B CA 1
ATOM 3204 C C . HIS B 1 57 ? 8.945 -15.852 -19.281 1 98.81 57 HIS B C 1
ATOM 3206 O O . HIS B 1 57 ? 9.883 -15.344 -18.672 1 98.81 57 HIS B O 1
ATOM 3212 N N . PHE B 1 58 ? 7.715 -15.469 -19.109 1 98.88 58 PHE B N 1
ATOM 3213 C CA . PHE B 1 58 ? 7.297 -14.648 -17.984 1 98.88 58 PHE B CA 1
ATOM 3214 C C . PHE B 1 58 ? 6.031 -15.203 -17.344 1 98.88 58 PHE B C 1
ATOM 3216 O O . PHE B 1 58 ? 5.141 -15.688 -18.047 1 98.88 58 PHE B O 1
ATOM 3223 N N . ALA B 1 59 ? 5.98 -15.211 -16.094 1 98.88 59 ALA B N 1
ATOM 3224 C CA . ALA B 1 59 ? 4.727 -15.398 -15.359 1 98.88 59 ALA B CA 1
ATOM 3225 C C . ALA B 1 59 ? 4.227 -14.078 -14.789 1 98.88 59 ALA B C 1
ATOM 3227 O O . ALA B 1 59 ? 4.961 -13.383 -14.086 1 98.88 59 ALA B O 1
ATOM 3228 N N . VAL B 1 60 ? 2.992 -13.727 -15.109 1 98.5 60 VAL B N 1
ATOM 3229 C CA . VAL B 1 60 ? 2.338 -12.523 -14.602 1 98.5 60 VAL B CA 1
ATOM 3230 C C . VAL B 1 60 ? 1.114 -12.906 -13.773 1 98.5 60 VAL B C 1
ATOM 3232 O O . VAL B 1 60 ? 0.881 -14.086 -13.516 1 98.5 60 VAL B O 1
ATOM 3235 N N . GLY B 1 61 ? 0.501 -11.898 -13.234 1 97.75 61 GLY B N 1
ATOM 3236 C CA . GLY B 1 61 ? -0.673 -12.188 -12.422 1 97.75 61 GLY B CA 1
ATOM 3237 C C . GLY B 1 61 ? -1.955 -12.25 -13.234 1 97.75 61 GLY B C 1
ATOM 3238 O O . GLY B 1 61 ? -2.643 -13.273 -13.234 1 97.75 61 GLY B O 1
ATOM 3239 N N . THR B 1 62 ? -2.225 -11.203 -13.977 1 97.62 62 THR B N 1
ATOM 3240 C CA . THR B 1 62 ? -3.482 -11.062 -14.703 1 97.62 62 THR B CA 1
ATOM 3241 C C . THR B 1 62 ? -3.244 -11.109 -16.219 1 97.62 62 THR B C 1
ATOM 3243 O O . THR B 1 62 ? -2.119 -10.914 -16.672 1 97.62 62 THR B O 1
ATOM 3246 N N . VAL B 1 63 ? -4.336 -11.383 -16.922 1 97.88 63 VAL B N 1
ATOM 3247 C CA . VAL B 1 63 ? -4.309 -11.312 -18.375 1 97.88 63 VAL B CA 1
ATOM 3248 C C . VAL B 1 63 ? -3.963 -9.891 -18.812 1 97.88 63 VAL B C 1
ATOM 3250 O O . VAL B 1 63 ? -3.207 -9.688 -19.766 1 97.88 63 VAL B O 1
ATOM 3253 N N . ALA B 1 64 ? -4.434 -8.922 -18.062 1 97.38 64 ALA B N 1
ATOM 3254 C CA . ALA B 1 64 ? -4.152 -7.523 -18.359 1 97.38 64 ALA B CA 1
ATOM 3255 C C . ALA B 1 64 ? -2.654 -7.238 -18.297 1 97.38 64 ALA B C 1
ATOM 3257 O O . ALA B 1 64 ? -2.115 -6.516 -19.141 1 97.38 64 ALA B O 1
ATOM 3258 N N . GLU B 1 65 ? -1.993 -7.742 -17.312 1 97.94 65 GLU B N 1
ATOM 3259 C CA . GLU B 1 65 ? -0.544 -7.59 -17.219 1 97.94 65 GLU B CA 1
ATOM 3260 C C . GLU B 1 65 ? 0.154 -8.195 -18.438 1 97.94 65 GLU B C 1
ATOM 3262 O O . GLU B 1 65 ? 1.088 -7.609 -18.984 1 97.94 65 GLU B O 1
ATOM 3267 N N . GLY B 1 66 ? -0.298 -9.391 -18.812 1 98.38 66 GLY B N 1
ATOM 3268 C CA . GLY B 1 66 ? 0.267 -10.031 -19.984 1 98.38 66 GLY B CA 1
ATOM 3269 C C . GLY B 1 66 ? 0.06 -9.227 -21.266 1 98.38 66 GLY B C 1
ATOM 3270 O O . GLY B 1 66 ? 0.978 -9.086 -22.078 1 98.38 66 GLY B O 1
ATOM 3271 N N . ALA B 1 67 ? -1.139 -8.727 -21.406 1 97.69 67 ALA B N 1
ATOM 3272 C CA . ALA B 1 67 ? -1.467 -7.914 -22.562 1 97.69 67 ALA B CA 1
ATOM 3273 C C . ALA B 1 67 ? -0.59 -6.664 -22.625 1 97.69 67 ALA B C 1
ATOM 3275 O O . ALA B 1 67 ? -0.154 -6.258 -23.703 1 97.69 67 ALA B O 1
ATOM 3276 N N . CYS B 1 68 ? -0.337 -6.133 -21.5 1 97.75 68 CYS B N 1
ATOM 3277 C CA . CYS B 1 68 ? 0.522 -4.957 -21.438 1 97.75 68 CYS B CA 1
ATOM 3278 C C . CYS B 1 68 ? 1.928 -5.277 -21.922 1 97.75 68 CYS B C 1
ATOM 3280 O O . CYS B 1 68 ? 2.529 -4.488 -22.656 1 97.75 68 CYS B O 1
ATOM 3282 N N . LEU B 1 69 ? 2.451 -6.395 -21.5 1 98.06 69 LEU B N 1
ATOM 3283 C CA . LEU B 1 69 ? 3.775 -6.805 -21.953 1 98.06 69 LEU B CA 1
ATOM 3284 C C . LEU B 1 69 ? 3.797 -7.004 -23.469 1 98.06 69 LEU B C 1
ATOM 3286 O O . LEU B 1 69 ? 4.773 -6.648 -24.125 1 98.06 69 LEU B O 1
ATOM 3290 N N . ARG B 1 70 ? 2.707 -7.559 -24.031 1 98.06 70 ARG B N 1
ATOM 3291 C CA . ARG B 1 70 ? 2.598 -7.723 -25.484 1 98.06 70 ARG B CA 1
ATOM 3292 C C . ARG B 1 70 ? 2.617 -6.371 -26.188 1 98.06 70 ARG B C 1
ATOM 3294 O O . ARG B 1 70 ? 3.293 -6.207 -27.203 1 98.06 70 ARG B O 1
ATOM 3301 N N . GLN B 1 71 ? 1.88 -5.488 -25.641 1 96.69 71 GLN B N 1
ATOM 3302 C CA . GLN B 1 71 ? 1.838 -4.141 -26.188 1 96.69 71 GLN B CA 1
ATOM 3303 C C . GLN B 1 71 ? 3.215 -3.484 -26.156 1 96.69 71 GLN B C 1
ATOM 3305 O O . GLN B 1 71 ? 3.533 -2.645 -27 1 96.69 71 GLN B O 1
ATOM 3310 N N . ASP B 1 72 ? 3.992 -3.951 -25.234 1 96.25 72 ASP B N 1
ATOM 3311 C CA . ASP B 1 72 ? 5.336 -3.4 -25.078 1 96.25 72 ASP B CA 1
ATOM 3312 C C . ASP B 1 72 ? 6.332 -4.121 -25.984 1 96.25 72 ASP B C 1
ATOM 3314 O O . ASP B 1 72 ? 7.535 -3.865 -25.922 1 96.25 72 ASP B O 1
ATOM 3318 N N . GLY B 1 73 ? 5.922 -5.082 -26.734 1 97.19 73 GLY B N 1
ATOM 3319 C CA . GLY B 1 73 ? 6.742 -5.703 -27.75 1 97.19 73 GLY B CA 1
ATOM 3320 C C . GLY B 1 73 ? 7.434 -6.969 -27.281 1 97.19 73 GLY B C 1
ATOM 3321 O O . GLY B 1 73 ? 8.352 -7.469 -27.938 1 97.19 73 GLY B O 1
ATOM 3322 N N . LEU B 1 74 ? 7.055 -7.457 -26.125 1 97.94 74 LEU B N 1
ATOM 3323 C CA . LEU B 1 74 ? 7.695 -8.656 -25.594 1 97.94 74 LEU B CA 1
ATOM 3324 C C . LEU B 1 74 ? 7.055 -9.914 -26.172 1 97.94 74 LEU B C 1
ATOM 3326 O O . LEU B 1 74 ? 5.828 -10.016 -26.234 1 97.94 74 LEU B O 1
ATOM 3330 N N . ALA B 1 75 ? 7.852 -10.875 -26.531 1 97.5 75 ALA B N 1
ATOM 3331 C CA . ALA B 1 75 ? 7.363 -12.023 -27.281 1 97.5 75 ALA B CA 1
ATOM 3332 C C . ALA B 1 75 ? 7.473 -13.305 -26.469 1 97.5 75 ALA B C 1
ATOM 3334 O O . ALA B 1 75 ? 7.262 -14.406 -26.984 1 97.5 75 ALA B O 1
ATOM 3335 N N . GLN B 1 76 ? 7.852 -13.211 -25.234 1 98.25 76 GLN B N 1
ATOM 3336 C CA . GLN B 1 76 ? 8.031 -14.367 -24.359 1 98.25 76 GLN B CA 1
ATOM 3337 C C . GLN B 1 76 ? 6.75 -15.195 -24.281 1 98.25 76 GLN B C 1
ATOM 3339 O O . GLN B 1 76 ? 5.676 -14.727 -24.656 1 98.25 76 GLN B O 1
ATOM 3344 N N . LEU B 1 77 ? 6.914 -16.531 -23.984 1 98.69 77 LEU B N 1
ATOM 3345 C CA . LEU B 1 77 ? 5.762 -17.234 -23.422 1 98.69 77 LEU B CA 1
ATOM 3346 C C . LEU B 1 77 ? 5.297 -16.578 -22.125 1 98.69 77 LEU B C 1
ATOM 3348 O O . LEU B 1 77 ? 6.082 -16.438 -21.188 1 98.69 77 LEU B O 1
ATOM 3352 N N . ILE B 1 78 ? 4.07 -16.062 -22.094 1 98.81 78 ILE B N 1
ATOM 3353 C CA . ILE B 1 78 ? 3.572 -15.336 -20.922 1 98.81 78 ILE B CA 1
ATOM 3354 C C . ILE B 1 78 ? 2.416 -16.109 -20.297 1 98.81 78 ILE B C 1
ATOM 3356 O O . ILE B 1 78 ? 1.437 -16.438 -20.969 1 98.81 78 ILE B O 1
ATOM 3360 N N . LEU B 1 79 ? 2.543 -16.359 -19.016 1 98.81 79 LEU B N 1
ATOM 3361 C CA . LEU B 1 79 ? 1.591 -17.156 -18.234 1 98.81 79 LEU B CA 1
ATOM 3362 C C . LEU B 1 79 ? 0.909 -16.312 -17.172 1 98.81 79 LEU B C 1
ATOM 3364 O O . LEU B 1 79 ? 1.525 -15.969 -16.156 1 98.81 79 LEU B O 1
ATOM 3368 N N . PRO B 1 80 ? -0.368 -15.938 -17.359 1 98.38 80 PRO B N 1
ATOM 3369 C CA . PRO B 1 80 ? -1.116 -15.297 -16.266 1 98.38 80 PRO B CA 1
ATOM 3370 C C . PRO B 1 80 ? -1.527 -16.297 -15.18 1 98.38 80 PRO B C 1
ATOM 3372 O O . PRO B 1 80 ? -2.406 -17.125 -15.398 1 98.38 80 PRO B O 1
ATOM 3375 N N . LEU B 1 81 ? -1.027 -16.062 -14.023 1 98 81 LEU B N 1
ATOM 3376 C CA . LEU B 1 81 ? -1.103 -17.047 -12.961 1 98 81 LEU B CA 1
ATOM 3377 C C . LEU B 1 81 ? -2.477 -17.047 -12.305 1 98 81 LEU B C 1
ATOM 3379 O O . LEU B 1 81 ? -2.855 -18 -11.625 1 98 81 LEU B O 1
ATOM 3383 N N . LEU B 1 82 ? -3.238 -16.016 -12.422 1 96.44 82 LEU B N 1
ATOM 3384 C CA . LEU B 1 82 ? -4.578 -15.969 -11.844 1 96.44 82 LEU B CA 1
ATOM 3385 C C . LEU B 1 82 ? -5.578 -16.688 -12.75 1 96.44 82 LEU B C 1
ATOM 3387 O O . LEU B 1 82 ? -6.707 -16.953 -12.336 1 96.44 82 LEU B O 1
ATOM 3391 N N . GLY B 1 83 ? -5.172 -17 -13.992 1 96.44 83 GLY B N 1
ATOM 3392 C CA . GLY B 1 83 ? -6.105 -17.5 -14.984 1 96.44 83 GLY B CA 1
ATOM 3393 C C . GLY B 1 83 ? -6.973 -16.422 -15.594 1 96.44 83 GLY B C 1
ATOM 3394 O O . GLY B 1 83 ? -6.77 -15.242 -15.344 1 96.44 83 GLY B O 1
ATOM 3395 N N . CYS B 1 84 ? -7.816 -16.875 -16.516 1 96.81 84 CYS B N 1
ATOM 3396 C CA . CYS B 1 84 ? -8.805 -15.992 -17.109 1 96.81 84 CYS B CA 1
ATOM 3397 C C . CYS B 1 84 ? -10.062 -15.914 -16.25 1 96.81 84 CYS B C 1
ATOM 3399 O O . CYS B 1 84 ? -10.641 -16.938 -15.906 1 96.81 84 CYS B O 1
ATOM 3401 N N . LEU B 1 85 ? -10.461 -14.742 -15.945 1 94 85 LEU B N 1
ATOM 3402 C CA . LEU B 1 85 ? -11.5 -14.555 -14.938 1 94 85 LEU B CA 1
ATOM 3403 C C . LEU B 1 85 ? -12.875 -14.438 -15.586 1 94 85 LEU B C 1
ATOM 3405 O O . LEU B 1 85 ? -13.891 -14.703 -14.945 1 94 85 LEU B O 1
ATOM 3409 N N . ASP B 1 86 ? -12.945 -13.922 -16.781 1 94.25 86 ASP B N 1
ATOM 3410 C CA . ASP B 1 86 ? -14.195 -13.75 -17.516 1 94.25 86 ASP B CA 1
ATOM 3411 C C . ASP B 1 86 ? -13.984 -13.891 -19.016 1 94.25 86 ASP B C 1
ATOM 3413 O O . ASP B 1 86 ? -12.883 -14.227 -19.453 1 94.25 86 ASP B O 1
ATOM 3417 N N . ASP B 1 87 ? -15.039 -13.68 -19.719 1 96.25 87 ASP B N 1
ATOM 3418 C CA . ASP B 1 87 ? -14.984 -13.859 -21.172 1 96.25 87 ASP B CA 1
ATOM 3419 C C . ASP B 1 87 ? -14.023 -12.859 -21.812 1 96.25 87 ASP B C 1
ATOM 3421 O O . ASP B 1 87 ? -13.336 -13.18 -22.781 1 96.25 87 ASP B O 1
ATOM 3425 N N . GLU B 1 88 ? -14 -11.711 -21.25 1 96 88 GLU B N 1
ATOM 3426 C CA . GLU B 1 88 ? -13.086 -10.703 -21.766 1 96 88 GLU B CA 1
ATOM 3427 C C . GLU B 1 88 ? -11.633 -11.133 -21.609 1 96 88 GLU B C 1
ATOM 3429 O O . GLU B 1 88 ? -10.812 -10.93 -22.5 1 96 88 GLU B O 1
ATOM 3434 N N . ASP B 1 89 ? -11.328 -11.688 -20.531 1 97.12 89 ASP B N 1
ATOM 3435 C CA . ASP B 1 89 ? -9.992 -12.219 -20.297 1 97.12 89 ASP B CA 1
ATOM 3436 C C . ASP B 1 89 ? -9.633 -13.281 -21.328 1 97.12 89 ASP B C 1
ATOM 3438 O O . ASP B 1 89 ? -8.531 -13.273 -21.891 1 97.12 89 ASP B O 1
ATOM 3442 N N . TRP B 1 90 ? -10.57 -14.211 -21.531 1 98.06 90 TRP B N 1
ATOM 3443 C CA . TRP B 1 90 ? -10.312 -15.289 -22.484 1 98.06 90 TRP B CA 1
ATOM 3444 C C . TRP B 1 90 ? -10.055 -14.727 -23.875 1 98.06 90 TRP B C 1
ATOM 3446 O O . TRP B 1 90 ? -9.102 -15.125 -24.547 1 98.06 90 TRP B O 1
ATOM 3456 N N . GLN B 1 91 ? -10.859 -13.805 -24.266 1 98.19 91 GLN B N 1
ATOM 3457 C CA . GLN B 1 91 ? -10.695 -13.188 -25.578 1 98.19 91 GLN B CA 1
ATOM 3458 C C . GLN B 1 91 ? -9.367 -12.438 -25.672 1 98.19 91 GLN B C 1
ATOM 3460 O O . GLN B 1 91 ? -8.664 -12.547 -26.688 1 98.19 91 GLN B O 1
ATOM 3465 N N . GLN B 1 92 ? -9.086 -11.742 -24.609 1 97.81 92 GLN B N 1
ATOM 3466 C CA . GLN B 1 92 ? -7.848 -10.969 -24.594 1 97.81 92 GLN B CA 1
ATOM 3467 C C . GLN B 1 92 ? -6.625 -11.875 -24.594 1 97.81 92 GLN B C 1
ATOM 3469 O O . GLN B 1 92 ? -5.633 -11.586 -25.266 1 97.81 92 GLN B O 1
ATOM 3474 N N . ALA B 1 93 ? -6.676 -12.906 -23.812 1 98.44 93 ALA B N 1
ATOM 3475 C CA . ALA B 1 93 ? -5.57 -13.859 -23.781 1 98.44 93 ALA B CA 1
ATOM 3476 C C . ALA B 1 93 ? -5.32 -14.453 -25.172 1 98.44 93 ALA B C 1
ATOM 3478 O O . ALA B 1 93 ? -4.172 -14.586 -25.594 1 98.44 93 ALA B O 1
ATOM 3479 N N . SER B 1 94 ? -6.371 -14.812 -25.844 1 97.94 94 SER B N 1
ATOM 3480 C CA . SER B 1 94 ? -6.27 -15.359 -27.188 1 97.94 94 SER B CA 1
ATOM 3481 C C . SER B 1 94 ? -5.719 -14.328 -28.156 1 97.94 94 SER B C 1
ATOM 3483 O O . SER B 1 94 ? -4.773 -14.609 -28.906 1 97.94 94 SER B O 1
ATOM 3485 N N . ALA B 1 95 ? -6.262 -13.148 -28.078 1 97.44 95 ALA B N 1
ATOM 3486 C CA . ALA B 1 95 ? -5.891 -12.086 -29 1 97.44 95 ALA B CA 1
ATOM 3487 C C . ALA B 1 95 ? -4.426 -11.688 -28.828 1 97.44 95 ALA B C 1
ATOM 3489 O O . ALA B 1 95 ? -3.748 -11.336 -29.797 1 97.44 95 ALA B O 1
ATOM 3490 N N . CYS B 1 96 ? -3.916 -11.773 -27.609 1 97.69 96 CYS B N 1
ATOM 3491 C CA . CYS B 1 96 ? -2.562 -11.328 -27.312 1 97.69 96 CYS B CA 1
ATOM 3492 C C . CYS B 1 96 ? -1.578 -12.492 -27.359 1 97.69 96 CYS B C 1
ATOM 3494 O O . CYS B 1 96 ? -0.381 -12.312 -27.141 1 97.69 96 CYS B O 1
ATOM 3496 N N . GLY B 1 97 ? -2.049 -13.68 -27.625 1 97.81 97 GLY B N 1
ATOM 3497 C CA . GLY B 1 97 ? -1.179 -14.844 -27.703 1 97.81 97 GLY B CA 1
ATOM 3498 C C . GLY B 1 97 ? -0.58 -15.234 -26.375 1 97.81 97 GLY B C 1
ATOM 3499 O O . GLY B 1 97 ? 0.602 -15.578 -26.281 1 97.81 97 GLY B O 1
ATOM 3500 N N . LEU B 1 98 ? -1.304 -15.055 -25.328 1 98.62 98 LEU B N 1
ATOM 3501 C CA . LEU B 1 98 ? -0.871 -15.516 -24.016 1 98.62 98 LEU B CA 1
ATOM 3502 C C . LEU B 1 98 ? -1.128 -17 -23.844 1 98.62 98 LEU B C 1
ATOM 3504 O O . LEU B 1 98 ? -1.796 -17.625 -24.672 1 98.62 98 LEU B O 1
ATOM 3508 N N . THR B 1 99 ? -0.49 -17.641 -22.891 1 98.75 99 THR B N 1
ATOM 3509 C CA . THR B 1 99 ? -0.749 -19.031 -22.5 1 98.75 99 THR B CA 1
ATOM 3510 C C . THR B 1 99 ? -1.696 -19.078 -21.312 1 98.75 99 THR B C 1
ATOM 3512 O O . THR B 1 99 ? -1.268 -18.938 -20.172 1 98.75 99 THR B O 1
ATOM 3515 N N . PRO B 1 100 ? -2.965 -19.281 -21.578 1 98.44 100 PRO B N 1
ATOM 3516 C CA . PRO B 1 100 ? -3.904 -19.234 -20.453 1 98.44 100 PRO B CA 1
ATOM 3517 C C . PRO B 1 100 ? -3.721 -20.406 -19.484 1 98.44 100 PRO B C 1
ATOM 3519 O O . PRO B 1 100 ? -3.369 -21.516 -19.906 1 98.44 100 PRO B O 1
ATOM 3522 N N . LEU B 1 101 ? -3.916 -20.125 -18.266 1 98.44 101 LEU B N 1
ATOM 3523 C CA . LEU B 1 101 ? -3.885 -21.141 -17.219 1 98.44 101 LEU B CA 1
ATOM 3524 C C . LEU B 1 101 ? -5.258 -21.781 -17.031 1 98.44 101 LEU B C 1
ATOM 3526 O O . LEU B 1 101 ? -6.219 -21.109 -16.656 1 98.44 101 LEU B O 1
ATOM 3530 N N . VAL B 1 102 ? -5.355 -23.016 -17.312 1 98 102 VAL B N 1
ATOM 3531 C CA . VAL B 1 102 ? -6.602 -23.766 -17.156 1 98 102 VAL B CA 1
ATOM 3532 C C . VAL B 1 102 ? -6.66 -24.375 -15.758 1 98 102 VAL B C 1
ATOM 3534 O O . VAL B 1 102 ? -5.895 -25.281 -15.43 1 98 102 VAL B O 1
ATOM 3537 N N . THR B 1 103 ? -7.617 -23.906 -14.984 1 96.69 103 THR B N 1
ATOM 3538 C CA . THR B 1 103 ? -7.621 -24.219 -13.562 1 96.69 103 THR B CA 1
ATOM 3539 C C . THR B 1 103 ? -8.758 -25.172 -13.227 1 96.69 103 THR B C 1
ATOM 3541 O O . THR B 1 103 ? -8.906 -25.594 -12.07 1 96.69 103 THR B O 1
ATOM 3544 N N . GLY B 1 104 ? -9.609 -25.5 -14.172 1 95.69 104 GLY B N 1
ATOM 3545 C CA . GLY B 1 104 ? -10.742 -26.406 -14.016 1 95.69 104 GLY B CA 1
ATOM 3546 C C . GLY B 1 104 ? -11.469 -26.688 -15.312 1 95.69 104 GLY B C 1
ATOM 3547 O O . GLY B 1 104 ? -11.086 -26.172 -16.375 1 95.69 104 GLY B O 1
ATOM 3548 N N . PHE B 1 105 ? -12.492 -27.516 -15.203 1 95.81 105 PHE B N 1
ATOM 3549 C CA . PHE B 1 105 ? -13.195 -27.969 -16.391 1 95.81 105 PHE B CA 1
ATOM 3550 C C . PHE B 1 105 ? -13.938 -26.812 -17.062 1 95.81 105 PHE B C 1
ATOM 3552 O O . PHE B 1 105 ? -14.039 -26.766 -18.281 1 95.81 105 PHE B O 1
ATOM 3559 N N . GLU B 1 106 ? -14.469 -25.922 -16.266 1 94.25 106 GLU B N 1
ATOM 3560 C CA . GLU B 1 106 ? -15.125 -24.75 -16.859 1 94.25 106 GLU B CA 1
ATOM 3561 C C . GLU B 1 106 ? -14.141 -23.922 -17.672 1 94.25 106 GLU B C 1
ATOM 3563 O O . GLU B 1 106 ? -14.453 -23.484 -18.781 1 94.25 106 GLU B O 1
ATOM 3568 N N . ALA B 1 107 ? -13.023 -23.703 -17.141 1 95.88 107 ALA B N 1
ATOM 3569 C CA . ALA B 1 107 ? -11.969 -22.984 -17.844 1 95.88 107 ALA B CA 1
ATOM 3570 C C . ALA B 1 107 ? -11.57 -23.719 -19.125 1 95.88 107 ALA B C 1
ATOM 3572 O O . ALA B 1 107 ? -11.328 -23.094 -20.156 1 95.88 107 ALA B O 1
ATOM 3573 N N . LEU B 1 108 ? -11.484 -25.016 -19.016 1 97.31 108 LEU B N 1
ATOM 3574 C CA . LEU B 1 108 ? -11.141 -25.844 -20.172 1 97.31 108 LEU B CA 1
ATOM 3575 C C . LEU B 1 108 ? -12.148 -25.625 -21.297 1 97.31 108 LEU B C 1
ATOM 3577 O O . LEU B 1 108 ? -11.766 -25.484 -22.469 1 97.31 108 LEU B O 1
ATOM 3581 N N . GLU B 1 109 ? -13.375 -25.594 -20.906 1 96.5 109 GLU B N 1
ATOM 3582 C CA . GLU B 1 109 ? -14.43 -25.406 -21.906 1 96.5 109 GLU B CA 1
ATOM 3583 C C . GLU B 1 109 ? -14.336 -24.031 -22.547 1 96.5 109 GLU B C 1
ATOM 3585 O O . GLU B 1 109 ? -14.523 -23.891 -23.766 1 96.5 109 GLU B O 1
ATOM 3590 N N . LYS B 1 110 ? -14.078 -23.047 -21.766 1 96.88 110 LYS B N 1
ATOM 3591 C CA . LYS B 1 110 ? -13.93 -21.688 -22.281 1 96.88 110 LYS B CA 1
ATOM 3592 C C . LYS B 1 110 ? -12.742 -21.594 -23.25 1 96.88 110 LYS B C 1
ATOM 3594 O O . LYS B 1 110 ? -12.844 -20.953 -24.297 1 96.88 110 LYS B O 1
ATOM 3599 N N . ALA B 1 111 ? -11.656 -22.203 -22.891 1 97.88 111 ALA B N 1
ATOM 3600 C CA . ALA B 1 111 ? -10.484 -22.25 -23.766 1 97.88 111 ALA B CA 1
ATOM 3601 C C . ALA B 1 111 ? -10.805 -22.969 -25.078 1 97.88 111 ALA B C 1
ATOM 3603 O O . ALA B 1 111 ? -10.445 -22.5 -26.156 1 97.88 111 ALA B O 1
ATOM 3604 N N . ALA B 1 112 ? -11.469 -24.078 -24.953 1 97.38 112 ALA B N 1
ATOM 3605 C CA . ALA B 1 112 ? -11.797 -24.906 -26.109 1 97.38 112 ALA B CA 1
ATOM 3606 C C . ALA B 1 112 ? -12.648 -24.156 -27.109 1 97.38 112 ALA B C 1
ATOM 3608 O O . ALA B 1 112 ? -12.508 -24.344 -28.328 1 97.38 112 ALA B O 1
ATOM 3609 N N . ALA B 1 113 ? -13.492 -23.328 -26.562 1 96.88 113 ALA B N 1
ATOM 3610 C CA . ALA B 1 113 ? -14.398 -22.562 -27.422 1 96.88 113 ALA B CA 1
ATOM 3611 C C . ALA B 1 113 ? -13.617 -21.594 -28.312 1 96.88 113 ALA B C 1
ATOM 3613 O O . ALA B 1 113 ? -14.094 -21.203 -29.375 1 96.88 113 ALA B O 1
ATOM 3614 N N . LEU B 1 114 ? -12.461 -21.234 -27.922 1 97.25 114 LEU B N 1
ATOM 3615 C CA . LEU B 1 114 ? -11.656 -20.266 -28.656 1 97.25 114 LEU B CA 1
ATOM 3616 C C . LEU B 1 114 ? -10.539 -20.969 -29.438 1 97.25 114 LEU B C 1
ATOM 3618 O O . LEU B 1 114 ? -9.828 -20.328 -30.219 1 97.25 114 LEU B O 1
ATOM 3622 N N . GLY B 1 115 ? -10.406 -22.25 -29.219 1 95.88 115 GLY B N 1
ATOM 3623 C CA . GLY B 1 115 ? -9.352 -23.031 -29.859 1 95.88 115 GLY B CA 1
ATOM 3624 C C . GLY B 1 115 ? -9.578 -23.25 -31.344 1 95.88 115 GLY B C 1
ATOM 3625 O O . GLY B 1 115 ? -10.711 -23.172 -31.812 1 95.88 115 GLY B O 1
ATOM 3626 N N . ASN B 1 116 ? -8.422 -23.469 -32.031 1 96.12 116 ASN B N 1
ATOM 3627 C CA . ASN B 1 116 ? -8.414 -23.766 -33.469 1 96.12 116 ASN B CA 1
ATOM 3628 C C . ASN B 1 116 ? -7.629 -25.047 -33.75 1 96.12 116 ASN B C 1
ATOM 3630 O O . ASN B 1 116 ? -6.406 -25.078 -33.625 1 96.12 116 ASN B O 1
ATOM 3634 N N . PRO B 1 117 ? -8.289 -26.047 -34.312 1 95.44 117 PRO B N 1
ATOM 3635 C CA . PRO B 1 117 ? -7.609 -27.312 -34.594 1 95.44 117 PRO B CA 1
ATOM 3636 C C . PRO B 1 117 ? -6.457 -27.172 -35.594 1 95.44 117 PRO B C 1
ATOM 3638 O O . PRO B 1 117 ? -5.5 -27.953 -35.531 1 95.44 117 PRO B O 1
ATOM 3641 N N . ALA B 1 118 ? -6.582 -26.234 -36.438 1 96.81 118 ALA B N 1
ATOM 3642 C CA . ALA B 1 118 ? -5.535 -26.047 -37.438 1 96.81 118 ALA B CA 1
ATOM 3643 C C . ALA B 1 118 ? -4.301 -25.391 -36.812 1 96.81 118 ALA B C 1
ATOM 3645 O O . ALA B 1 118 ? -3.193 -25.531 -37.344 1 96.81 118 ALA B O 1
ATOM 3646 N N . ASP B 1 119 ? -4.461 -24.703 -35.781 1 96.5 119 ASP B N 1
ATOM 3647 C CA . ASP B 1 119 ? -3.402 -24.062 -35 1 96.5 119 ASP B CA 1
ATOM 3648 C C . ASP B 1 119 ? -3.723 -24.078 -33.5 1 96.5 119 ASP B C 1
ATOM 3650 O O . ASP B 1 119 ? -4.137 -23.062 -32.938 1 96.5 119 ASP B O 1
ATOM 3654 N N . PRO B 1 120 ? -3.555 -25.141 -32.938 1 97.62 120 PRO B N 1
ATOM 3655 C CA . PRO B 1 120 ? -4.02 -25.344 -31.578 1 97.62 120 PRO B CA 1
ATOM 3656 C C . PRO B 1 120 ? -3.439 -24.312 -30.609 1 97.62 120 PRO B C 1
ATOM 3658 O O . PRO B 1 120 ? -2.26 -23.953 -30.703 1 97.62 120 PRO B O 1
ATOM 3661 N N . TRP B 1 121 ? -4.289 -23.781 -29.719 1 98.19 121 TRP B N 1
ATOM 3662 C CA . TRP B 1 121 ? -3.904 -22.812 -28.672 1 98.19 121 TRP B CA 1
ATOM 3663 C C . TRP B 1 121 ? -3.158 -23.516 -27.547 1 98.19 121 TRP B C 1
ATOM 3665 O O . TRP B 1 121 ? -3.682 -24.438 -26.922 1 98.19 121 TRP B O 1
ATOM 3675 N N . GLY B 1 122 ? -1.843 -23.188 -27.375 1 98.31 122 GLY B N 1
ATOM 3676 C CA . GLY B 1 122 ? -1.096 -23.703 -26.234 1 98.31 122 GLY B CA 1
ATOM 3677 C C . GLY B 1 122 ? -1.657 -23.25 -24.906 1 98.31 122 GLY B C 1
ATOM 3678 O O . GLY B 1 122 ? -1.839 -22.062 -24.656 1 98.31 122 GLY B O 1
ATOM 3679 N N . VAL B 1 123 ? -1.979 -24.203 -24 1 98.62 123 VAL B N 1
ATOM 3680 C CA . VAL B 1 123 ? -2.551 -23.875 -22.703 1 98.62 123 VAL B CA 1
ATOM 3681 C C . VAL B 1 123 ? -1.696 -24.484 -21.594 1 98.62 123 VAL B C 1
ATOM 3683 O O . VAL B 1 123 ? -0.949 -25.438 -21.828 1 98.62 123 VAL B O 1
ATOM 3686 N N . ALA B 1 124 ? -1.7 -23.859 -20.453 1 98.88 124 ALA B N 1
ATOM 3687 C CA . ALA B 1 124 ? -1.083 -24.406 -19.25 1 98.88 124 ALA B CA 1
ATOM 3688 C C . ALA B 1 124 ? -2.127 -25.047 -18.344 1 98.88 124 ALA B C 1
ATOM 3690 O O . ALA B 1 124 ? -3.229 -24.516 -18.172 1 98.88 124 ALA B O 1
ATOM 3691 N N . ILE B 1 125 ? -1.807 -26.172 -17.781 1 98.75 125 ILE B N 1
ATOM 3692 C CA . ILE B 1 125 ? -2.701 -26.891 -16.875 1 98.75 125 ILE B CA 1
ATOM 3693 C C . ILE B 1 125 ? -2.258 -26.703 -15.438 1 98.75 125 ILE B C 1
ATOM 3695 O O . ILE B 1 125 ? -1.137 -27.062 -15.07 1 98.75 125 ILE B O 1
ATOM 3699 N N . LYS B 1 126 ? -3.121 -26.125 -14.656 1 98.69 126 LYS B N 1
ATOM 3700 C CA . LYS B 1 126 ? -2.82 -25.953 -13.234 1 98.69 126 LYS B CA 1
ATOM 3701 C C . LYS B 1 126 ? -3.182 -27.203 -12.438 1 98.69 126 LYS B C 1
ATOM 3703 O O . LYS B 1 126 ? -4.316 -27.688 -12.5 1 98.69 126 LYS B O 1
ATOM 3708 N N . LEU B 1 127 ? -2.238 -27.766 -11.734 1 98.31 127 LEU B N 1
ATOM 3709 C CA . LEU B 1 127 ? -2.434 -28.938 -10.898 1 98.31 127 LEU B CA 1
ATOM 3710 C C . LEU B 1 127 ? -2.346 -28.578 -9.422 1 98.31 127 LEU B C 1
ATOM 3712 O O . LEU B 1 127 ? -1.406 -27.906 -9 1 98.31 127 LEU B O 1
ATOM 3716 N N . ASP B 1 128 ? -3.326 -28.922 -8.672 1 96.88 128 ASP B N 1
ATOM 3717 C CA . ASP B 1 128 ? -3.273 -28.719 -7.227 1 96.88 128 ASP B CA 1
ATOM 3718 C C . ASP B 1 128 ? -2.607 -29.906 -6.527 1 96.88 128 ASP B C 1
ATOM 3720 O O . ASP B 1 128 ? -3.203 -30.984 -6.414 1 96.88 128 ASP B O 1
ATOM 3724 N N . THR B 1 129 ? -1.478 -29.609 -5.98 1 96.81 129 THR B N 1
ATOM 3725 C CA . THR B 1 129 ? -0.727 -30.688 -5.352 1 96.81 129 THR B CA 1
ATOM 3726 C C . THR B 1 129 ? -0.489 -30.391 -3.875 1 96.81 129 THR B C 1
ATOM 3728 O O . THR B 1 129 ? 0.205 -31.141 -3.189 1 96.81 129 THR B O 1
ATOM 3731 N N . GLY B 1 130 ? -1.087 -29.25 -3.439 1 93.25 130 GLY B N 1
ATOM 3732 C CA . GLY B 1 130 ? -0.849 -29 -2.023 1 93.25 130 GLY B CA 1
ATOM 3733 C C . GLY B 1 130 ? -1.314 -27.641 -1.564 1 93.25 130 GLY B C 1
ATOM 3734 O O . GLY B 1 130 ? -1.559 -27.422 -0.375 1 93.25 130 GLY B O 1
ATOM 3735 N N . MET B 1 131 ? -1.463 -26.625 -2.436 1 93 131 MET B N 1
ATOM 3736 C CA . MET B 1 131 ? -1.864 -25.266 -2.09 1 93 131 MET B CA 1
ATOM 3737 C C . MET B 1 131 ? -3.344 -25.219 -1.729 1 93 131 MET B C 1
ATOM 3739 O O . MET B 1 131 ? -3.771 -24.344 -0.974 1 93 131 MET B O 1
ATOM 3743 N N . SER B 1 132 ? -4.137 -26.078 -2.322 1 92.06 132 SER B N 1
ATOM 3744 C CA . SER B 1 132 ? -5.59 -26.078 -2.184 1 92.06 132 SER B CA 1
ATOM 3745 C C . SER B 1 132 ? -6.188 -24.734 -2.574 1 92.06 132 SER B C 1
ATOM 3747 O O . SER B 1 132 ? -7 -24.172 -1.838 1 92.06 132 SER B O 1
ATOM 3749 N N . ARG B 1 133 ? -5.824 -24.172 -3.666 1 90.81 133 ARG B N 1
ATOM 3750 C CA . ARG B 1 133 ? -6.285 -22.875 -4.117 1 90.81 133 ARG B CA 1
ATOM 3751 C C . ARG B 1 133 ? -6.84 -22.938 -5.535 1 90.81 133 ARG B C 1
ATOM 3753 O O . ARG B 1 133 ? -7.977 -22.547 -5.785 1 90.81 133 ARG B O 1
ATOM 3760 N N . LEU B 1 134 ? -6.023 -23.406 -6.477 1 92.69 134 LEU B N 1
ATOM 3761 C CA . LEU B 1 134 ? -6.453 -23.547 -7.867 1 92.69 134 LEU B CA 1
ATOM 3762 C C . LEU B 1 134 ? -5.961 -24.859 -8.453 1 92.69 134 LEU B C 1
ATOM 3764 O O . LEU B 1 134 ? -4.965 -25.422 -7.992 1 92.69 134 LEU B O 1
ATOM 3768 N N . GLY B 1 135 ? -6.777 -25.359 -9.492 1 95.69 135 GLY B N 1
ATOM 3769 C CA . GLY B 1 135 ? -6.211 -26.406 -10.328 1 95.69 135 GLY B CA 1
ATOM 3770 C C . GLY B 1 135 ? -6.898 -27.75 -10.164 1 95.69 135 GLY B C 1
ATOM 3771 O O . GLY B 1 135 ? -7.77 -27.891 -9.305 1 95.69 135 GLY B O 1
ATOM 3772 N N . PHE B 1 136 ? -6.492 -28.719 -10.961 1 97 136 PHE B N 1
ATOM 3773 C CA . PHE B 1 136 ? -7.004 -30.094 -10.977 1 97 136 PHE B CA 1
ATOM 3774 C C . PHE B 1 136 ? -6.309 -30.938 -9.914 1 97 136 PHE B C 1
ATOM 3776 O O . PHE B 1 136 ? -5.098 -30.828 -9.719 1 97 136 PHE B O 1
ATOM 3783 N N . GLY B 1 137 ? -7.082 -31.75 -9.242 1 95.75 137 GLY B N 1
ATOM 3784 C CA . GLY B 1 137 ? -6.5 -32.781 -8.383 1 95.75 137 GLY B CA 1
ATOM 3785 C C . GLY B 1 137 ? -6.129 -34.031 -9.125 1 95.75 137 GLY B C 1
ATOM 3786 O O . GLY B 1 137 ? -6.441 -34.188 -10.305 1 95.75 137 GLY B O 1
ATOM 3787 N N . ALA B 1 138 ? -5.445 -34.938 -8.375 1 95.88 138 ALA B N 1
ATOM 3788 C CA . ALA B 1 138 ? -5.031 -36.188 -8.969 1 95.88 138 ALA B CA 1
ATOM 3789 C C . ALA B 1 138 ? -6.234 -36.969 -9.492 1 95.88 138 ALA B C 1
ATOM 3791 O O . ALA B 1 138 ? -6.148 -37.625 -10.539 1 95.88 138 ALA B O 1
ATOM 3792 N N . GLU B 1 139 ? -7.324 -36.844 -8.812 1 95.31 139 GLU B N 1
ATOM 3793 C CA . GLU B 1 139 ? -8.531 -37.594 -9.156 1 95.31 139 GLU B CA 1
ATOM 3794 C C . GLU B 1 139 ? -9.172 -37.062 -10.438 1 95.31 139 GLU B C 1
ATOM 3796 O O . GLU B 1 139 ? -10 -37.719 -11.055 1 95.31 139 GLU B O 1
ATOM 3801 N N . ASP B 1 140 ? -8.805 -35.875 -10.836 1 96.62 140 ASP B N 1
ATOM 3802 C CA . ASP B 1 140 ? -9.406 -35.219 -12 1 96.62 140 ASP B CA 1
ATOM 3803 C C . ASP B 1 140 ? -8.688 -35.625 -13.289 1 96.62 140 ASP B C 1
ATOM 3805 O O . ASP B 1 140 ? -9.188 -35.406 -14.383 1 96.62 140 ASP B O 1
ATOM 3809 N N . ILE B 1 141 ? -7.504 -36.281 -13.227 1 97.81 141 ILE B N 1
ATOM 3810 C CA . ILE B 1 141 ? -6.574 -36.438 -14.344 1 97.81 141 ILE B CA 1
ATOM 3811 C C . ILE B 1 141 ? -7.219 -37.281 -15.438 1 97.81 141 ILE B C 1
ATOM 3813 O O . ILE B 1 141 ? -7.191 -36.906 -16.609 1 97.81 141 ILE B O 1
ATOM 3817 N N . PRO B 1 142 ? -7.887 -38.406 -15.109 1 97.69 142 PRO B N 1
ATOM 3818 C CA . PRO B 1 142 ? -8.5 -39.219 -16.188 1 97.69 142 PRO B CA 1
ATOM 3819 C C . PRO B 1 142 ? -9.555 -38.406 -16.953 1 97.69 142 PRO B C 1
ATOM 3821 O O . PRO B 1 142 ? -9.539 -38.406 -18.188 1 97.69 142 PRO B O 1
ATOM 3824 N N . ALA B 1 143 ? -10.406 -37.75 -16.234 1 98.06 143 ALA B N 1
ATOM 3825 C CA . ALA B 1 143 ? -11.438 -36.938 -16.891 1 98.06 143 ALA B CA 1
ATOM 3826 C C . ALA B 1 143 ? -10.82 -35.781 -17.688 1 98.06 143 ALA B C 1
ATOM 3828 O O . ALA B 1 143 ? -11.312 -35.438 -18.766 1 98.06 143 ALA B O 1
ATOM 3829 N N . LEU B 1 144 ? -9.797 -35.219 -17.156 1 98.12 144 LEU B N 1
ATOM 3830 C CA . LEU B 1 144 ? -9.094 -34.125 -17.844 1 98.12 144 LEU B CA 1
ATOM 3831 C C . LEU B 1 144 ? -8.523 -34.594 -19.172 1 98.12 144 LEU B C 1
ATOM 3833 O O . LEU B 1 144 ? -8.703 -33.938 -20.203 1 98.12 144 LEU B O 1
ATOM 3837 N N . LEU B 1 145 ? -7.895 -35.75 -19.172 1 97.94 145 LEU B N 1
ATOM 3838 C CA . LEU B 1 145 ? -7.305 -36.312 -20.391 1 97.94 145 LEU B CA 1
ATOM 3839 C C . LEU B 1 145 ? -8.375 -36.594 -21.438 1 97.94 145 LEU B C 1
ATOM 3841 O O . LEU B 1 145 ? -8.18 -36.312 -22.625 1 97.94 145 LEU B O 1
ATOM 3845 N N . GLU B 1 146 ? -9.477 -37.125 -20.953 1 97.81 146 GLU B N 1
ATOM 3846 C CA . GLU B 1 146 ? -10.594 -37.375 -21.859 1 97.81 146 GLU B CA 1
ATOM 3847 C C . GLU B 1 146 ? -11.102 -36.094 -22.516 1 97.81 146 GLU B C 1
ATOM 3849 O O . GLU B 1 146 ? -11.297 -36.062 -23.719 1 97.81 146 GLU B O 1
ATOM 3854 N N . ARG B 1 147 ? -11.266 -35.094 -21.719 1 97.38 147 ARG B N 1
ATOM 3855 C CA . ARG B 1 147 ? -11.781 -33.844 -22.219 1 97.38 147 ARG B CA 1
ATOM 3856 C C . ARG B 1 147 ? -10.773 -33.188 -23.172 1 97.38 147 ARG B C 1
ATOM 3858 O O . ARG B 1 147 ? -11.164 -32.531 -24.141 1 97.38 147 ARG B O 1
ATOM 3865 N N . LEU B 1 148 ? -9.539 -33.219 -22.828 1 97.06 148 LEU B N 1
ATOM 3866 C CA . LEU B 1 148 ? -8.5 -32.625 -23.672 1 97.06 148 LEU B CA 1
ATOM 3867 C C . LEU B 1 148 ? -8.461 -33.281 -25.047 1 97.06 148 LEU B C 1
ATOM 3869 O O . LEU B 1 148 ? -8.305 -32.625 -26.062 1 97.06 148 LEU B O 1
ATOM 3873 N N . ARG B 1 149 ? -8.609 -34.594 -25.062 1 95.06 149 ARG B N 1
ATOM 3874 C CA . ARG B 1 149 ? -8.617 -35.344 -26.312 1 95.06 149 ARG B CA 1
ATOM 3875 C C . ARG B 1 149 ? -9.781 -34.906 -27.203 1 95.06 149 ARG B C 1
ATOM 3877 O O . ARG B 1 149 ? -9.664 -34.938 -28.438 1 95.06 149 ARG B O 1
ATOM 3884 N N . ALA B 1 150 ? -10.789 -34.5 -26.562 1 95.56 150 ALA B N 1
ATOM 3885 C CA . ALA B 1 150 ? -11.984 -34.094 -27.281 1 95.56 150 ALA B CA 1
ATOM 3886 C C . ALA B 1 150 ? -11.875 -32.656 -27.75 1 95.56 150 ALA B C 1
ATOM 3888 O O . ALA B 1 150 ? -12.773 -32.125 -28.422 1 95.56 150 ALA B O 1
ATOM 3889 N N . CYS B 1 151 ? -10.852 -31.938 -27.438 1 95.88 151 CYS B N 1
ATOM 3890 C CA . CYS B 1 151 ? -10.641 -30.531 -27.797 1 95.88 151 CYS B CA 1
ATOM 3891 C C . CYS B 1 151 ? -9.359 -30.375 -28.609 1 95.88 151 CYS B C 1
ATOM 3893 O O . CYS B 1 151 ? -8.406 -29.75 -28.141 1 95.88 151 CYS B O 1
ATOM 3895 N N . PRO B 1 152 ? -9.383 -30.719 -29.875 1 94.75 152 PRO B N 1
ATOM 3896 C CA . PRO B 1 152 ? -8.164 -30.688 -30.688 1 94.75 152 PRO B CA 1
ATOM 3897 C C . PRO B 1 152 ? -7.652 -29.281 -30.922 1 94.75 152 PRO B C 1
ATOM 3899 O O . PRO B 1 152 ? -6.527 -29.094 -31.406 1 94.75 152 PRO B O 1
ATOM 3902 N N . GLY B 1 153 ? -8.469 -28.281 -30.609 1 97.44 153 GLY B N 1
ATOM 3903 C CA . GLY B 1 153 ? -8.039 -26.906 -30.766 1 97.44 153 GLY B CA 1
ATOM 3904 C C . GLY B 1 153 ? -7.121 -26.438 -29.656 1 97.44 153 GLY B C 1
ATOM 3905 O O . GLY B 1 153 ? -6.605 -25.312 -29.688 1 97.44 153 GLY B O 1
ATOM 3906 N N . LEU B 1 154 ? -6.926 -27.234 -28.672 1 97.88 154 LEU B N 1
ATOM 3907 C CA . LEU B 1 154 ? -6.055 -26.922 -27.547 1 97.88 154 LEU B CA 1
ATOM 3908 C C . LEU B 1 154 ? -4.844 -27.844 -27.516 1 97.88 154 LEU B C 1
ATOM 3910 O O . LEU B 1 154 ? -4.938 -29.016 -27.938 1 97.88 154 LEU B O 1
ATOM 3914 N N . LYS B 1 155 ? -3.777 -27.375 -27.078 1 97.5 155 LYS B N 1
ATOM 3915 C CA . LYS B 1 155 ? -2.562 -28.156 -26.859 1 97.5 155 LYS B CA 1
ATOM 3916 C C . LYS B 1 155 ? -1.951 -27.844 -25.484 1 97.5 155 LYS B C 1
ATOM 3918 O O . LYS B 1 155 ? -1.4 -26.766 -25.281 1 97.5 155 LYS B O 1
ATOM 3923 N N . PRO B 1 156 ? -2.039 -28.812 -24.594 1 98.25 156 PRO B N 1
ATOM 3924 C CA . PRO B 1 156 ? -1.32 -28.594 -23.328 1 98.25 156 PRO B CA 1
ATOM 3925 C C . PRO B 1 156 ? 0.192 -28.5 -23.531 1 98.25 156 PRO B C 1
ATOM 3927 O O . PRO B 1 156 ? 0.803 -29.406 -24.094 1 98.25 156 PRO B O 1
ATOM 3930 N N . ILE B 1 157 ? 0.795 -27.375 -23.078 1 98.56 157 ILE B N 1
ATOM 3931 C CA . ILE B 1 157 ? 2.225 -27.203 -23.328 1 98.56 157 ILE B CA 1
ATOM 3932 C C . ILE B 1 157 ? 2.961 -27.078 -21.984 1 98.56 157 ILE B C 1
ATOM 3934 O O . ILE B 1 157 ? 4.188 -27.188 -21.938 1 98.56 157 ILE B O 1
ATOM 3938 N N . LEU B 1 158 ? 2.258 -26.828 -20.906 1 98.75 158 LEU B N 1
ATOM 3939 C CA . LEU B 1 158 ? 2.83 -26.625 -19.578 1 98.75 158 LEU B CA 1
ATOM 3940 C C . LEU B 1 158 ? 1.921 -27.203 -18.5 1 98.75 158 LEU B C 1
ATOM 3942 O O . LEU B 1 158 ? 0.698 -27.062 -18.562 1 98.75 158 LEU B O 1
ATOM 3946 N N . ALA B 1 159 ? 2.445 -27.938 -17.578 1 98.81 159 ALA B N 1
ATOM 3947 C CA . ALA B 1 159 ? 1.788 -28.297 -16.328 1 98.81 159 ALA B CA 1
ATOM 3948 C C . ALA B 1 159 ? 2.416 -27.562 -15.141 1 98.81 159 ALA B C 1
ATOM 3950 O O . ALA B 1 159 ? 3.639 -27.562 -14.977 1 98.81 159 ALA B O 1
ATOM 3951 N N . VAL B 1 160 ? 1.566 -26.922 -14.383 1 98.69 160 VAL B N 1
ATOM 3952 C CA . VAL B 1 160 ? 2.076 -26 -13.367 1 98.69 160 VAL B CA 1
ATOM 3953 C C . VAL B 1 160 ? 1.47 -26.359 -12.016 1 98.69 160 VAL B C 1
ATOM 3955 O O . VAL B 1 160 ? 0.288 -26.688 -11.922 1 98.69 160 VAL B O 1
ATOM 3958 N N . SER B 1 161 ? 2.25 -26.359 -11.016 1 98.44 161 SER B N 1
ATOM 3959 C CA . SER B 1 161 ? 1.829 -26.391 -9.617 1 98.44 161 SER B CA 1
ATOM 3960 C C . SER B 1 161 ? 2.658 -25.438 -8.773 1 98.44 161 SER B C 1
ATOM 3962 O O . SER B 1 161 ? 3.311 -24.531 -9.305 1 98.44 161 SER B O 1
ATOM 3964 N N . HIS B 1 162 ? 2.461 -25.406 -7.449 1 97.69 162 HIS B N 1
ATOM 3965 C CA . HIS B 1 162 ? 3.156 -24.453 -6.598 1 97.69 162 HIS B CA 1
ATOM 3966 C C . HIS B 1 162 ? 3.41 -25.031 -5.211 1 97.69 162 HIS B C 1
ATOM 3968 O O . HIS B 1 162 ? 2.537 -25.688 -4.637 1 97.69 162 HIS B O 1
ATOM 3974 N N . PHE B 1 163 ? 4.59 -24.781 -4.676 1 97.75 163 PHE B N 1
ATOM 3975 C CA . PHE B 1 163 ? 4.949 -25.266 -3.352 1 97.75 163 PHE B CA 1
ATOM 3976 C C . PHE B 1 163 ? 4.41 -24.328 -2.27 1 97.75 163 PHE B C 1
ATOM 3978 O O . PHE B 1 163 ? 4.703 -23.141 -2.266 1 97.75 163 PHE B O 1
ATOM 3985 N N . PRO B 1 164 ? 3.695 -24.891 -1.318 1 97.38 164 PRO B N 1
ATOM 3986 C CA . PRO B 1 164 ? 3.326 -24.078 -0.15 1 97.38 164 PRO B CA 1
ATOM 3987 C C . PRO B 1 164 ? 4.391 -24.109 0.942 1 97.38 164 PRO B C 1
ATOM 3989 O O . PRO B 1 164 ? 4.402 -23.234 1.819 1 97.38 164 PRO B O 1
ATOM 3992 N N . CYS B 1 165 ? 5.387 -25.109 0.912 1 97.81 165 CYS B N 1
ATOM 3993 C CA . CYS B 1 165 ? 6.211 -25.312 2.098 1 97.81 165 CYS B CA 1
ATOM 3994 C C . CYS B 1 165 ? 7.664 -25.578 1.716 1 97.81 165 CYS B C 1
ATOM 3996 O O . CYS B 1 165 ? 8.445 -26.062 2.533 1 97.81 165 CYS B O 1
ATOM 3998 N N . ALA B 1 166 ? 8.016 -25.281 0.529 1 98.06 166 ALA B N 1
ATOM 3999 C CA . ALA B 1 166 ? 9.375 -25.578 0.078 1 98.06 166 ALA B CA 1
ATOM 4000 C C . ALA B 1 166 ? 10.406 -24.781 0.871 1 98.06 166 ALA B C 1
ATOM 4002 O O . ALA B 1 166 ? 11.594 -25.125 0.867 1 98.06 166 ALA B O 1
ATOM 4003 N N . ASP B 1 167 ? 9.984 -23.688 1.491 1 97.62 167 ASP B N 1
ATOM 4004 C CA . ASP B 1 167 ? 10.883 -22.828 2.25 1 97.62 167 ASP B CA 1
ATOM 4005 C C . ASP B 1 167 ? 10.938 -23.234 3.719 1 97.62 167 ASP B C 1
ATOM 4007 O O . ASP B 1 167 ? 11.562 -22.562 4.539 1 97.62 167 ASP B O 1
ATOM 4011 N N . MET B 1 168 ? 10.266 -24.312 4.031 1 97.75 168 MET B N 1
ATOM 4012 C CA . MET B 1 168 ? 10.148 -24.75 5.418 1 97.75 168 MET B CA 1
ATOM 4013 C C . MET B 1 168 ? 10.867 -26.078 5.633 1 97.75 168 MET B C 1
ATOM 4015 O O . MET B 1 168 ? 10.289 -27.141 5.422 1 97.75 168 MET B O 1
ATOM 4019 N N . PRO B 1 169 ? 12.047 -25.984 6.223 1 96.81 169 PRO B N 1
ATOM 4020 C CA . PRO B 1 169 ? 12.789 -27.234 6.461 1 96.81 169 PRO B CA 1
ATOM 4021 C C . PRO B 1 169 ? 12.023 -28.219 7.332 1 96.81 169 PRO B C 1
ATOM 4023 O O . PRO B 1 169 ? 12.164 -29.438 7.164 1 96.81 169 PRO B O 1
ATOM 4026 N N . GLU B 1 170 ? 11.203 -27.75 8.211 1 96.69 170 GLU B N 1
ATOM 4027 C CA . GLU B 1 170 ? 10.469 -28.594 9.141 1 96.69 170 GLU B CA 1
ATOM 4028 C C . GLU B 1 170 ? 9.336 -29.344 8.43 1 96.69 170 GLU B C 1
ATOM 4030 O O . GLU B 1 170 ? 8.766 -30.281 8.984 1 96.69 170 GLU B O 1
ATOM 4035 N N . LYS B 1 171 ? 9.07 -29.047 7.176 1 97.38 171 LYS B N 1
ATOM 4036 C CA . LYS B 1 171 ? 8.008 -29.688 6.406 1 97.38 171 LYS B CA 1
ATOM 4037 C C . LYS B 1 171 ? 8.57 -30.359 5.156 1 97.38 171 LYS B C 1
ATOM 4039 O O . LYS B 1 171 ? 7.914 -30.406 4.117 1 97.38 171 LYS B O 1
ATOM 4044 N N . GLU B 1 172 ? 9.75 -30.781 5.301 1 97.19 172 GLU B N 1
ATOM 4045 C CA . GLU B 1 172 ? 10.438 -31.406 4.176 1 97.19 172 GLU B CA 1
ATOM 4046 C C . GLU B 1 172 ? 9.641 -32.594 3.648 1 97.19 172 GLU B C 1
ATOM 4048 O O . GLU B 1 172 ? 9.578 -32.844 2.438 1 97.19 172 GLU B O 1
ATOM 4053 N N . ASP B 1 173 ? 9.086 -33.375 4.578 1 97.5 173 ASP B N 1
ATOM 4054 C CA . ASP B 1 173 ? 8.328 -34.562 4.18 1 97.5 173 ASP B CA 1
ATOM 4055 C C . ASP B 1 173 ? 7.129 -34.156 3.309 1 97.5 173 ASP B C 1
ATOM 4057 O O . ASP B 1 173 ? 6.836 -34.844 2.32 1 97.5 173 ASP B O 1
ATOM 4061 N N . PHE B 1 174 ? 6.477 -33.156 3.697 1 97.25 174 PHE B N 1
ATOM 4062 C CA . PHE B 1 174 ? 5.352 -32.688 2.906 1 97.25 174 PHE B CA 1
ATOM 4063 C C . PHE B 1 174 ? 5.801 -32.312 1.502 1 97.25 174 PHE B C 1
ATOM 4065 O O . PHE B 1 174 ? 5.164 -32.688 0.516 1 97.25 174 PHE B O 1
ATOM 4072 N N . THR B 1 175 ? 6.852 -31.578 1.38 1 98.12 175 THR B N 1
ATOM 4073 C CA . THR B 1 175 ? 7.371 -31.109 0.099 1 98.12 175 THR B CA 1
ATOM 4074 C C . THR B 1 175 ? 7.77 -32.281 -0.785 1 98.12 175 THR B C 1
ATOM 4076 O O . THR B 1 175 ? 7.492 -32.281 -1.987 1 98.12 175 THR B O 1
ATOM 4079 N N . ARG B 1 176 ? 8.352 -33.281 -0.207 1 98.06 176 ARG B N 1
ATOM 4080 C CA . ARG B 1 176 ? 8.734 -34.5 -0.956 1 98.06 176 ARG B CA 1
ATOM 4081 C C . ARG B 1 176 ? 7.504 -35.219 -1.499 1 98.06 176 ARG B C 1
ATOM 4083 O O . ARG B 1 176 ? 7.492 -35.625 -2.652 1 98.06 176 ARG B O 1
ATOM 4090 N N . ARG B 1 177 ? 6.531 -35.281 -0.647 1 97.5 177 ARG B N 1
ATOM 4091 C CA . ARG B 1 177 ? 5.297 -35.938 -1.085 1 97.5 177 ARG B CA 1
ATOM 4092 C C . ARG B 1 177 ? 4.633 -35.156 -2.209 1 97.5 177 ARG B C 1
ATOM 4094 O O . ARG B 1 177 ? 4.078 -35.719 -3.141 1 97.5 177 ARG B O 1
ATOM 4101 N N . GLN B 1 178 ? 4.676 -33.875 -2.109 1 97.62 178 GLN B N 1
ATOM 4102 C CA . GLN B 1 178 ? 4.129 -33.031 -3.162 1 97.62 178 GLN B CA 1
ATOM 4103 C C . GLN B 1 178 ? 4.867 -33.25 -4.48 1 97.62 178 GLN B C 1
ATOM 4105 O O . GLN B 1 178 ? 4.246 -33.312 -5.543 1 97.62 178 GLN B O 1
ATOM 4110 N N . LEU B 1 179 ? 6.191 -33.281 -4.371 1 98.19 179 LEU B N 1
ATOM 4111 C CA . LEU B 1 179 ? 7.023 -33.5 -5.547 1 98.19 179 LEU B CA 1
ATOM 4112 C C . LEU B 1 179 ? 6.656 -34.812 -6.223 1 98.19 179 LEU B C 1
ATOM 4114 O O . LEU B 1 179 ? 6.516 -34.875 -7.445 1 98.19 179 LEU B O 1
ATOM 4118 N N . GLU B 1 180 ? 6.434 -35.844 -5.43 1 98.19 180 GLU B N 1
ATOM 4119 C CA . GLU B 1 180 ? 6.039 -37.125 -5.949 1 98.19 180 GLU B CA 1
ATOM 4120 C C . GLU B 1 180 ? 4.664 -37.062 -6.609 1 98.19 180 GLU B C 1
ATOM 4122 O O . GLU B 1 180 ? 4.465 -37.625 -7.691 1 98.19 180 GLU B O 1
ATOM 4127 N N . LYS B 1 181 ? 3.795 -36.438 -5.938 1 98.12 181 LYS B N 1
ATOM 4128 C CA . LYS B 1 181 ? 2.434 -36.281 -6.445 1 98.12 181 LYS B CA 1
ATOM 4129 C C . LYS B 1 181 ? 2.42 -35.562 -7.785 1 98.12 181 LYS B C 1
ATOM 4131 O O . LYS B 1 181 ? 1.775 -36 -8.734 1 98.12 181 LYS B O 1
ATOM 4136 N N . PHE B 1 182 ? 3.137 -34.469 -7.859 1 98.69 182 PHE B N 1
ATOM 4137 C CA . PHE B 1 182 ? 3.227 -33.688 -9.094 1 98.69 182 PHE B CA 1
ATOM 4138 C C . PHE B 1 182 ? 3.82 -34.531 -10.219 1 98.69 182 PHE B C 1
ATOM 4140 O O . PHE B 1 182 ? 3.324 -34.5 -11.344 1 98.69 182 PHE B O 1
ATOM 4147 N N . THR B 1 183 ? 4.875 -35.219 -9.891 1 98.62 183 THR B N 1
ATOM 4148 C CA . THR B 1 183 ? 5.547 -36.062 -10.875 1 98.62 183 THR B CA 1
ATOM 4149 C C . THR B 1 183 ? 4.594 -37.125 -11.422 1 98.62 183 THR B C 1
ATOM 4151 O O . THR B 1 183 ? 4.488 -37.281 -12.641 1 98.62 183 THR B O 1
ATOM 4154 N N . ALA B 1 184 ? 3.861 -37.75 -10.547 1 98.44 184 ALA B N 1
ATOM 4155 C CA . ALA B 1 184 ? 2.926 -38.781 -10.969 1 98.44 184 ALA B CA 1
ATOM 4156 C C . ALA B 1 184 ? 1.836 -38.219 -11.867 1 98.44 184 ALA B C 1
ATOM 4158 O O . ALA B 1 184 ? 1.509 -38.781 -12.906 1 98.44 184 ALA B O 1
ATOM 4159 N N . MET B 1 185 ? 1.274 -37.062 -11.477 1 98.56 185 MET B N 1
ATOM 4160 C CA . MET B 1 185 ? 0.228 -36.438 -12.258 1 98.56 185 MET B CA 1
ATOM 4161 C C . MET B 1 185 ? 0.741 -36.031 -13.641 1 98.56 185 MET B C 1
ATOM 4163 O O . MET B 1 185 ? 0.068 -36.25 -14.648 1 98.56 185 MET B O 1
ATOM 4167 N N . THR B 1 186 ? 1.948 -35.469 -13.664 1 98.62 186 THR B N 1
ATOM 4168 C CA . THR B 1 186 ? 2.477 -34.969 -14.938 1 98.62 186 THR B CA 1
ATOM 4169 C C . THR B 1 186 ? 2.928 -36.125 -15.82 1 98.62 186 THR B C 1
ATOM 4171 O O . THR B 1 186 ? 2.854 -36.062 -17.047 1 98.62 186 THR B O 1
ATOM 4174 N N . ASP B 1 187 ? 3.428 -37.25 -15.219 1 98.38 187 ASP B N 1
ATOM 4175 C CA . ASP B 1 187 ? 3.742 -38.438 -16 1 98.38 187 ASP B CA 1
ATOM 4176 C C . ASP B 1 187 ? 2.51 -38.938 -16.75 1 98.38 187 ASP B C 1
ATOM 4178 O O . ASP B 1 187 ? 2.6 -39.312 -17.922 1 98.38 187 ASP B O 1
ATOM 4182 N N . SER B 1 188 ? 1.397 -38.906 -16.078 1 97.94 188 SER B N 1
ATOM 4183 C CA . SER B 1 188 ? 0.148 -39.312 -16.719 1 97.94 188 SER B CA 1
ATOM 4184 C C . SER B 1 188 ? -0.204 -38.406 -17.891 1 97.94 188 SER B C 1
ATOM 4186 O O . SER B 1 188 ? -0.611 -38.875 -18.953 1 97.94 188 SER B O 1
ATOM 4188 N N . LEU B 1 189 ? -0.074 -37.156 -17.719 1 98.25 189 LEU B N 1
ATOM 4189 C CA . LEU B 1 189 ? -0.361 -36.188 -18.766 1 98.25 189 LEU B CA 1
ATOM 4190 C C . LEU B 1 189 ? 0.61 -36.344 -19.938 1 98.25 189 LEU B C 1
ATOM 4192 O O . LEU B 1 189 ? 0.21 -36.25 -21.094 1 98.25 189 LEU B O 1
ATOM 4196 N N . ARG B 1 190 ? 1.88 -36.562 -19.609 1 98.06 190 ARG B N 1
ATOM 4197 C CA . ARG B 1 190 ? 2.93 -36.656 -20.625 1 98.06 190 ARG B CA 1
ATOM 4198 C C . ARG B 1 190 ? 2.779 -37.906 -21.453 1 98.06 190 ARG B C 1
ATOM 4200 O O . ARG B 1 190 ? 3.316 -38 -22.562 1 98.06 190 ARG B O 1
ATOM 4207 N N . ALA B 1 191 ? 2.158 -38.938 -20.938 1 97.25 191 ALA B N 1
ATOM 4208 C CA . ALA B 1 191 ? 1.857 -40.094 -21.75 1 97.25 191 ALA B CA 1
ATOM 4209 C C . ALA B 1 191 ? 1.036 -39.75 -22.984 1 97.25 191 ALA B C 1
ATOM 4211 O O . ALA B 1 191 ? 1.211 -40.312 -24.047 1 97.25 191 ALA B O 1
ATOM 4212 N N . ALA B 1 192 ? 0.164 -38.812 -22.859 1 96.19 192 ALA B N 1
ATOM 4213 C CA . ALA B 1 192 ? -0.67 -38.344 -23.969 1 96.19 192 ALA B CA 1
ATOM 4214 C C . ALA B 1 192 ? -0.031 -37.125 -24.656 1 96.19 192 ALA B C 1
ATOM 4216 O O . ALA B 1 192 ? -0.207 -36.938 -25.859 1 96.19 192 ALA B O 1
ATOM 4217 N N . TYR B 1 193 ? 0.661 -36.344 -23.953 1 97.44 193 TYR B N 1
ATOM 4218 C CA . TYR B 1 193 ? 1.312 -35.125 -24.453 1 97.44 193 TYR B CA 1
ATOM 4219 C C . TYR B 1 193 ? 2.799 -35.125 -24.125 1 97.44 193 TYR B C 1
ATOM 4221 O O . TYR B 1 193 ? 3.236 -34.438 -23.203 1 97.44 193 TYR B O 1
ATOM 4229 N N . PRO B 1 194 ? 3.654 -35.719 -24.844 1 97.5 194 PRO B N 1
ATOM 4230 C CA . PRO B 1 194 ? 5.059 -35.969 -24.5 1 97.5 194 PRO B CA 1
ATOM 4231 C C . PRO B 1 194 ? 5.875 -34.688 -24.406 1 97.5 194 PRO B C 1
ATOM 4233 O O . PRO B 1 194 ? 6.91 -34.656 -23.734 1 97.5 194 PRO B O 1
ATOM 4236 N N . GLU B 1 195 ? 5.469 -33.656 -25.016 1 97.19 195 GLU B N 1
ATOM 4237 C CA . GLU B 1 195 ? 6.234 -32.406 -25.047 1 97.19 195 GLU B CA 1
ATOM 4238 C C . GLU B 1 195 ? 5.832 -31.484 -23.906 1 97.19 195 GLU B C 1
ATOM 4240 O O . GLU B 1 195 ? 6.355 -30.375 -23.781 1 97.19 195 GLU B O 1
ATOM 4245 N N . LEU B 1 196 ? 4.906 -31.938 -23.109 1 98.5 196 LEU B N 1
ATOM 4246 C CA . LEU B 1 196 ? 4.43 -31.141 -21.984 1 98.5 196 LEU B CA 1
ATOM 4247 C C . LEU B 1 196 ? 5.566 -30.797 -21.031 1 98.5 196 LEU B C 1
ATOM 4249 O O . LEU B 1 196 ? 6.25 -31.703 -20.547 1 98.5 196 LEU B O 1
ATOM 4253 N N . ARG B 1 197 ? 5.832 -29.516 -20.812 1 98.81 197 ARG B N 1
ATOM 4254 C CA . ARG B 1 197 ? 6.828 -29.078 -19.844 1 98.81 197 ARG B CA 1
ATOM 4255 C C . ARG B 1 197 ? 6.223 -28.953 -18.453 1 98.81 197 ARG B C 1
ATOM 4257 O O . ARG B 1 197 ? 5.004 -28.812 -18.312 1 98.81 197 ARG B O 1
ATOM 4264 N N . ARG B 1 198 ? 7.125 -29.078 -17.5 1 98.69 198 ARG B N 1
ATOM 4265 C CA . ARG B 1 198 ? 6.703 -29.078 -16.109 1 98.69 198 ARG B CA 1
ATOM 4266 C C . ARG B 1 198 ? 7.305 -27.906 -15.352 1 98.69 198 ARG B C 1
ATOM 4268 O O . ARG B 1 198 ? 8.469 -27.547 -15.562 1 98.69 198 ARG B O 1
ATOM 4275 N N . SER B 1 199 ? 6.457 -27.25 -14.562 1 98.81 199 SER B N 1
ATOM 4276 C CA . SER B 1 199 ? 6.898 -26.156 -13.719 1 98.81 199 SER B CA 1
ATOM 4277 C C . SER B 1 199 ? 6.32 -26.266 -12.312 1 98.81 199 SER B C 1
ATOM 4279 O O . SER B 1 199 ? 5.121 -26.062 -12.109 1 98.81 199 SER B O 1
ATOM 4281 N N . LEU B 1 200 ? 7.156 -26.5 -11.344 1 98.62 200 LEU B N 1
ATOM 4282 C CA . LEU B 1 200 ? 6.727 -26.656 -9.961 1 98.62 200 LEU B CA 1
ATOM 4283 C C . LEU B 1 200 ? 7.484 -25.688 -9.055 1 98.62 200 LEU B C 1
ATOM 4285 O O . LEU B 1 200 ? 6.887 -25.062 -8.18 1 98.62 200 LEU B O 1
ATOM 4289 N N . ALA B 1 201 ? 8.766 -25.469 -9.312 1 98.19 201 ALA B N 1
ATOM 4290 C CA . ALA B 1 201 ? 9.688 -24.797 -8.398 1 98.19 201 ALA B CA 1
ATOM 4291 C C . ALA B 1 201 ? 9.445 -23.297 -8.391 1 98.19 201 ALA B C 1
ATOM 4293 O O . ALA B 1 201 ? 9.539 -22.641 -9.43 1 98.19 201 ALA B O 1
ATOM 4294 N N . ASN B 1 202 ? 9.047 -22.828 -7.238 1 98 202 ASN B N 1
ATOM 4295 C CA . ASN B 1 202 ? 9.164 -21.391 -6.965 1 98 202 ASN B CA 1
ATOM 4296 C C . ASN B 1 202 ? 10.57 -21.016 -6.52 1 98 202 ASN B C 1
ATOM 4298 O O . ASN B 1 202 ? 11.516 -21.781 -6.723 1 98 202 ASN B O 1
ATOM 4302 N N . SER B 1 203 ? 10.75 -19.844 -5.934 1 98.25 203 SER B N 1
ATOM 4303 C CA . SER B 1 203 ? 12.086 -19.438 -5.508 1 98.25 203 SER B CA 1
ATOM 4304 C C . SER B 1 203 ? 12.703 -20.484 -4.57 1 98.25 203 SER B C 1
ATOM 4306 O O . SER B 1 203 ? 13.828 -20.938 -4.793 1 98.25 203 SER B O 1
ATOM 4308 N N . ALA B 1 204 ? 11.953 -20.859 -3.562 1 98.06 204 ALA B N 1
ATOM 4309 C CA . ALA B 1 204 ? 12.453 -21.844 -2.594 1 98.06 204 ALA B CA 1
ATOM 4310 C C . ALA B 1 204 ? 12.742 -23.172 -3.264 1 98.06 204 ALA B C 1
ATOM 4312 O O . ALA B 1 204 ? 13.758 -23.812 -2.98 1 98.06 204 ALA B O 1
ATOM 4313 N N . GLY B 1 205 ? 11.82 -23.609 -4.141 1 98.12 205 GLY B N 1
ATOM 4314 C CA . GLY B 1 205 ? 12.047 -24.844 -4.879 1 98.12 205 GLY B CA 1
ATOM 4315 C C . GLY B 1 205 ? 13.289 -24.797 -5.754 1 98.12 205 GLY B C 1
ATOM 4316 O O . GLY B 1 205 ? 14.078 -25.75 -5.77 1 98.12 205 GLY B O 1
ATOM 4317 N N . THR B 1 206 ? 13.469 -23.688 -6.41 1 97.88 206 THR B N 1
ATOM 4318 C CA . THR B 1 206 ? 14.594 -23.516 -7.316 1 97.88 206 THR B CA 1
ATOM 4319 C C . THR B 1 206 ? 15.914 -23.594 -6.555 1 97.88 206 THR B C 1
ATOM 4321 O O . THR B 1 206 ? 16.875 -24.203 -7.023 1 97.88 206 THR B O 1
ATOM 4324 N N . MET B 1 207 ? 15.914 -23.078 -5.363 1 97.12 207 MET B N 1
ATOM 4325 C CA . MET B 1 207 ? 17.172 -22.922 -4.625 1 97.12 207 MET B CA 1
ATOM 4326 C C . MET B 1 207 ? 17.406 -24.094 -3.688 1 97.12 207 MET B C 1
ATOM 4328 O O . MET B 1 207 ? 18.547 -24.469 -3.428 1 97.12 207 MET B O 1
ATOM 4332 N N . GLY B 1 208 ? 16.328 -24.719 -3.25 1 96.38 208 GLY B N 1
ATOM 4333 C CA . GLY B 1 208 ? 16.484 -25.656 -2.16 1 96.38 208 GLY B CA 1
ATOM 4334 C C . GLY B 1 208 ? 16.078 -27.078 -2.541 1 96.38 208 GLY B C 1
ATOM 4335 O O . GLY B 1 208 ? 16.328 -28.016 -1.786 1 96.38 208 GLY B O 1
ATOM 4336 N N . TRP B 1 209 ? 15.469 -27.266 -3.682 1 97.25 209 TRP B N 1
ATOM 4337 C CA . TRP B 1 209 ? 14.953 -28.562 -4.098 1 97.25 209 TRP B CA 1
ATOM 4338 C C . TRP B 1 209 ? 15.336 -28.859 -5.543 1 97.25 209 TRP B C 1
ATOM 4340 O O . TRP B 1 209 ? 14.492 -28.797 -6.441 1 97.25 209 TRP B O 1
ATOM 4350 N N . PRO B 1 210 ? 16.531 -29.297 -5.746 1 95 210 PRO B N 1
ATOM 4351 C CA . PRO B 1 210 ? 17 -29.516 -7.113 1 95 210 PRO B CA 1
ATOM 4352 C C . PRO B 1 210 ? 16.094 -30.453 -7.906 1 95 210 PRO B C 1
ATOM 4354 O O . PRO B 1 210 ? 15.938 -30.281 -9.117 1 95 210 PRO B O 1
ATOM 4357 N N . GLY B 1 211 ? 15.516 -31.422 -7.262 1 95.88 211 GLY B N 1
ATOM 4358 C CA . GLY B 1 211 ? 14.648 -32.375 -7.922 1 95.88 211 GLY B CA 1
ATOM 4359 C C . GLY B 1 211 ? 13.359 -31.766 -8.43 1 95.88 211 GLY B C 1
ATOM 4360 O O . GLY B 1 211 ? 12.641 -32.375 -9.227 1 95.88 211 GLY B O 1
ATOM 4361 N N . SER B 1 212 ? 13.078 -30.516 -8.047 1 97.62 212 SER B N 1
ATOM 4362 C CA . SER B 1 212 ? 11.812 -29.875 -8.398 1 97.62 212 SER B CA 1
ATOM 4363 C C . SER B 1 212 ? 11.977 -28.922 -9.578 1 97.62 212 SER B C 1
ATOM 4365 O O . SER B 1 212 ? 11.008 -28.297 -10.023 1 97.62 212 SER B O 1
ATOM 4367 N N . ARG B 1 213 ? 13.117 -28.734 -10.188 1 97.75 213 ARG B N 1
ATOM 4368 C CA . ARG B 1 213 ? 13.398 -27.734 -11.203 1 97.75 213 ARG B CA 1
ATOM 4369 C C . ARG B 1 213 ? 12.672 -28.047 -12.508 1 97.75 213 ARG B C 1
ATOM 4371 O O . ARG B 1 213 ? 12.25 -27.141 -13.227 1 97.75 213 ARG B O 1
ATOM 4378 N N . PHE B 1 214 ? 12.617 -29.453 -12.852 1 98.06 214 PHE B N 1
ATOM 4379 C CA . PHE B 1 214 ? 11.977 -29.891 -14.086 1 98.06 214 PHE B CA 1
ATOM 4380 C C . PHE B 1 214 ? 12.414 -29.031 -15.266 1 98.06 214 PHE B C 1
ATOM 4382 O O . PHE B 1 214 ? 13.609 -28.797 -15.453 1 98.06 214 PHE B O 1
ATOM 4389 N N . GLU B 1 215 ? 11.453 -28.703 -16.203 1 98.38 215 GLU B N 1
ATOM 4390 C CA . GLU B 1 215 ? 11.844 -27.984 -17.406 1 98.38 215 GLU B CA 1
ATOM 4391 C C . GLU B 1 215 ? 11.844 -26.484 -17.188 1 98.38 215 GLU B C 1
ATOM 4393 O O . GLU B 1 215 ? 12.617 -25.75 -17.797 1 98.38 215 GLU B O 1
ATOM 4398 N N . LEU B 1 216 ? 10.977 -25.969 -16.281 1 98.62 216 LEU B N 1
ATOM 4399 C CA . LEU B 1 216 ? 10.867 -24.531 -16.062 1 98.62 216 LEU B CA 1
ATOM 4400 C C . LEU B 1 216 ? 10.719 -24.234 -14.57 1 98.62 216 LEU B C 1
ATOM 4402 O O . LEU B 1 216 ? 9.82 -24.75 -13.906 1 98.62 216 LEU B O 1
ATOM 4406 N N . CYS B 1 217 ? 11.602 -23.406 -14.055 1 98.62 217 CYS B N 1
ATOM 4407 C CA . CYS B 1 217 ? 11.484 -22.859 -12.703 1 98.62 217 CYS B CA 1
ATOM 4408 C C . CYS B 1 217 ? 10.852 -21.484 -12.719 1 98.62 217 CYS B C 1
ATOM 4410 O O . CYS B 1 217 ? 11.031 -20.719 -13.672 1 98.62 217 CYS B O 1
ATOM 4412 N N . ARG B 1 218 ? 10.156 -21.156 -11.656 1 98.75 218 ARG B N 1
ATOM 4413 C CA . ARG B 1 218 ? 9.469 -19.875 -11.57 1 98.75 218 ARG B CA 1
ATOM 4414 C C . ARG B 1 218 ? 9.977 -19.062 -10.383 1 98.75 218 ARG B C 1
ATOM 4416 O O . ARG B 1 218 ? 9.227 -18.812 -9.438 1 98.75 218 ARG B O 1
ATOM 4423 N N . PRO B 1 219 ? 11.18 -18.578 -10.461 1 98.5 219 PRO B N 1
ATOM 4424 C CA . PRO B 1 219 ? 11.641 -17.688 -9.383 1 98.5 219 PRO B CA 1
ATOM 4425 C C . PRO B 1 219 ? 10.914 -16.344 -9.367 1 98.5 219 PRO B C 1
ATOM 4427 O O . PRO B 1 219 ? 10.703 -15.742 -10.422 1 98.5 219 PRO B O 1
ATOM 4430 N N . GLY B 1 220 ? 10.461 -15.93 -8.203 1 98.25 220 GLY B N 1
ATOM 4431 C CA . GLY B 1 220 ? 9.859 -14.625 -7.957 1 98.25 220 GLY B CA 1
ATOM 4432 C C . GLY B 1 220 ? 10.578 -13.828 -6.891 1 98.25 220 GLY B C 1
ATOM 4433 O O . GLY B 1 220 ? 11.414 -12.977 -7.207 1 98.25 220 GLY B O 1
ATOM 4434 N N . PHE B 1 221 ? 10.516 -14.258 -5.672 1 97.12 221 PHE B N 1
ATOM 4435 C CA . PHE B 1 221 ? 11.07 -13.57 -4.508 1 97.12 221 PHE B CA 1
ATOM 4436 C C . PHE B 1 221 ? 12.586 -13.438 -4.625 1 97.12 221 PHE B C 1
ATOM 4438 O O . PHE B 1 221 ? 13.133 -12.367 -4.367 1 97.12 221 PHE B O 1
ATOM 4445 N N . SER B 1 222 ? 13.242 -14.469 -5.039 1 98.19 222 SER B N 1
ATOM 4446 C CA . SER B 1 222 ? 14.695 -14.516 -5.133 1 98.19 222 SER B CA 1
ATOM 4447 C C . SER B 1 222 ? 15.211 -13.547 -6.195 1 98.19 222 SER B C 1
ATOM 4449 O O . SER B 1 222 ? 16.297 -12.984 -6.059 1 98.19 222 SER B O 1
ATOM 4451 N N . LEU B 1 223 ? 14.445 -13.32 -7.238 1 98.56 223 LEU B N 1
ATOM 4452 C CA . LEU B 1 223 ? 14.852 -12.398 -8.289 1 98.56 223 LEU B CA 1
ATOM 4453 C C . LEU B 1 223 ? 15.055 -10.992 -7.734 1 98.56 223 LEU B C 1
ATOM 4455 O O . LEU B 1 223 ? 15.875 -10.227 -8.25 1 98.56 223 LEU B O 1
ATOM 4459 N N . TYR B 1 224 ? 14.328 -10.734 -6.684 1 98.56 224 TYR B N 1
ATOM 4460 C CA . TYR B 1 224 ? 14.305 -9.367 -6.164 1 98.56 224 TYR B CA 1
ATOM 4461 C C . TYR B 1 224 ? 15.133 -9.258 -4.887 1 98.56 224 TYR B C 1
ATOM 4463 O O . TYR B 1 224 ? 15 -8.281 -4.145 1 98.56 224 TYR B O 1
ATOM 4471 N N . GLY B 1 225 ? 15.906 -10.281 -4.613 1 97.69 225 GLY B N 1
ATOM 4472 C CA . GLY B 1 225 ? 16.875 -10.234 -3.531 1 97.69 225 GLY B CA 1
ATOM 4473 C C . GLY B 1 225 ? 16.375 -10.891 -2.256 1 97.69 225 GLY B C 1
ATOM 4474 O O . GLY B 1 225 ? 17.078 -10.898 -1.242 1 97.69 225 GLY B O 1
ATOM 4475 N N . GLY B 1 226 ? 15.164 -11.43 -2.295 1 96.62 226 GLY B N 1
ATOM 4476 C CA . GLY B 1 226 ? 14.617 -12.07 -1.11 1 96.62 226 GLY B CA 1
ATOM 4477 C C . GLY B 1 226 ? 15.117 -13.492 -0.913 1 96.62 226 GLY B C 1
ATOM 4478 O O . GLY B 1 226 ? 15.125 -14.289 -1.854 1 96.62 226 GLY B O 1
ATOM 4479 N N . ASN B 1 227 ? 15.578 -13.797 0.284 1 96.44 227 ASN B N 1
ATOM 4480 C CA . ASN B 1 227 ? 15.938 -15.164 0.673 1 96.44 227 ASN B CA 1
ATOM 4481 C C . ASN B 1 227 ? 14.734 -15.914 1.244 1 96.44 227 ASN B C 1
ATOM 4483 O O . ASN B 1 227 ? 14.297 -15.633 2.359 1 96.44 227 ASN B O 1
ATOM 4487 N N . PRO B 1 228 ? 14.203 -16.859 0.516 1 96.44 228 PRO B N 1
ATOM 4488 C CA . PRO B 1 228 ? 13 -17.547 1.004 1 96.44 228 PRO B CA 1
ATOM 4489 C C . PRO B 1 228 ? 13.25 -18.359 2.275 1 96.44 228 PRO B C 1
ATOM 4491 O O . PRO B 1 228 ? 12.305 -18.75 2.961 1 96.44 228 PRO B O 1
ATOM 4494 N N . PHE B 1 229 ? 14.523 -18.562 2.619 1 96.81 229 PHE B N 1
ATOM 4495 C CA . PHE B 1 229 ? 14.859 -19.406 3.75 1 96.81 229 PHE B CA 1
ATOM 4496 C C . PHE B 1 229 ? 15.289 -18.578 4.949 1 96.81 229 PHE B C 1
ATOM 4498 O O . PHE B 1 229 ? 15.805 -19.125 5.934 1 96.81 229 PHE B O 1
ATOM 4505 N N . ARG B 1 230 ? 15.148 -17.312 4.855 1 94.31 230 ARG B N 1
ATOM 4506 C CA . ARG B 1 230 ? 15.586 -16.438 5.934 1 94.31 230 ARG B CA 1
ATOM 4507 C C . ARG B 1 230 ? 15.031 -16.906 7.277 1 94.31 230 ARG B C 1
ATOM 4509 O O . ARG B 1 230 ? 13.836 -17.188 7.391 1 94.31 230 ARG B O 1
ATOM 4516 N N . GLY B 1 231 ? 15.859 -16.969 8.266 1 92.56 231 GLY B N 1
ATOM 4517 C CA . GLY B 1 231 ? 15.438 -17.312 9.609 1 92.56 231 GLY B CA 1
ATOM 4518 C C . GLY B 1 231 ? 15.328 -18.797 9.844 1 92.56 231 GLY B C 1
ATOM 4519 O O . GLY B 1 231 ? 14.984 -19.25 10.938 1 92.56 231 GLY B O 1
ATOM 4520 N N . THR B 1 232 ? 15.602 -19.625 8.852 1 95.94 232 THR B N 1
ATOM 4521 C CA . THR B 1 232 ? 15.531 -21.078 8.992 1 95.94 232 THR B CA 1
ATOM 4522 C C . THR B 1 232 ? 16.938 -21.688 8.977 1 95.94 232 THR B C 1
ATOM 4524 O O . THR B 1 232 ? 17.922 -20.969 8.797 1 95.94 232 THR B O 1
ATOM 4527 N N . ALA B 1 233 ? 17 -23.016 9.148 1 96.38 233 ALA B N 1
ATOM 4528 C CA . ALA B 1 233 ? 18.266 -23.75 9.102 1 96.38 233 ALA B CA 1
ATOM 4529 C C . ALA B 1 233 ? 18.828 -23.766 7.688 1 96.38 233 ALA B C 1
ATOM 4531 O O . ALA B 1 233 ? 20.016 -24.062 7.492 1 96.38 233 ALA B O 1
ATOM 4532 N N . TRP B 1 234 ? 18.016 -23.359 6.668 1 97.25 234 TRP B N 1
ATOM 4533 C CA . TRP B 1 234 ? 18.453 -23.391 5.277 1 97.25 234 TRP B CA 1
ATOM 4534 C C . TRP B 1 234 ? 18.812 -21.984 4.785 1 97.25 234 TRP B C 1
ATOM 4536 O O . TRP B 1 234 ? 18.922 -21.766 3.578 1 97.25 234 TRP B O 1
ATOM 4546 N N . GLU B 1 235 ? 18.938 -21.062 5.656 1 96.25 235 GLU B N 1
ATOM 4547 C CA . GLU B 1 235 ? 19.156 -19.672 5.285 1 96.25 235 GLU B CA 1
ATOM 4548 C C . GLU B 1 235 ? 20.344 -19.531 4.344 1 96.25 235 GLU B C 1
ATOM 4550 O O . GLU B 1 235 ? 20.328 -18.703 3.428 1 96.25 235 GLU B O 1
ATOM 4555 N N . GLY B 1 236 ? 21.375 -20.328 4.488 1 96.19 236 GLY B N 1
ATOM 4556 C CA . GLY B 1 236 ? 22.578 -20.281 3.672 1 96.19 236 GLY B CA 1
ATOM 4557 C C . GLY B 1 236 ? 22.312 -20.594 2.211 1 96.19 236 GLY B C 1
ATOM 4558 O O . GLY B 1 236 ? 23.047 -20.156 1.332 1 96.19 236 GLY B O 1
ATOM 4559 N N . ARG B 1 237 ? 21.219 -21.312 1.881 1 93.75 237 ARG B N 1
ATOM 4560 C CA . ARG B 1 237 ? 20.875 -21.688 0.517 1 93.75 237 ARG B CA 1
ATOM 4561 C C . ARG B 1 237 ? 20.453 -20.469 -0.307 1 93.75 237 ARG B C 1
ATOM 4563 O O . ARG B 1 237 ? 20.469 -20.516 -1.538 1 93.75 237 ARG B O 1
ATOM 4570 N N . GLY B 1 238 ? 20.062 -19.469 0.393 1 93 238 GLY B N 1
ATOM 4571 C CA . GLY B 1 238 ? 19.641 -18.266 -0.303 1 93 238 GLY B CA 1
ATOM 4572 C C . GLY B 1 238 ? 20.641 -17.125 -0.177 1 93 238 GLY B C 1
ATOM 4573 O O . GLY B 1 238 ? 20.312 -15.961 -0.405 1 93 238 GLY B O 1
ATOM 4574 N N . ALA B 1 239 ? 21.859 -17.438 0.197 1 92.12 239 ALA B N 1
ATOM 4575 C CA . ALA B 1 239 ? 22.875 -16.422 0.367 1 92.12 239 ALA B CA 1
ATOM 4576 C C . ALA B 1 239 ? 23.312 -15.836 -0.979 1 92.12 239 ALA B C 1
ATOM 4578 O O . ALA B 1 239 ? 23.219 -16.516 -2.008 1 92.12 239 ALA B O 1
ATOM 4579 N N . GLY B 1 240 ? 23.688 -14.625 -1.015 1 94.62 240 GLY B N 1
ATOM 4580 C CA . GLY B 1 240 ? 24.266 -14.016 -2.193 1 94.62 240 GLY B CA 1
ATOM 4581 C C . GLY B 1 240 ? 23.266 -13.25 -3.033 1 94.62 240 GLY B C 1
ATOM 4582 O O . GLY B 1 240 ? 23.641 -12.578 -3.998 1 94.62 240 GLY B O 1
ATOM 4583 N N . LEU B 1 241 ? 22 -13.367 -2.727 1 97.5 241 LEU B N 1
ATOM 4584 C CA . LEU B 1 241 ? 20.984 -12.594 -3.445 1 97.5 241 LEU B CA 1
ATOM 4585 C C . LEU B 1 241 ? 21.109 -11.109 -3.139 1 97.5 241 LEU B C 1
ATOM 4587 O O . LEU B 1 241 ? 21.375 -10.727 -1.995 1 97.5 241 LEU B O 1
ATOM 4591 N N . GLU B 1 242 ? 20.969 -10.289 -4.16 1 98 242 GLU B N 1
ATOM 4592 C CA . GLU B 1 242 ? 21.141 -8.844 -4.031 1 98 242 GLU B CA 1
ATOM 4593 C C . GLU B 1 242 ? 19.797 -8.125 -3.986 1 98 242 GLU B C 1
ATOM 4595 O O . GLU B 1 242 ? 18.938 -8.367 -4.832 1 98 242 GLU B O 1
ATOM 4600 N N . PRO B 1 243 ? 19.625 -7.254 -2.955 1 97.94 243 PRO B N 1
ATOM 4601 C CA . PRO B 1 243 ? 18.406 -6.449 -2.951 1 97.94 243 PRO B CA 1
ATOM 4602 C C . PRO B 1 243 ? 18.266 -5.59 -4.207 1 97.94 243 PRO B C 1
ATOM 4604 O O . PRO B 1 243 ? 19.234 -5 -4.672 1 97.94 243 PRO B O 1
ATOM 4607 N N . VAL B 1 244 ? 17.047 -5.512 -4.734 1 98.75 244 VAL B N 1
ATOM 4608 C CA . VAL B 1 244 ? 16.797 -4.812 -5.992 1 98.75 244 VAL B CA 1
ATOM 4609 C C . VAL B 1 244 ? 16.125 -3.473 -5.719 1 98.75 244 VAL B C 1
ATOM 4611 O O . VAL B 1 244 ? 16.141 -2.572 -6.562 1 98.75 244 VAL B O 1
ATOM 4614 N N . MET B 1 245 ? 15.539 -3.281 -4.547 1 98.81 245 MET B N 1
ATOM 4615 C CA . MET B 1 245 ? 14.797 -2.068 -4.223 1 98.81 245 MET B CA 1
ATOM 4616 C C . MET B 1 245 ? 15.445 -1.326 -3.061 1 98.81 245 MET B C 1
ATOM 4618 O O . MET B 1 245 ? 15.844 -1.941 -2.068 1 98.81 245 MET B O 1
ATOM 4622 N N . GLU B 1 246 ? 15.602 -0.103 -3.182 1 98.69 246 GLU B N 1
ATOM 4623 C CA . GLU B 1 246 ? 15.93 0.845 -2.119 1 98.69 246 GLU B CA 1
ATOM 4624 C C . GLU B 1 246 ? 14.914 1.987 -2.07 1 98.69 246 GLU B C 1
ATOM 4626 O O . GLU B 1 246 ? 14.281 2.303 -3.078 1 98.69 246 GLU B O 1
ATOM 4631 N N . VAL B 1 247 ? 14.719 2.57 -0.922 1 98.75 247 VAL B N 1
ATOM 4632 C CA . VAL B 1 247 ? 13.75 3.654 -0.791 1 98.75 247 VAL B CA 1
ATOM 4633 C C . VAL B 1 247 ? 14.375 4.816 -0.022 1 98.75 247 VAL B C 1
ATOM 4635 O O . VAL B 1 247 ? 14.984 4.613 1.033 1 98.75 247 VAL B O 1
ATOM 4638 N N . SER B 1 248 ? 14.258 6.008 -0.558 1 98.75 248 SER B N 1
ATOM 4639 C CA . SER B 1 248 ? 14.797 7.207 0.075 1 98.75 248 SER B CA 1
ATOM 4640 C C . SER B 1 248 ? 13.727 8.281 0.231 1 98.75 248 SER B C 1
ATOM 4642 O O . SER B 1 248 ? 12.688 8.227 -0.422 1 98.75 248 SER B O 1
ATOM 4644 N N . ALA B 1 249 ? 13.93 9.18 1.11 1 98.38 249 ALA B N 1
ATOM 4645 C CA . ALA B 1 249 ? 13.102 10.359 1.337 1 98.38 249 ALA B CA 1
ATOM 4646 C C . ALA B 1 249 ? 13.938 11.508 1.896 1 98.38 249 ALA B C 1
ATOM 4648 O O . ALA B 1 249 ? 14.992 11.289 2.488 1 98.38 249 ALA B O 1
ATOM 4649 N N . PRO B 1 250 ? 13.477 12.719 1.752 1 97.56 250 PRO B N 1
ATOM 4650 C CA . PRO B 1 250 ? 14.242 13.859 2.271 1 97.56 250 PRO B CA 1
ATOM 4651 C C . PRO B 1 250 ? 13.945 14.148 3.738 1 97.56 250 PRO B C 1
ATOM 4653 O O . PRO B 1 250 ? 12.852 13.844 4.223 1 97.56 250 PRO B O 1
ATOM 4656 N N . LEU B 1 251 ? 14.945 14.688 4.422 1 97.06 251 LEU B N 1
ATOM 4657 C CA . LEU B 1 251 ? 14.672 15.344 5.695 1 97.06 251 LEU B CA 1
ATOM 4658 C C . LEU B 1 251 ? 13.984 16.688 5.477 1 97.06 251 LEU B C 1
ATOM 4660 O O . LEU B 1 251 ? 14.477 17.531 4.73 1 97.06 251 LEU B O 1
ATOM 4664 N N . LEU B 1 252 ? 12.852 16.828 6.129 1 95.31 252 LEU B N 1
ATOM 4665 C CA . LEU B 1 252 ? 12.062 18.047 5.949 1 95.31 252 LEU B CA 1
ATOM 4666 C C . LEU B 1 252 ? 12.539 19.141 6.895 1 95.31 252 LEU B C 1
ATOM 4668 O O . LEU B 1 252 ? 12.57 20.312 6.523 1 95.31 252 LEU B O 1
ATOM 4672 N N . GLN B 1 253 ? 12.828 18.766 8.109 1 93.75 253 GLN B N 1
ATOM 4673 C CA . GLN B 1 253 ? 13.266 19.672 9.164 1 93.75 253 GLN B CA 1
ATOM 4674 C C . GLN B 1 253 ? 14.055 18.938 10.234 1 93.75 253 GLN B C 1
ATOM 4676 O O . GLN B 1 253 ? 13.906 17.719 10.398 1 93.75 253 GLN B O 1
ATOM 4681 N N . VAL B 1 254 ? 15 19.609 10.812 1 95 254 VAL B N 1
ATOM 4682 C CA . VAL B 1 254 ? 15.672 19.125 12.016 1 95 254 VAL B CA 1
ATOM 4683 C C . VAL B 1 254 ? 15.344 20.047 13.195 1 95 254 VAL B C 1
ATOM 4685 O O . VAL B 1 254 ? 15.453 21.266 13.094 1 95 254 VAL B O 1
ATOM 4688 N N . ARG B 1 255 ? 14.945 19.359 14.297 1 93.44 255 ARG B N 1
ATOM 4689 C CA . ARG B 1 255 ? 14.484 20.141 15.445 1 93.44 255 ARG B CA 1
ATOM 4690 C C . ARG B 1 255 ? 15.211 19.719 16.719 1 93.44 255 ARG B C 1
ATOM 4692 O O . ARG B 1 255 ? 15.695 18.594 16.812 1 93.44 255 ARG B O 1
ATOM 4699 N N . HIS B 1 256 ? 15.242 20.734 17.609 1 94.38 256 HIS B N 1
ATOM 4700 C CA . HIS B 1 256 ? 15.734 20.453 18.953 1 94.38 256 HIS B CA 1
ATOM 4701 C C . HIS B 1 256 ? 14.586 20.203 19.922 1 94.38 256 HIS B C 1
ATOM 4703 O O . HIS B 1 256 ? 13.578 20.906 19.891 1 94.38 256 HIS B O 1
ATOM 4709 N N . LEU B 1 257 ? 14.75 19.172 20.688 1 95.62 257 LEU B N 1
ATOM 4710 C CA . LEU B 1 257 ? 13.75 18.828 21.688 1 95.62 257 LEU B CA 1
ATOM 4711 C C . LEU B 1 257 ? 14.336 18.922 23.094 1 95.62 257 LEU B C 1
ATOM 4713 O O . LEU B 1 257 ? 15.469 18.5 23.328 1 95.62 257 LEU B O 1
ATOM 4717 N N . LYS B 1 258 ? 13.609 19.562 23.953 1 95.31 258 LYS B N 1
ATOM 4718 C CA . LYS B 1 258 ? 13.953 19.609 25.375 1 95.31 258 LYS B CA 1
ATOM 4719 C C . LYS B 1 258 ? 13.469 18.344 26.094 1 95.31 258 LYS B C 1
ATOM 4721 O O . LYS B 1 258 ? 12.531 17.688 25.641 1 95.31 258 LYS B O 1
ATOM 4726 N N . PRO B 1 259 ? 14.188 18.078 27.188 1 96.88 259 PRO B N 1
ATOM 4727 C CA . PRO B 1 259 ? 13.68 16.953 27.984 1 96.88 259 PRO B CA 1
ATOM 4728 C C . PRO B 1 259 ? 12.211 17.125 28.375 1 96.88 259 PRO B C 1
ATOM 4730 O O . PRO B 1 259 ? 11.789 18.234 28.734 1 96.88 259 PRO B O 1
ATOM 4733 N N . GLY B 1 260 ? 11.445 16.016 28.141 1 96.44 260 GLY B N 1
ATOM 4734 C CA . GLY B 1 260 ? 10.055 16.062 28.547 1 96.44 260 GLY B CA 1
ATOM 4735 C C . GLY B 1 260 ? 9.109 16.344 27.391 1 96.44 260 GLY B C 1
ATOM 4736 O O . GLY B 1 260 ? 7.898 16.141 27.516 1 96.44 260 GLY B O 1
ATOM 4737 N N . GLU B 1 261 ? 9.57 16.797 26.281 1 95.56 261 GLU B N 1
ATOM 4738 C CA . GLU B 1 261 ? 8.727 17.062 25.125 1 95.56 261 GLU B CA 1
ATOM 4739 C C . GLU B 1 261 ? 8.352 15.766 24.406 1 95.56 261 GLU B C 1
ATOM 4741 O O . GLU B 1 261 ? 9.188 14.875 24.25 1 95.56 261 GLU B O 1
ATOM 4746 N N . GLY B 1 262 ? 7.047 15.664 24.047 1 96.62 262 GLY B N 1
ATOM 4747 C CA . GLY B 1 262 ? 6.566 14.492 23.328 1 96.62 262 GLY B CA 1
ATOM 4748 C C . GLY B 1 262 ? 6.652 14.648 21.812 1 96.62 262 GLY B C 1
ATOM 4749 O O . GLY B 1 262 ? 6.738 15.766 21.312 1 96.62 262 GLY B O 1
ATOM 4750 N N . ILE B 1 263 ? 6.688 13.484 21.156 1 96.44 263 ILE B N 1
ATOM 4751 C CA . ILE B 1 263 ? 6.844 13.484 19.703 1 96.44 263 ILE B CA 1
ATOM 4752 C C . ILE B 1 263 ? 5.664 12.758 19.047 1 96.44 263 ILE B C 1
ATOM 4754 O O . ILE B 1 263 ? 5.301 11.664 19.469 1 96.44 263 ILE B O 1
ATOM 4758 N N . SER B 1 264 ? 5.039 13.375 18.031 1 96.31 264 SER B N 1
ATOM 4759 C CA . SER B 1 264 ? 4.109 12.734 17.109 1 96.31 264 SER B CA 1
ATOM 4760 C C . SER B 1 264 ? 2.809 12.352 17.797 1 96.31 264 SER B C 1
ATOM 4762 O O . SER B 1 264 ? 2.541 12.797 18.922 1 96.31 264 SER B O 1
ATOM 4764 N N . TYR B 1 265 ? 1.958 11.648 17.141 1 96.69 265 TYR B N 1
ATOM 4765 C CA . TYR B 1 265 ? 0.629 11.281 17.609 1 96.69 265 TYR B CA 1
ATOM 4766 C C . TYR B 1 265 ? 0.716 10.477 18.906 1 96.69 265 TYR B C 1
ATOM 4768 O O . TYR B 1 265 ? 1.521 9.547 19.016 1 96.69 265 TYR B O 1
ATOM 4776 N N . GLY B 1 266 ? -0.09 10.898 19.844 1 96.19 266 GLY B N 1
ATOM 4777 C CA . GLY B 1 266 ? -0.196 10.164 21.109 1 96.19 266 GLY B CA 1
ATOM 4778 C C . GLY B 1 266 ? 0.974 10.414 22.047 1 96.19 266 GLY B C 1
ATOM 4779 O O . GLY B 1 266 ? 0.937 10.016 23.203 1 96.19 266 GLY B O 1
ATOM 4780 N N . GLN B 1 267 ? 1.993 11.086 21.531 1 96.06 267 GLN B N 1
ATOM 4781 C CA . GLN B 1 267 ? 3.195 11.352 22.312 1 96.06 267 GLN B CA 1
ATOM 4782 C C . GLN B 1 267 ? 3.756 10.062 22.906 1 96.06 267 GLN B C 1
ATOM 4784 O O . GLN B 1 267 ? 4.039 9.992 24.094 1 96.06 267 GLN B O 1
ATOM 4789 N N . THR B 1 268 ? 3.879 9.062 22.016 1 95.81 268 THR B N 1
ATOM 4790 C CA . THR B 1 268 ? 4.305 7.742 22.484 1 95.81 268 THR B CA 1
ATOM 4791 C C . THR B 1 268 ? 5.789 7.746 22.828 1 95.81 268 THR B C 1
ATOM 4793 O O . THR B 1 268 ? 6.301 6.785 23.406 1 95.81 268 THR B O 1
ATOM 4796 N N . PHE B 1 269 ? 6.48 8.812 22.469 1 97.81 269 PHE B N 1
ATOM 4797 C CA . PHE B 1 269 ? 7.879 9.031 22.797 1 97.81 269 PHE B CA 1
ATOM 4798 C C . PHE B 1 269 ? 8.07 10.375 23.484 1 97.81 269 PHE B C 1
ATOM 4800 O O . PHE B 1 269 ? 7.641 11.406 22.969 1 97.81 269 PHE B O 1
ATOM 4807 N N . ILE B 1 270 ? 8.672 10.359 24.609 1 97.75 270 ILE B N 1
ATOM 4808 C CA . ILE B 1 270 ? 9.031 11.555 25.359 1 97.75 270 ILE B CA 1
ATOM 4809 C C . ILE B 1 270 ? 10.547 11.688 25.422 1 97.75 270 ILE B C 1
ATOM 4811 O O . ILE B 1 270 ? 11.25 10.758 25.812 1 97.75 270 ILE B O 1
ATOM 4815 N N . ALA B 1 271 ? 11.031 12.844 25.047 1 97.75 271 ALA B N 1
ATOM 4816 C CA . ALA B 1 271 ? 12.477 13.055 25.031 1 97.75 271 ALA B CA 1
ATOM 4817 C C . ALA B 1 271 ? 13.07 12.922 26.422 1 97.75 271 ALA B C 1
ATOM 4819 O O . ALA B 1 271 ? 12.727 13.695 27.328 1 97.75 271 ALA B O 1
ATOM 4820 N N . PRO B 1 272 ? 13.938 11.984 26.578 1 97.56 272 PRO B N 1
ATOM 4821 C CA . PRO B 1 272 ? 14.531 11.797 27.906 1 97.56 272 PRO B CA 1
ATOM 4822 C C . PRO B 1 272 ? 15.656 12.781 28.188 1 97.56 272 PRO B C 1
ATOM 4824 O O . PRO B 1 272 ? 16.094 12.922 29.328 1 97.56 272 PRO B O 1
ATOM 4827 N N . ARG B 1 273 ? 16.172 13.391 27.266 1 97.44 273 ARG B N 1
ATOM 4828 C CA . ARG B 1 273 ? 17.266 14.359 27.266 1 97.44 273 ARG B CA 1
ATOM 4829 C C . ARG B 1 273 ? 17.109 15.352 26.109 1 97.44 273 ARG B C 1
ATOM 4831 O O . ARG B 1 273 ? 16.156 15.266 25.328 1 97.44 273 ARG B O 1
ATOM 4838 N N . GLU B 1 274 ? 18.047 16.234 26.172 1 97.31 274 GLU B N 1
ATOM 4839 C CA . GLU B 1 274 ? 18.109 17.094 25 1 97.31 274 GLU B CA 1
ATOM 4840 C C . GLU B 1 274 ? 18.406 16.281 23.734 1 97.31 274 GLU B C 1
ATOM 4842 O O . GLU B 1 274 ? 19.359 15.5 23.703 1 97.31 274 GLU B O 1
ATOM 4847 N N . MET B 1 275 ? 17.531 16.469 22.703 1 97.56 275 MET B N 1
ATOM 4848 C CA . MET B 1 275 ? 17.656 15.656 21.5 1 97.56 275 MET B CA 1
ATOM 4849 C C . MET B 1 275 ? 17.578 16.531 20.25 1 97.56 275 MET B C 1
ATOM 4851 O O . MET B 1 275 ? 17.047 17.641 20.297 1 97.56 275 MET B O 1
ATOM 4855 N N . ARG B 1 276 ? 18.219 16.031 19.219 1 97.56 276 ARG B N 1
ATOM 4856 C CA . ARG B 1 276 ? 17.953 16.5 17.859 1 97.56 276 ARG B CA 1
ATOM 4857 C C . ARG B 1 276 ? 17.156 15.477 17.062 1 97.56 276 ARG B C 1
ATOM 4859 O O . ARG B 1 276 ? 17.531 14.297 17.031 1 97.56 276 ARG B O 1
ATOM 4866 N N . VAL B 1 277 ? 16.094 15.953 16.469 1 97.62 277 VAL B N 1
ATOM 4867 C CA . VAL B 1 277 ? 15.211 15.039 15.75 1 97.62 277 VAL B CA 1
ATOM 4868 C C . VAL B 1 277 ? 14.992 15.547 14.328 1 97.62 277 VAL B C 1
ATOM 4870 O O . VAL B 1 277 ? 14.805 16.75 14.117 1 97.62 277 VAL B O 1
ATOM 4873 N N . ALA B 1 278 ? 15.086 14.633 13.391 1 97.94 278 ALA B N 1
ATOM 4874 C CA . ALA B 1 278 ? 14.805 14.953 12 1 97.94 278 ALA B CA 1
ATOM 4875 C C . ALA B 1 278 ? 13.43 14.445 11.586 1 97.94 278 ALA B C 1
ATOM 4877 O O . ALA B 1 278 ? 13.023 13.344 11.977 1 97.94 278 ALA B O 1
ATOM 4878 N N . VAL B 1 279 ? 12.734 15.258 10.82 1 97.69 279 VAL B N 1
ATOM 4879 C CA . VAL B 1 279 ? 11.461 14.867 10.219 1 97.69 279 VAL B CA 1
ATOM 4880 C C . VAL B 1 279 ? 11.695 14.336 8.805 1 97.69 279 VAL B C 1
ATOM 4882 O O . VAL B 1 279 ? 12.234 15.047 7.953 1 97.69 279 VAL B O 1
ATOM 4885 N N . VAL B 1 280 ? 11.297 13.117 8.578 1 98.44 280 VAL B N 1
ATOM 4886 C CA . VAL B 1 280 ? 11.492 12.461 7.289 1 98.44 280 VAL B CA 1
ATOM 4887 C C . VAL B 1 280 ? 10.203 12.531 6.473 1 98.44 280 VAL B C 1
ATOM 4889 O O . VAL B 1 280 ? 9.117 12.297 6.996 1 98.44 280 VAL B O 1
ATOM 4892 N N . GLY B 1 281 ? 10.359 12.828 5.164 1 97.62 281 GLY B N 1
ATOM 4893 C CA . GLY B 1 281 ? 9.211 13.031 4.297 1 97.62 281 GLY B CA 1
ATOM 4894 C C . GLY B 1 281 ? 8.68 11.75 3.691 1 97.62 281 GLY B C 1
ATOM 4895 O O . GLY B 1 281 ? 8.602 11.617 2.469 1 97.62 281 GLY B O 1
ATOM 4896 N N . ALA B 1 282 ? 8.25 10.852 4.508 1 97.94 282 ALA B N 1
ATOM 4897 C CA . ALA B 1 282 ? 7.59 9.602 4.129 1 97.94 282 ALA B CA 1
ATOM 4898 C C . ALA B 1 282 ? 6.75 9.062 5.281 1 97.94 282 ALA B C 1
ATOM 4900 O O . ALA B 1 282 ? 6.945 9.445 6.438 1 97.94 282 ALA B O 1
ATOM 4901 N N . GLY B 1 283 ? 5.844 8.172 4.992 1 97.69 283 GLY B N 1
ATOM 4902 C CA . GLY B 1 283 ? 5.031 7.543 6.02 1 97.69 283 GLY B CA 1
ATOM 4903 C C . GLY B 1 283 ? 4.191 6.391 5.496 1 97.69 283 GLY B C 1
ATOM 4904 O O . GLY B 1 283 ? 4.531 5.785 4.477 1 97.69 283 GLY B O 1
ATOM 4905 N N . TYR B 1 284 ? 3.111 6.117 6.242 1 97 284 TYR B N 1
ATOM 4906 C CA . TYR B 1 284 ? 2.393 4.887 5.938 1 97 284 TYR B CA 1
ATOM 4907 C C . TYR B 1 284 ? 1.598 5.023 4.645 1 97 284 TYR B C 1
ATOM 4909 O O . TYR B 1 284 ? 1.14 4.027 4.082 1 97 284 TYR B O 1
ATOM 4917 N N . ALA B 1 285 ? 1.436 6.227 4.09 1 96.75 285 ALA B N 1
ATOM 4918 C CA . ALA B 1 285 ? 0.718 6.402 2.83 1 96.75 285 ALA B CA 1
ATOM 4919 C C . ALA B 1 285 ? 1.48 5.77 1.67 1 96.75 285 ALA B C 1
ATOM 4921 O O . ALA B 1 285 ? 0.894 5.449 0.633 1 96.75 285 ALA B O 1
ATOM 4922 N N . VAL B 1 286 ? 2.781 5.602 1.873 1 96 286 VAL B N 1
ATOM 4923 C CA . VAL B 1 286 ? 3.562 5.039 0.776 1 96 286 VAL B CA 1
ATOM 4924 C C . VAL B 1 286 ? 4.008 3.625 1.131 1 96 286 VAL B C 1
ATOM 4926 O O . VAL B 1 286 ? 4.953 3.098 0.541 1 96 286 VAL B O 1
ATOM 4929 N N . GLY B 1 287 ? 3.387 3.102 2.111 1 95.88 287 GLY B N 1
ATOM 4930 C CA . GLY B 1 287 ? 3.635 1.703 2.418 1 95.88 287 GLY B CA 1
ATOM 4931 C C . GLY B 1 287 ? 4.648 1.506 3.531 1 95.88 287 GLY B C 1
ATOM 4932 O O . GLY B 1 287 ? 4.98 0.372 3.879 1 95.88 287 GLY B O 1
ATOM 4933 N N . TYR B 1 288 ? 5.23 2.623 4.098 1 97.31 288 TYR B N 1
ATOM 4934 C CA . TYR B 1 288 ? 6.109 2.494 5.254 1 97.31 288 TYR B CA 1
ATOM 4935 C C . TYR B 1 288 ? 5.305 2.23 6.523 1 97.31 288 TYR B C 1
ATOM 4937 O O . TYR B 1 288 ? 4.559 3.098 6.984 1 97.31 288 TYR B O 1
ATOM 4945 N N . PRO B 1 289 ? 5.461 1.054 7.109 1 95.44 289 PRO B N 1
ATOM 4946 C CA . PRO B 1 289 ? 4.453 0.52 8.023 1 95.44 289 PRO B CA 1
ATOM 4947 C C . PRO B 1 289 ? 4.41 1.266 9.359 1 95.44 289 PRO B C 1
ATOM 4949 O O . PRO B 1 289 ? 5.391 1.252 10.109 1 95.44 289 PRO B O 1
ATOM 4952 N N . ARG B 1 290 ? 3.258 1.788 9.703 1 96.44 290 ARG B N 1
ATOM 4953 C CA . ARG B 1 290 ? 3.059 2.451 10.984 1 96.44 290 ARG B CA 1
ATOM 4954 C C . ARG B 1 290 ? 3.357 1.505 12.141 1 96.44 290 ARG B C 1
ATOM 4956 O O . ARG B 1 290 ? 3.846 1.932 13.188 1 96.44 290 ARG B O 1
ATOM 4963 N N . GLY B 1 291 ? 3.107 0.19 11.898 1 94.56 291 GLY B N 1
ATOM 4964 C CA . GLY B 1 291 ? 3.311 -0.819 12.93 1 94.56 291 GLY B CA 1
ATOM 4965 C C . GLY B 1 291 ? 4.762 -0.967 13.344 1 94.56 291 GLY B C 1
ATOM 4966 O O . GLY B 1 291 ? 5.059 -1.578 14.367 1 94.56 291 GLY B O 1
ATOM 4967 N N . ALA B 1 292 ? 5.68 -0.367 12.641 1 95.31 292 ALA B N 1
ATOM 4968 C CA . ALA B 1 292 ? 7.105 -0.458 12.938 1 95.31 292 ALA B CA 1
ATOM 4969 C C . ALA B 1 292 ? 7.551 0.698 13.828 1 95.31 292 ALA B C 1
ATOM 4971 O O . ALA B 1 292 ? 8.727 0.801 14.18 1 95.31 292 ALA B O 1
ATOM 4972 N N . SER B 1 293 ? 6.648 1.541 14.258 1 97.25 293 SER B N 1
ATOM 4973 C CA . SER B 1 293 ? 6.969 2.732 15.039 1 97.25 293 SER B CA 1
ATOM 4974 C C . SER B 1 293 ? 7.797 2.379 16.266 1 97.25 293 SER B C 1
ATOM 4976 O O . SER B 1 293 ? 7.453 1.459 17.016 1 97.25 293 SER B O 1
ATOM 4978 N N . GLY B 1 294 ? 8.852 3.07 16.438 1 97.19 294 GLY B N 1
ATOM 4979 C CA . GLY B 1 294 ? 9.703 2.928 17.609 1 97.19 294 GLY B CA 1
ATOM 4980 C C . GLY B 1 294 ? 10.594 1.702 17.547 1 97.19 294 GLY B C 1
ATOM 4981 O O . GLY B 1 294 ? 11.289 1.387 18.516 1 97.19 294 GLY B O 1
ATOM 4982 N N . ARG B 1 295 ? 10.648 0.95 16.375 1 96.62 295 ARG B N 1
ATOM 4983 C CA . ARG B 1 295 ? 11.344 -0.333 16.328 1 96.62 295 ARG B CA 1
ATOM 4984 C C . ARG B 1 295 ? 12.289 -0.406 15.133 1 96.62 295 ARG B C 1
ATOM 4986 O O . ARG B 1 295 ? 12.844 -1.467 14.844 1 96.62 295 ARG B O 1
ATOM 4993 N N . ILE B 1 296 ? 12.445 0.723 14.484 1 96.81 296 ILE B N 1
ATOM 4994 C CA . ILE B 1 296 ? 13.227 0.644 13.258 1 96.81 296 ILE B CA 1
ATOM 4995 C C . ILE B 1 296 ? 14.258 1.77 13.227 1 96.81 296 ILE B C 1
ATOM 4997 O O . ILE B 1 296 ? 14.211 2.682 14.062 1 96.81 296 ILE B O 1
ATOM 5001 N N . HIS B 1 297 ? 15.188 1.59 12.289 1 97.88 297 HIS B N 1
ATOM 5002 C CA . HIS B 1 297 ? 16.203 2.592 11.969 1 97.88 297 HIS B CA 1
ATOM 5003 C C . HIS B 1 297 ? 16.094 3.021 10.508 1 97.88 297 HIS B C 1
ATOM 5005 O O . HIS B 1 297 ? 15.469 2.34 9.695 1 97.88 297 HIS B O 1
ATOM 5011 N N . VAL B 1 298 ? 16.641 4.133 10.227 1 98.38 298 VAL B N 1
ATOM 5012 C CA . VAL B 1 298 ? 16.922 4.551 8.859 1 98.38 298 VAL B CA 1
ATOM 5013 C C . VAL B 1 298 ? 18.375 4.996 8.742 1 98.38 298 VAL B C 1
ATOM 5015 O O . VAL B 1 298 ? 19.062 5.16 9.758 1 98.38 298 VAL B O 1
ATOM 5018 N N . LEU B 1 299 ? 18.828 5.121 7.531 1 98.25 299 LEU B N 1
ATOM 5019 C CA . LEU B 1 299 ? 20.172 5.664 7.328 1 98.25 299 LEU B CA 1
ATOM 5020 C C . LEU B 1 299 ? 20.109 7.152 7.008 1 98.25 299 LEU B C 1
ATOM 5022 O O . LEU B 1 299 ? 19.453 7.559 6.043 1 98.25 299 LEU B O 1
ATOM 5026 N N . VAL B 1 300 ? 20.703 7.93 7.844 1 98.19 300 VAL B N 1
ATOM 5027 C CA . VAL B 1 300 ? 20.875 9.352 7.574 1 98.19 300 VAL B CA 1
ATOM 5028 C C . VAL B 1 300 ? 22.344 9.672 7.367 1 98.19 300 VAL B C 1
ATOM 5030 O O . VAL B 1 300 ? 23.156 9.508 8.281 1 98.19 300 VAL B O 1
ATOM 5033 N N . ASN B 1 301 ? 22.656 10.078 6.125 1 96 301 ASN B N 1
ATOM 5034 C CA . ASN B 1 301 ? 24.031 10.336 5.762 1 96 301 ASN B CA 1
ATOM 5035 C C . ASN B 1 301 ? 24.938 9.148 6.094 1 96 301 ASN B C 1
ATOM 5037 O O . ASN B 1 301 ? 26 9.32 6.699 1 96 301 ASN B O 1
ATOM 5041 N N . GLY B 1 302 ? 24.453 8.039 5.805 1 96.81 302 GLY B N 1
ATOM 5042 C CA . GLY B 1 302 ? 25.219 6.801 5.887 1 96.81 302 GLY B CA 1
ATOM 5043 C C . GLY B 1 302 ? 25.203 6.184 7.27 1 96.81 302 GLY B C 1
ATOM 5044 O O . GLY B 1 302 ? 25.734 5.094 7.477 1 96.81 302 GLY B O 1
ATOM 5045 N N . ARG B 1 303 ? 24.578 6.824 8.234 1 97.31 303 ARG B N 1
ATOM 5046 C CA . ARG B 1 303 ? 24.578 6.348 9.609 1 97.31 303 ARG B CA 1
ATOM 5047 C C . ARG B 1 303 ? 23.172 5.969 10.055 1 97.31 303 ARG B C 1
ATOM 5049 O O . ARG B 1 303 ? 22.203 6.648 9.711 1 97.31 303 ARG B O 1
ATOM 5056 N N . ARG B 1 304 ? 23.078 4.914 10.844 1 97.69 304 ARG B N 1
ATOM 5057 C CA . ARG B 1 304 ? 21.781 4.457 11.32 1 97.69 304 ARG B CA 1
ATOM 5058 C C . ARG B 1 304 ? 21.234 5.387 12.391 1 97.69 304 ARG B C 1
ATOM 5060 O O . ARG B 1 304 ? 21.953 5.785 13.305 1 97.69 304 ARG B O 1
ATOM 5067 N N . ALA B 1 305 ? 20.062 5.812 12.258 1 98.44 305 ALA B N 1
ATOM 5068 C CA . ALA B 1 305 ? 19.328 6.656 13.195 1 98.44 305 ALA B CA 1
ATOM 5069 C C . ALA B 1 305 ? 18 6.008 13.594 1 98.44 305 ALA B C 1
ATOM 5071 O O . ALA B 1 305 ? 17.234 5.598 12.734 1 98.44 305 ALA B O 1
ATOM 5072 N N . PRO B 1 306 ? 17.719 5.871 14.891 1 98.38 306 PRO B N 1
ATOM 5073 C CA . PRO B 1 306 ? 16.469 5.215 15.32 1 98.38 306 PRO B CA 1
ATOM 5074 C C . PRO B 1 306 ? 15.242 6.078 15.078 1 98.38 306 PRO B C 1
ATOM 5076 O O . PRO B 1 306 ? 15.281 7.293 15.281 1 98.38 306 PRO B O 1
ATOM 5079 N N . GLN B 1 307 ? 14.219 5.438 14.586 1 98.5 307 GLN B N 1
ATOM 5080 C CA . GLN B 1 307 ? 12.922 6.09 14.461 1 98.5 307 GLN B CA 1
ATOM 5081 C C . GLN B 1 307 ? 12.289 6.309 15.836 1 98.5 307 GLN B C 1
ATOM 5083 O O . GLN B 1 307 ? 12.336 5.43 16.688 1 98.5 307 GLN B O 1
ATOM 5088 N N . VAL B 1 308 ? 11.711 7.543 16.109 1 98.31 308 VAL B N 1
ATOM 5089 C CA . VAL B 1 308 ? 11.094 7.859 17.391 1 98.31 308 VAL B CA 1
ATOM 5090 C C . VAL B 1 308 ? 9.672 8.375 17.172 1 98.31 308 VAL B C 1
ATOM 5092 O O . VAL B 1 308 ? 9.414 9.078 16.188 1 98.31 308 VAL B O 1
ATOM 5095 N N . GLY B 1 309 ? 8.75 8.07 18.156 1 97.75 309 GLY B N 1
ATOM 5096 C CA . GLY B 1 309 ? 7.348 8.414 17.969 1 97.75 309 GLY B CA 1
ATOM 5097 C C . GLY B 1 309 ? 6.645 7.539 16.953 1 97.75 309 GLY B C 1
ATOM 5098 O O . GLY B 1 309 ? 7.168 6.496 16.562 1 97.75 309 GLY B O 1
ATOM 5099 N N . ARG B 1 310 ? 5.504 7.98 16.547 1 97.38 310 ARG B N 1
ATOM 5100 C CA . ARG B 1 310 ? 4.695 7.207 15.602 1 97.38 310 ARG B CA 1
ATOM 5101 C C . ARG B 1 310 ? 5.008 7.602 14.164 1 97.38 310 ARG B C 1
ATOM 5103 O O . ARG B 1 310 ? 5.203 8.781 13.867 1 97.38 310 ARG B O 1
ATOM 5110 N N . ILE B 1 311 ? 5.066 6.605 13.328 1 97.44 311 ILE B N 1
ATOM 5111 C CA . ILE B 1 311 ? 5.066 6.859 11.891 1 97.44 311 ILE B CA 1
ATOM 5112 C C . ILE B 1 311 ? 3.707 7.406 11.469 1 97.44 311 ILE B C 1
ATOM 5114 O O . ILE B 1 311 ? 2.674 6.77 11.695 1 97.44 311 ILE B O 1
ATOM 5118 N N . CYS B 1 312 ? 3.703 8.586 10.867 1 97.38 312 CYS B N 1
ATOM 5119 C CA . CYS B 1 312 ? 2.482 9.25 10.422 1 97.38 312 CYS B CA 1
ATOM 5120 C C . CYS B 1 312 ? 2.199 8.938 8.961 1 97.38 312 CYS B C 1
ATOM 5122 O O . CYS B 1 312 ? 2.766 8 8.398 1 97.38 312 CYS B O 1
ATOM 5124 N N . MET B 1 313 ? 1.283 9.68 8.328 1 96.94 313 MET B N 1
ATOM 5125 C CA . MET B 1 313 ? 0.844 9.406 6.965 1 96.94 313 MET B CA 1
ATOM 5126 C C . MET B 1 313 ? 1.932 9.773 5.961 1 96.94 313 MET B C 1
ATOM 5128 O O . MET B 1 313 ? 2.223 9 5.047 1 96.94 313 MET B O 1
ATOM 5132 N N . GLY B 1 314 ? 2.504 10.969 6.215 1 97 314 GLY B N 1
ATOM 5133 C CA . GLY B 1 314 ? 3.461 11.453 5.23 1 97 314 GLY B CA 1
ATOM 5134 C C . GLY B 1 314 ? 4.781 11.875 5.844 1 97 314 GLY B C 1
ATOM 5135 O O . GLY B 1 314 ? 5.633 12.453 5.164 1 97 314 GLY B O 1
ATOM 5136 N N . MET B 1 315 ? 4.914 11.617 7.145 1 97.19 315 MET B N 1
ATOM 5137 C CA . MET B 1 315 ? 6.121 12.008 7.863 1 97.19 315 MET B CA 1
ATOM 5138 C C . MET B 1 315 ? 6.395 11.062 9.023 1 97.19 315 MET B C 1
ATOM 5140 O O . MET B 1 315 ? 5.484 10.391 9.516 1 97.19 315 MET B O 1
ATOM 5144 N N . PHE B 1 316 ? 7.617 11.016 9.367 1 98 316 PHE B N 1
ATOM 5145 C CA . PHE B 1 316 ? 7.992 10.406 10.641 1 98 316 PHE B CA 1
ATOM 5146 C C . PHE B 1 316 ? 9.281 11.016 11.172 1 98 316 PHE B C 1
ATOM 5148 O O . PHE B 1 316 ? 9.938 11.805 10.484 1 98 316 PHE B O 1
ATOM 5155 N N . MET B 1 317 ? 9.625 10.742 12.391 1 98.38 317 MET B N 1
ATOM 5156 C CA . MET B 1 317 ? 10.758 11.391 13.047 1 98.38 317 MET B CA 1
ATOM 5157 C C . MET B 1 317 ? 11.852 10.383 13.375 1 98.38 317 MET B C 1
ATOM 5159 O O . MET B 1 317 ? 11.562 9.227 13.672 1 98.38 317 MET B O 1
ATOM 5163 N N . VAL B 1 318 ? 13.07 10.828 13.352 1 98.62 318 VAL B N 1
ATOM 5164 C CA . VAL B 1 318 ? 14.219 9.992 13.695 1 98.62 318 VAL B CA 1
ATOM 5165 C C . VAL B 1 318 ? 15.164 10.773 14.602 1 98.62 318 VAL B C 1
ATOM 5167 O O . VAL B 1 318 ? 15.32 11.992 14.445 1 98.62 318 VAL B O 1
ATOM 5170 N N . ASP B 1 319 ? 15.758 10.078 15.555 1 98.62 319 ASP B N 1
ATOM 5171 C CA . ASP B 1 319 ? 16.766 10.656 16.438 1 98.62 319 ASP B CA 1
ATOM 5172 C C . ASP B 1 319 ? 18.094 10.836 15.711 1 98.62 319 ASP B C 1
ATOM 5174 O O . ASP B 1 319 ? 18.766 9.852 15.383 1 98.62 319 ASP B O 1
ATOM 5178 N N . VAL B 1 320 ? 18.484 12.047 15.539 1 98.44 320 VAL B N 1
ATOM 5179 C CA . VAL B 1 320 ? 19.75 12.305 14.852 1 98.44 320 VAL B CA 1
ATOM 5180 C C . VAL B 1 320 ? 20.734 12.984 15.812 1 98.44 320 VAL B C 1
ATOM 5182 O O . VAL B 1 320 ? 21.625 13.719 15.375 1 98.44 320 VAL B O 1
ATOM 5185 N N . THR B 1 321 ? 20.484 12.867 17.078 1 98.19 321 THR B N 1
ATOM 5186 C CA . THR B 1 321 ? 21.406 13.406 18.078 1 98.19 321 THR B CA 1
ATOM 5187 C C . THR B 1 321 ? 22.828 12.93 17.812 1 98.19 321 THR B C 1
ATOM 5189 O O . THR B 1 321 ? 23.062 11.727 17.672 1 98.19 321 THR B O 1
ATOM 5192 N N . GLY B 1 322 ? 23.766 13.859 17.703 1 95.81 322 GLY B N 1
ATOM 5193 C CA . GLY B 1 322 ? 25.156 13.523 17.516 1 95.81 322 GLY B CA 1
ATOM 5194 C C . GLY B 1 322 ? 25.5 13.219 16.062 1 95.81 322 GLY B C 1
ATOM 5195 O O . GLY B 1 322 ? 26.656 12.93 15.742 1 95.81 322 GLY B O 1
ATOM 5196 N N . LEU B 1 323 ? 24.547 13.25 15.164 1 95.88 323 LEU B N 1
ATOM 5197 C CA . LEU B 1 323 ? 24.766 13 13.742 1 95.88 323 LEU B CA 1
ATOM 5198 C C . LEU B 1 323 ? 24.656 14.297 12.938 1 95.88 323 LEU B C 1
ATOM 5200 O O . LEU B 1 323 ? 23.844 15.164 13.273 1 95.88 323 LEU B O 1
ATOM 5204 N N . PRO B 1 324 ? 25.531 14.352 11.969 1 94.06 324 PRO B N 1
ATOM 5205 C CA . PRO B 1 324 ? 25.297 15.469 11.047 1 94.06 324 PRO B CA 1
ATOM 5206 C C . PRO B 1 324 ? 24.016 15.305 10.227 1 94.06 324 PRO B C 1
ATOM 5208 O O . PRO B 1 324 ? 23.844 14.289 9.539 1 94.06 324 PRO B O 1
ATOM 5211 N N . ALA B 1 325 ? 23.078 16.188 10.336 1 96.81 325 ALA B N 1
ATOM 5212 C CA . ALA B 1 325 ? 21.812 16.141 9.609 1 96.81 325 ALA B CA 1
ATOM 5213 C C . ALA B 1 325 ? 21.219 17.547 9.438 1 96.81 325 ALA B C 1
ATOM 5215 O O . ALA B 1 325 ? 21.25 18.359 10.367 1 96.81 325 ALA B O 1
ATOM 5216 N N . ARG B 1 326 ? 20.812 17.844 8.281 1 94.44 326 ARG B N 1
ATOM 5217 C CA . ARG B 1 326 ? 20.125 19.094 7.992 1 94.44 326 ARG B CA 1
ATOM 5218 C C . ARG B 1 326 ? 18.969 18.875 7.016 1 94.44 326 ARG B C 1
ATOM 5220 O O . ARG B 1 326 ? 18.922 17.859 6.328 1 94.44 326 ARG B O 1
ATOM 5227 N N . ALA B 1 327 ? 18.062 19.828 6.996 1 93.31 327 ALA B N 1
ATOM 5228 C CA . ALA B 1 327 ? 16.969 19.781 6.016 1 93.31 327 ALA B CA 1
ATOM 5229 C C . ALA B 1 327 ? 17.516 19.609 4.602 1 93.31 327 ALA B C 1
ATOM 5231 O O . ALA B 1 327 ? 18.531 20.234 4.238 1 93.31 327 ALA B O 1
ATOM 5232 N N . GLY B 1 328 ? 16.891 18.734 3.871 1 93.75 328 GLY B N 1
ATOM 5233 C CA . GLY B 1 328 ? 17.328 18.5 2.506 1 93.75 328 GLY B CA 1
ATOM 5234 C C . GLY B 1 328 ? 18.203 17.266 2.365 1 93.75 328 GLY B C 1
ATOM 5235 O O . GLY B 1 328 ? 18.328 16.703 1.272 1 93.75 328 GLY B O 1
ATOM 5236 N N . ASP B 1 329 ? 18.797 16.844 3.48 1 97.19 329 ASP B N 1
ATOM 5237 C CA . ASP B 1 329 ? 19.562 15.602 3.436 1 97.19 329 ASP B CA 1
ATOM 5238 C C . ASP B 1 329 ? 18.656 14.414 3.104 1 97.19 329 ASP B C 1
ATOM 5240 O O . ASP B 1 329 ? 17.422 14.531 3.156 1 97.19 329 ASP B O 1
ATOM 5244 N N . THR B 1 330 ? 19.297 13.312 2.709 1 97.62 330 THR B N 1
ATOM 5245 C CA . THR B 1 330 ? 18.547 12.117 2.322 1 97.62 330 THR B CA 1
ATOM 5246 C C . THR B 1 330 ? 18.562 11.086 3.439 1 97.62 330 THR B C 1
ATOM 5248 O O . THR B 1 330 ? 19.625 10.797 4.012 1 97.62 330 THR B O 1
ATOM 5251 N N . ALA B 1 331 ? 17.453 10.648 3.777 1 98.5 331 ALA B N 1
ATOM 5252 C CA . ALA B 1 331 ? 17.297 9.461 4.609 1 98.5 331 ALA B CA 1
ATOM 5253 C C . ALA B 1 331 ? 16.969 8.234 3.762 1 98.5 331 ALA B C 1
ATOM 5255 O O . ALA B 1 331 ? 16.141 8.312 2.852 1 98.5 331 ALA B O 1
ATOM 5256 N N . TRP B 1 332 ? 17.625 7.129 4.027 1 98.81 332 TRP B N 1
ATOM 5257 C CA . TRP B 1 332 ? 17.312 5.871 3.355 1 98.81 332 TRP B CA 1
ATOM 5258 C C . TRP B 1 332 ? 16.484 4.961 4.262 1 98.81 332 TRP B C 1
ATOM 5260 O O . TRP B 1 332 ? 16.969 4.508 5.301 1 98.81 332 TRP B O 1
ATOM 5270 N N . LEU B 1 333 ? 15.258 4.758 3.83 1 98.62 333 LEU B N 1
ATOM 5271 C CA . LEU B 1 333 ? 14.273 3.975 4.57 1 98.62 333 LEU B CA 1
ATOM 5272 C C . LEU B 1 333 ? 14.516 2.48 4.379 1 98.62 333 LEU B C 1
ATOM 5274 O O . LEU B 1 333 ? 14.148 1.675 5.238 1 98.62 333 LEU B O 1
ATOM 5278 N N . LEU B 1 334 ? 14.969 2.164 3.252 1 98.5 334 LEU B N 1
ATOM 5279 C CA . LEU B 1 334 ? 15.367 0.824 2.832 1 98.5 334 LEU B CA 1
ATOM 5280 C C . LEU B 1 334 ? 16.641 0.872 1.989 1 98.5 334 LEU B C 1
ATOM 5282 O O . LEU B 1 334 ? 16.719 1.646 1.034 1 98.5 334 LEU B O 1
ATOM 5286 N N . GLY B 1 335 ? 17.578 0.026 2.377 1 98.12 335 GLY B N 1
ATOM 5287 C CA . GLY B 1 335 ? 18.844 0.01 1.646 1 98.12 335 GLY B CA 1
ATOM 5288 C C . GLY B 1 335 ? 19.625 1.307 1.767 1 98.12 335 GLY B C 1
ATOM 5289 O O . GLY B 1 335 ? 19.703 1.884 2.852 1 98.12 335 GLY B O 1
ATOM 5290 N N . GLY B 1 336 ? 20.297 1.711 0.642 1 97 336 GLY B N 1
ATOM 5291 C CA . GLY B 1 336 ? 21.062 2.949 0.563 1 97 336 GLY B CA 1
ATOM 5292 C C . GLY B 1 336 ? 22.531 2.777 0.94 1 97 336 GLY B C 1
ATOM 5293 O O . GLY B 1 336 ? 22.922 1.729 1.453 1 97 336 GLY B O 1
ATOM 5294 N N . PRO B 1 337 ? 23.297 3.791 0.642 1 96.88 337 PRO B N 1
ATOM 5295 C CA . PRO B 1 337 ? 24.734 3.756 0.982 1 96.88 337 PRO B CA 1
ATOM 5296 C C . PRO B 1 337 ? 24.984 3.883 2.484 1 96.88 337 PRO B C 1
ATOM 5298 O O . PRO B 1 337 ? 24.453 4.789 3.129 1 96.88 337 PRO B O 1
ATOM 5301 N N . ALA B 1 338 ? 25.781 2.975 2.967 1 97.25 338 ALA B N 1
ATOM 5302 C CA . ALA B 1 338 ? 26.125 2.977 4.387 1 97.25 338 ALA B CA 1
ATOM 5303 C C . ALA B 1 338 ? 27.578 3.4 4.602 1 97.25 338 ALA B C 1
ATOM 5305 O O . ALA B 1 338 ? 28.469 3.035 3.82 1 97.25 338 ALA B O 1
ATOM 5306 N N . ALA B 1 339 ? 27.781 4.191 5.621 1 96.12 339 ALA B N 1
ATOM 5307 C CA . ALA B 1 339 ? 29.156 4.512 6.02 1 96.12 339 ALA B CA 1
ATOM 5308 C C . ALA B 1 339 ? 29.891 3.268 6.5 1 96.12 339 ALA B C 1
ATOM 5310 O O . ALA B 1 339 ? 29.266 2.258 6.836 1 96.12 339 ALA B O 1
ATOM 5311 N N . PRO B 1 340 ? 31.281 3.377 6.508 1 95.69 340 PRO B N 1
ATOM 5312 C CA . PRO B 1 340 ? 32.031 2.232 7.031 1 95.69 340 PRO B CA 1
ATOM 5313 C C . PRO B 1 340 ? 31.578 1.818 8.43 1 95.69 340 PRO B C 1
ATOM 5315 O O . PRO B 1 340 ? 31.422 2.67 9.312 1 95.69 340 PRO B O 1
ATOM 5318 N N . GLY B 1 341 ? 31.328 0.602 8.547 1 94.94 341 GLY B N 1
ATOM 5319 C CA . GLY B 1 341 ? 30.922 0.073 9.836 1 94.94 341 GLY B CA 1
ATOM 5320 C C . GLY B 1 341 ? 29.422 0.079 10.031 1 94.94 341 GLY B C 1
ATOM 5321 O O . GLY B 1 341 ? 28.906 -0.499 10.992 1 94.94 341 GLY B O 1
ATOM 5322 N N . GLU B 1 342 ? 28.688 0.728 9.133 1 95.81 342 GLU B N 1
ATOM 5323 C CA . GLU B 1 342 ? 27.234 0.759 9.164 1 95.81 342 GLU B CA 1
ATOM 5324 C C . GLU B 1 342 ? 26.625 -0.254 8.195 1 95.81 342 GLU B C 1
ATOM 5326 O O . GLU B 1 342 ? 27.297 -0.704 7.266 1 95.81 342 GLU B O 1
ATOM 5331 N N . THR B 1 343 ? 25.422 -0.682 8.477 1 95.62 343 THR B N 1
ATOM 5332 C CA . THR B 1 343 ? 24.719 -1.589 7.59 1 95.62 343 THR B CA 1
ATOM 5333 C C . THR B 1 343 ? 23.406 -0.962 7.117 1 95.62 343 THR B C 1
ATOM 5335 O O . THR B 1 343 ? 22.688 -0.349 7.91 1 95.62 343 THR B O 1
ATOM 5338 N N . PRO B 1 344 ? 23.109 -1.122 5.859 1 97 344 PRO B N 1
ATOM 5339 C CA . PRO B 1 344 ? 21.828 -0.633 5.379 1 97 344 PRO B CA 1
ATOM 5340 C C . PRO B 1 344 ? 20.641 -1.359 6.02 1 97 344 PRO B C 1
ATOM 5342 O O . PRO B 1 344 ? 20.797 -2.473 6.531 1 97 344 PRO B O 1
ATOM 5345 N N . VAL B 1 345 ? 19.531 -0.646 5.98 1 96.5 345 VAL B N 1
ATOM 5346 C CA . VAL B 1 345 ? 18.297 -1.268 6.461 1 96.5 345 VAL B CA 1
ATOM 5347 C C . VAL B 1 345 ? 17.812 -2.295 5.445 1 96.5 345 VAL B C 1
ATOM 5349 O O . VAL B 1 345 ? 17.594 -1.968 4.277 1 96.5 345 VAL B O 1
ATOM 5352 N N . GLY B 1 346 ? 17.625 -3.525 5.867 1 96.25 346 GLY B N 1
ATOM 5353 C CA . GLY B 1 346 ? 17.141 -4.574 4.98 1 96.25 346 GLY B CA 1
ATOM 5354 C C . GLY B 1 346 ? 15.641 -4.762 5.043 1 96.25 346 GLY B C 1
ATOM 5355 O O . GLY B 1 346 ? 15.008 -4.383 6.023 1 96.25 346 GLY B O 1
ATOM 5356 N N . ILE B 1 347 ? 15.141 -5.375 4.008 1 96.62 347 ILE B N 1
ATOM 5357 C CA . ILE B 1 347 ? 13.703 -5.586 3.93 1 96.62 347 ILE B CA 1
ATOM 5358 C C . ILE B 1 347 ? 13.258 -6.539 5.035 1 96.62 347 ILE B C 1
ATOM 5360 O O . ILE B 1 347 ? 12.164 -6.395 5.586 1 96.62 347 ILE B O 1
ATOM 5364 N N . ASP B 1 348 ? 14.078 -7.484 5.367 1 94.94 348 ASP B N 1
ATOM 5365 C CA . ASP B 1 348 ? 13.742 -8.438 6.422 1 94.94 348 ASP B CA 1
ATOM 5366 C C . ASP B 1 348 ? 13.719 -7.758 7.789 1 94.94 348 ASP B C 1
ATOM 5368 O O . ASP B 1 348 ? 12.891 -8.094 8.641 1 94.94 348 ASP B O 1
ATOM 5372 N N . GLU B 1 349 ? 14.641 -6.871 7.965 1 94.62 349 GLU B N 1
ATOM 5373 C CA . GLU B 1 349 ? 14.648 -6.086 9.195 1 94.62 349 GLU B CA 1
ATOM 5374 C C . GLU B 1 349 ? 13.367 -5.27 9.336 1 94.62 349 GLU B C 1
ATOM 5376 O O . GLU B 1 349 ? 12.734 -5.285 10.391 1 94.62 349 GLU B O 1
ATOM 5381 N N . LEU B 1 350 ? 12.984 -4.629 8.297 1 96 350 LEU B N 1
ATOM 5382 C CA . LEU B 1 350 ? 11.773 -3.816 8.297 1 96 350 LEU B CA 1
ATOM 5383 C C . LEU B 1 350 ? 10.531 -4.684 8.5 1 96 350 LEU B C 1
ATOM 5385 O O . LEU B 1 350 ? 9.672 -4.359 9.32 1 96 350 LEU B O 1
ATOM 5389 N N . ALA B 1 351 ? 10.469 -5.762 7.781 1 94.69 351 ALA B N 1
ATOM 5390 C CA . ALA B 1 351 ? 9.328 -6.672 7.895 1 94.69 351 ALA B CA 1
ATOM 5391 C C . ALA B 1 351 ? 9.227 -7.242 9.305 1 94.69 351 ALA B C 1
ATOM 5393 O O . ALA B 1 351 ? 8.133 -7.297 9.883 1 94.69 351 ALA B O 1
ATOM 5394 N N . GLY B 1 352 ? 10.352 -7.629 9.867 1 92.94 352 GLY B N 1
ATOM 5395 C CA . GLY B 1 352 ? 10.375 -8.172 11.219 1 92.94 352 GLY B CA 1
ATOM 5396 C C . GLY B 1 352 ? 9.906 -7.18 12.266 1 92.94 352 GLY B C 1
ATOM 5397 O O . GLY B 1 352 ? 9.234 -7.559 13.227 1 92.94 352 GLY B O 1
ATOM 5398 N N . ALA B 1 353 ? 10.117 -5.922 12.039 1 92.44 353 ALA B N 1
ATOM 5399 C CA . ALA B 1 353 ? 9.789 -4.875 13 1 92.44 353 ALA B CA 1
ATOM 5400 C C . ALA B 1 353 ? 8.289 -4.648 13.078 1 92.44 353 ALA B C 1
ATOM 5402 O O . ALA B 1 353 ? 7.781 -4.133 14.078 1 92.44 353 ALA B O 1
ATOM 5403 N N . CYS B 1 354 ? 7.578 -5.043 12.047 1 88.62 354 CYS B N 1
ATOM 5404 C CA . CYS B 1 354 ? 6.141 -4.793 12.047 1 88.62 354 CYS B CA 1
ATOM 5405 C C . CYS B 1 354 ? 5.359 -6.102 11.977 1 88.62 354 CYS B C 1
ATOM 5407 O O . CYS B 1 354 ? 4.141 -6.094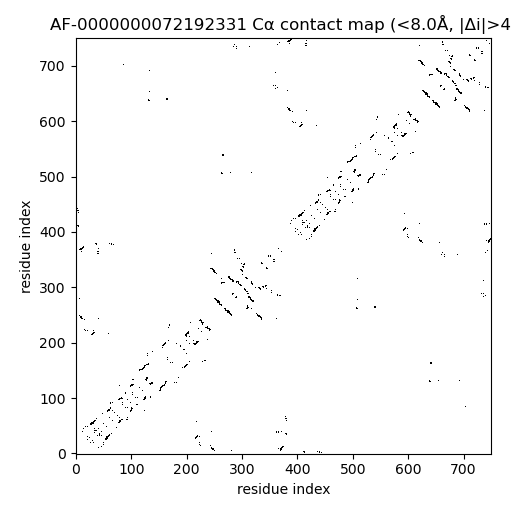 11.797 1 88.62 354 CYS B O 1
ATOM 5409 N N . GLY B 1 355 ? 6.094 -7.23 12.102 1 83.31 355 GLY B N 1
ATOM 5410 C CA . GLY B 1 355 ? 5.402 -8.5 11.969 1 83.31 355 GLY B CA 1
ATOM 5411 C C . GLY B 1 355 ? 4.863 -8.742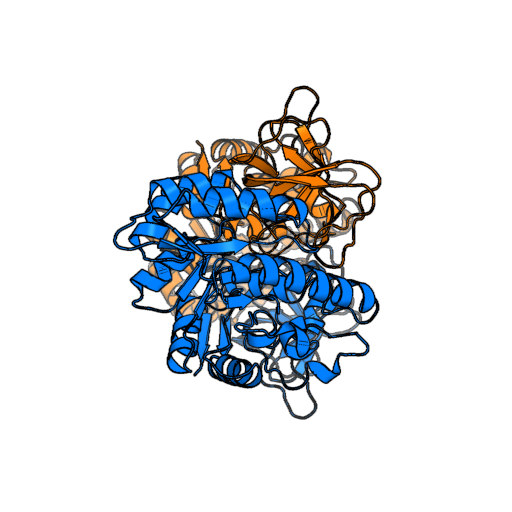 10.57 1 83.31 355 GLY B C 1
ATOM 5412 O O . GLY B 1 355 ? 3.836 -9.406 10.406 1 83.31 355 GLY B O 1
ATOM 5413 N N . GLY B 1 356 ? 5.562 -8.18 9.727 1 84.69 356 GLY B N 1
ATOM 5414 C CA . GLY B 1 356 ? 5.109 -8.258 8.344 1 84.69 356 GLY B CA 1
ATOM 5415 C C . GLY B 1 356 ? 5.867 -9.273 7.523 1 84.69 356 GLY B C 1
ATOM 5416 O O . GLY B 1 356 ? 6.449 -10.219 8.07 1 84.69 356 GLY B O 1
ATOM 5417 N N . PHE B 1 357 ? 5.633 -9.117 6.227 1 89.5 357 PHE B N 1
ATOM 5418 C CA . PHE B 1 357 ? 6.184 -10.008 5.207 1 89.5 357 PHE B CA 1
ATOM 5419 C C . PHE B 1 357 ? 6.91 -9.211 4.129 1 89.5 357 PHE B C 1
ATOM 5421 O O . PHE B 1 357 ? 6.375 -8.227 3.611 1 89.5 357 PHE B O 1
ATOM 5428 N N . ALA B 1 358 ? 8.172 -9.617 3.877 1 93.5 358 ALA B N 1
ATOM 5429 C CA . ALA B 1 358 ? 9.055 -8.867 2.992 1 93.5 358 ALA B CA 1
ATOM 5430 C C . ALA B 1 358 ? 8.391 -8.594 1.646 1 93.5 358 ALA B C 1
ATOM 5432 O O . ALA B 1 358 ? 8.398 -7.469 1.153 1 93.5 358 ALA B O 1
ATOM 5433 N N . TYR B 1 359 ? 7.699 -9.57 1.082 1 92.94 359 TYR B N 1
ATOM 5434 C CA . TYR B 1 359 ? 7.051 -9.422 -0.215 1 92.94 359 TYR B CA 1
ATOM 5435 C C . TYR B 1 359 ? 5.945 -8.367 -0.155 1 92.94 359 TYR B C 1
ATOM 5437 O O . TYR B 1 359 ? 5.758 -7.605 -1.104 1 92.94 359 TYR B O 1
ATOM 5445 N N . GLU B 1 360 ? 5.262 -8.445 0.91 1 95.5 360 GLU B N 1
ATOM 5446 C CA . GLU B 1 360 ? 4.176 -7.488 1.099 1 95.5 360 GLU B CA 1
ATOM 5447 C C . GLU B 1 360 ? 4.703 -6.059 1.117 1 95.5 360 GLU B C 1
ATOM 5449 O O . GLU B 1 360 ? 4.191 -5.191 0.401 1 95.5 360 GLU B O 1
ATOM 5454 N N . LEU B 1 361 ? 5.793 -5.844 1.854 1 96.75 361 LEU B N 1
ATOM 5455 C CA . LEU B 1 361 ? 6.352 -4.504 1.992 1 96.75 361 LEU B CA 1
ATOM 5456 C C . LEU B 1 361 ? 6.949 -4.023 0.673 1 96.75 361 LEU B C 1
ATOM 5458 O O . LEU B 1 361 ? 6.832 -2.848 0.325 1 96.75 361 LEU B O 1
ATOM 5462 N N . LEU B 1 362 ? 7.574 -4.938 -0.085 1 97.62 362 LEU B N 1
ATOM 5463 C CA . LEU B 1 362 ? 8.133 -4.555 -1.376 1 97.62 362 LEU B CA 1
ATOM 5464 C C . LEU B 1 362 ? 7.039 -4.078 -2.324 1 97.62 362 LEU B C 1
ATOM 5466 O O . LEU B 1 362 ? 7.188 -3.043 -2.98 1 97.62 362 LEU B O 1
ATOM 5470 N N . CYS B 1 363 ? 5.938 -4.832 -2.344 1 97.12 363 CYS B N 1
ATOM 5471 C CA . CYS B 1 363 ? 4.812 -4.441 -3.189 1 97.12 363 CYS B CA 1
ATOM 5472 C C . CYS B 1 363 ? 4.309 -3.051 -2.816 1 97.12 363 CYS B C 1
ATOM 5474 O O . CYS B 1 363 ? 4.156 -2.189 -3.684 1 97.12 363 CYS B O 1
ATOM 5476 N N . LEU B 1 364 ? 4.164 -2.82 -1.544 1 96.88 364 LEU B N 1
ATOM 5477 C CA . LEU B 1 364 ? 3.52 -1.602 -1.068 1 96.88 364 LEU B CA 1
ATOM 5478 C C . LEU B 1 364 ? 4.453 -0.404 -1.211 1 96.88 364 LEU B C 1
ATOM 5480 O O . LEU B 1 364 ? 4.027 0.671 -1.642 1 96.88 364 LEU B O 1
ATOM 5484 N N . LEU B 1 365 ? 5.734 -0.586 -0.895 1 97.44 365 LEU B N 1
ATOM 5485 C CA . LEU B 1 365 ? 6.711 0.486 -1.039 1 97.44 365 LEU B CA 1
ATOM 5486 C C . LEU B 1 365 ? 6.887 0.867 -2.506 1 97.44 365 LEU B C 1
ATOM 5488 O O . LEU B 1 365 ? 6.953 2.051 -2.84 1 97.44 365 LEU B O 1
ATOM 5492 N N . GLY B 1 366 ? 6.887 -0.088 -3.342 1 96.69 366 GLY B N 1
ATOM 5493 C CA . GLY B 1 366 ? 7.078 0.15 -4.766 1 96.69 366 GLY B CA 1
ATOM 5494 C C . GLY B 1 366 ? 5.91 0.863 -5.414 1 96.69 366 GLY B C 1
ATOM 5495 O O . GLY B 1 366 ? 6.09 1.625 -6.367 1 96.69 366 GLY B O 1
ATOM 5496 N N . GLN B 1 367 ? 4.758 0.595 -4.906 1 93.5 367 GLN B N 1
ATOM 5497 C CA . GLN B 1 367 ? 3.553 1.221 -5.441 1 93.5 367 GLN B CA 1
ATOM 5498 C C . GLN B 1 367 ? 3.363 2.623 -4.871 1 93.5 367 GLN B C 1
ATOM 5500 O O . GLN B 1 367 ? 2.703 3.465 -5.484 1 93.5 367 GLN B O 1
ATOM 5505 N N . GLY B 1 368 ? 4 2.869 -3.768 1 94.56 368 GLY B N 1
ATOM 5506 C CA . GLY B 1 368 ? 3.701 4.074 -3.012 1 94.56 368 GLY B CA 1
ATOM 5507 C C . GLY B 1 368 ? 4.547 5.266 -3.426 1 94.56 368 GLY B C 1
ATOM 5508 O O . GLY B 1 368 ? 4.195 6.41 -3.141 1 94.56 368 GLY B O 1
ATOM 5509 N N . SER B 1 369 ? 5.695 5.039 -4.078 1 95.81 369 SER B N 1
ATOM 5510 C CA . SER B 1 369 ? 6.629 6.113 -4.414 1 95.81 369 SER B CA 1
ATOM 5511 C C . SER B 1 369 ? 7.027 6.059 -5.883 1 95.81 369 SER B C 1
ATOM 5513 O O . SER B 1 369 ? 7.059 4.98 -6.484 1 95.81 369 SER B O 1
ATOM 5515 N N . PRO B 1 370 ? 7.285 7.23 -6.461 1 96.5 370 PRO B N 1
ATOM 5516 C CA . PRO B 1 370 ? 7.84 7.207 -7.816 1 96.5 370 PRO B CA 1
ATOM 5517 C C . PRO B 1 370 ? 9.133 6.395 -7.914 1 96.5 370 PRO B C 1
ATOM 5519 O O . PRO B 1 370 ? 9.961 6.441 -7 1 96.5 370 PRO B O 1
ATOM 5522 N N . ARG B 1 371 ? 9.281 5.656 -9.008 1 97.56 371 ARG B N 1
ATOM 5523 C CA . ARG B 1 371 ? 10.422 4.766 -9.18 1 97.56 371 ARG B CA 1
ATOM 5524 C C . ARG B 1 371 ? 11.516 5.43 -10.008 1 97.56 371 ARG B C 1
ATOM 5526 O O . ARG B 1 371 ? 11.219 6.152 -10.969 1 97.56 371 ARG B O 1
ATOM 5533 N N . VAL B 1 372 ? 12.688 5.266 -9.609 1 98.12 372 VAL B N 1
ATOM 5534 C CA . VAL B 1 372 ? 13.891 5.617 -10.359 1 98.12 372 VAL B CA 1
ATOM 5535 C C . VAL B 1 372 ? 14.688 4.355 -10.672 1 98.12 372 VAL B C 1
ATOM 5537 O O . VAL B 1 372 ? 15.047 3.596 -9.766 1 98.12 372 VAL B O 1
ATOM 5540 N N . TYR B 1 373 ? 15.023 4.105 -11.945 1 98.56 373 TYR B N 1
ATOM 5541 C CA . TYR B 1 373 ? 15.703 2.879 -12.352 1 98.56 373 TYR B CA 1
ATOM 5542 C C . TYR B 1 373 ? 17.188 3.115 -12.539 1 98.56 373 TYR B C 1
ATOM 5544 O O . TYR B 1 373 ? 17.609 4.137 -13.094 1 98.56 373 TYR B O 1
ATOM 5552 N N . HIS B 1 374 ? 17.891 2.23 -11.953 1 97.06 374 HIS B N 1
ATOM 5553 C CA . HIS B 1 374 ? 19.344 2.26 -12.078 1 97.06 374 HIS B CA 1
ATOM 5554 C C . HIS B 1 374 ? 19.859 1.018 -12.797 1 97.06 374 HIS B C 1
ATOM 5556 O O . HIS B 1 374 ? 19.516 -0.107 -12.43 1 97.06 374 HIS B O 1
ATOM 5562 N N . LYS B 1 375 ? 20.781 1.168 -13.844 1 91.75 375 LYS B N 1
ATOM 5563 C CA . LYS B 1 375 ? 21.312 0.061 -14.641 1 91.75 375 LYS B CA 1
ATOM 5564 C C . LYS B 1 375 ? 22.594 -0.484 -14.039 1 91.75 375 LYS B C 1
ATOM 5566 O O . LYS B 1 375 ? 23.422 0.278 -13.523 1 91.75 375 LYS B O 1
#

Nearest PDB structures (foldseek):
  6scz-assembly1_B  TM=9.009E-01  e=3.931E-36  Mycobacterium tuberculosis H37Rv
  8b8h-assembly1_B  TM=9.017E-01  e=1.629E-35  Mycobacterium tuberculosis H37Rv
  1xfc-assembly1_A  TM=8.919E-01  e=1.211E-35  Mycobacterium tuberculosis
  5irp-assembly1_B  TM=8.888E-01  e=1.847E-34  Bacillus subtilis subsp. subtilis str. 168
  1vfh-assembly1_A  TM=8.816E-01  e=6.037E-34  Streptomyces lavendulae